Protein AF-A0A366WK35-F1 (afdb_monomer)

Radius of gyration: 33.97 Å; Cα contacts (8 Å, |Δi|>4): 845; chains: 1; bounding box: 91×53×114 Å

Mean predicted aligned error: 14.84 Å

Sequence (581 aa):
MASGKVFIHQSVVPRFLRLKEKLDGHIPIMNIWSNDKPSGIASLHKPSLYPELNVPADRSENGDWGSVARGIEHLLSSLNGVPEVRTSGHTEEDQGIAQDINSELQHISWAKAELKPKPRWTEEAASRLLAGILNPPDGSLSSLRTFRLIQLQRLALDEHPGAGAALAESMRVLPDETKVAKDIFDRVLNEELQTAAGKARAASMLIRALGFDRNYFYLRQSKHIKGIWDDRSLTYFSELEELRKKFESLRPLPGSWLKFQLPFALPVLEGIYQCEGSIALVTHERVINPRAGWEPSEGMRIETMMNPSGLYAQSSVELWLPGELQIKSEMPPSDTSYKNIYSYPEAIRKAALGLNRIILGLRLDTGRSDIPEVIPGDLNQVAFKQFNVSGKVTTSVPSANFEQVRVNTGSPRIENELSTTSNVLKPLSFPQELLESAKFHISAYNIRRAVLDFSGAFEAFISQNVTPQLLEIGENTRTQFLNRYGDKLSKAALEEISAIQMSDDDDPKRFPSIFKQLRKYEKSKLEPSIAKRYLRLIYPVMEYRNDAAHGRPIETNVLDDLVVATEALDCLMMEWRDHGA

Solvent-accessible surface area (backbone atoms only — not comparable to full-atom values): 32752 Å² total; per-residue (Å²): 132,84,79,70,80,74,82,68,60,77,76,41,40,70,60,52,49,53,50,24,62,77,41,80,67,59,72,64,67,74,47,66,56,50,100,62,80,75,93,63,88,82,78,70,95,60,90,69,77,56,89,60,43,63,42,61,46,52,85,57,93,83,34,57,55,12,51,36,42,51,52,52,50,52,49,51,30,40,76,67,43,30,50,40,56,38,50,75,53,89,47,73,66,46,46,46,52,26,49,51,53,42,53,47,54,50,51,46,43,42,36,76,64,63,56,58,50,66,52,81,76,63,83,54,54,36,58,53,51,42,48,47,55,78,59,55,62,91,90,62,58,71,38,57,41,42,50,51,44,32,52,42,53,45,34,37,69,56,65,41,71,61,14,59,60,38,47,55,51,42,42,72,77,40,45,68,63,41,49,53,23,46,56,51,44,55,56,43,66,72,39,51,55,75,36,42,32,26,35,30,53,35,50,53,51,50,40,52,74,45,70,47,72,62,85,45,39,31,28,38,24,57,50,100,46,78,71,27,45,38,80,41,57,51,57,48,47,48,53,50,51,53,50,48,53,53,56,61,72,66,58,53,69,32,10,26,40,38,32,28,38,41,56,32,35,70,85,64,59,26,28,40,41,34,36,89,74,26,41,33,41,39,38,72,49,58,36,35,40,68,78,52,56,85,72,88,65,92,85,75,90,83,84,84,79,73,70,94,66,34,61,43,38,26,23,38,37,39,35,38,34,69,35,82,63,54,78,62,91,73,76,54,59,86,92,40,64,90,80,42,68,82,64,44,39,56,42,50,36,52,47,27,54,40,48,36,51,43,49,52,27,47,25,66,77,69,72,43,48,76,76,79,82,59,53,63,40,41,48,26,58,30,23,38,39,30,24,39,77,85,68,47,78,78,46,76,43,88,64,45,78,55,76,60,91,64,78,58,71,61,59,80,91,65,99,56,71,64,43,91,61,73,44,75,42,66,79,69,55,71,30,51,52,26,39,56,49,13,49,24,24,51,73,67,71,36,55,54,57,16,40,46,26,39,41,48,12,52,53,42,43,39,58,72,68,50,51,74,76,49,89,80,60,61,42,26,61,68,57,52,47,44,75,73,41,41,94,76,46,54,72,69,59,44,52,55,60,70,66,61,84,69,53,66,86,80,41,50,62,34,81,59,60,65,70,58,51,51,53,48,45,65,73,66,69,52,82,84,71,82,60,66,72,38,55,68,42,38,50,68,53,52,67,48,34,62,38,36,73,73,69,48,91,75,71,76,74,54,53,63,51,44,52,53,17,51,54,33,51,52,52,50,55,50,56,52,51,75,73,71,115

Secondary structure (DSSP, 8-state):
---------TTTHHHHHHHHHHTTT---EEEEE-SS--SS-----S--SSPPEEEES--STTS-HHHHHHHHHHHHHHHTT--EEEES--SHHHHHHHHHHHHHHHHHHHHHTT-SSPP---TTHHHHHHHHHHSPPTT--HHHHHHHHHHHHHHHHTT-TTHHHHHHHHHHHSHHHHHHHHHHHHHHHHS-TTSHHHHHHHHHHHHHHTT--GGGEEEEEEPSSTT-EEEEETTHHHHHHHHHHHHHHT--SSEEEEEEE-SS--SS-EEEEEETTEEEEEEEEEEE-GGGS----TT----S---TT-EEEEEEEEEEEES------PPPPTTTTTT-GGGS-HHHHHHHHHHHHHHHHHHHHHT-S-SPPPPGGG-EEEEEEEE-TTS-EEEEEEEE----------PPPPS-SEEEEEEEPPPPPHHHHHHHHHHHHHHTT-HHHHHHHHHHHHHHHHHHHTGGG-S---B-HHHHHHHHHGGGS-HHHHHHHHH----TTTS--BPPPHHHHHHHHHHHT-SSPPPHHHHHHHHHHHHTHHHHHHT----TTHHHHHHHHHHHHHHHHHHHHHT--

Nearest PDB structures (foldseek):
  4z9c-assembly1_A  TM=3.245E-01  e=6.998E+00  Escherichia coli
  7ee6-assembly1_G  TM=2.181E-01  e=6.043E+00  Salmonella enterica subsp. enterica serovar Typhi str. CT18

Foldseek 3Di:
DPPPVDQQPPLQVVLVVVLCVLVVNDAAAPDAADPDDPPDPPDPPDPALFDHQYWHVPNDPPTFNQVNSLRSLVRVLLSLQAWFKAFLDPDPVRRVVSVLLRVLLSLLLCLLVLRPPHGDDDLCPLVVLLCCLLPPDPPDAPLVNLSSLLVLVSCVSSVPHCSVVSLVVCCVVPVVSNVLSVVLNVVLSPFPSSDNQSVLVNSVSSCVSSVHDQVRMWIWRRDSDHPWIDIGRSCVVVLVVVQVVVLVVPAAAQKKKKKFKFLAADQDAQHWEDEVQKIKGKAKRKTQDPVLPDDDDPDDDPDDADDSGNIGMIIIMMMMGHDFFDADLDAQPPVCQPPDLVSHGRVLSVVLVRVLQSSLLVCVVVVNLARDRDGSQRGAFMWMWGAHNVRDTPDTDGTHGRDDRDHDDDHDDDPDRHDSDRHYRYGDDQLSSLLSVLSNCLVVLVLLSNLQSNLVSVVSCCVPQQVVVQPDQFDWPLRVCCVVCVVVDDPVVNVVSVPDDDDCVRTPGDHDDSVVSLVVSVVVPDPPRQDVVLVVLQVVSNVCNVCSVVVHDDDSVCSVSSVSNSVSVVVRVVVSVVRVD

Structure (mmCIF, N/CA/C/O backbone):
data_AF-A0A366WK35-F1
#
_entry.id   AF-A0A366WK35-F1
#
loop_
_atom_site.group_PDB
_atom_site.id
_atom_site.type_symbol
_atom_site.label_atom_id
_atom_site.label_alt_id
_atom_site.label_comp_id
_atom_site.label_asym_id
_atom_site.label_entity_id
_atom_site.label_seq_id
_atom_site.pdbx_PDB_ins_code
_atom_site.Cartn_x
_atom_site.Cartn_y
_atom_site.Cartn_z
_atom_site.occupancy
_atom_site.B_iso_or_equiv
_atom_site.auth_seq_id
_atom_site.auth_comp_id
_atom_site.auth_asym_id
_atom_site.auth_atom_id
_atom_site.pdbx_PDB_model_num
ATOM 1 N N . MET A 1 1 ? 43.092 1.271 4.497 1.00 31.94 1 MET A N 1
ATOM 2 C CA . MET A 1 1 ? 42.163 1.684 3.423 1.00 31.94 1 MET A CA 1
ATOM 3 C C . MET A 1 1 ? 42.967 2.354 2.323 1.00 31.94 1 MET A C 1
ATOM 5 O O . MET A 1 1 ? 43.336 3.509 2.478 1.00 31.94 1 MET A O 1
ATOM 9 N N . ALA A 1 2 ? 43.300 1.639 1.250 1.00 24.98 2 ALA A N 1
ATOM 10 C CA . ALA A 1 2 ? 43.813 2.286 0.050 1.00 24.98 2 ALA A CA 1
ATOM 11 C C . ALA A 1 2 ? 42.598 2.764 -0.751 1.00 24.98 2 ALA A C 1
ATOM 13 O O . ALA A 1 2 ? 42.006 1.996 -1.504 1.00 24.98 2 ALA A O 1
ATOM 14 N N . SER A 1 3 ? 42.187 4.018 -0.553 1.00 32.91 3 SER A N 1
ATOM 15 C CA . SER A 1 3 ? 41.362 4.733 -1.526 1.00 32.91 3 SER A CA 1
ATOM 16 C C . SER A 1 3 ? 42.216 4.952 -2.776 1.00 32.91 3 SER A C 1
ATOM 18 O O . SER A 1 3 ? 42.735 6.037 -3.031 1.00 32.91 3 SER A O 1
ATOM 20 N N . GLY A 1 4 ? 42.430 3.882 -3.545 1.00 38.69 4 GLY A N 1
ATOM 21 C CA . GLY A 1 4 ? 42.936 4.009 -4.899 1.00 38.69 4 GLY A CA 1
ATOM 22 C C . GLY A 1 4 ? 42.000 4.973 -5.611 1.00 38.69 4 GLY A C 1
ATOM 23 O O . GLY A 1 4 ? 40.813 4.688 -5.744 1.00 38.69 4 GLY A O 1
ATOM 24 N N . LYS A 1 5 ? 42.507 6.156 -5.967 1.00 51.47 5 LYS A N 1
ATOM 25 C CA . LYS A 1 5 ? 41.787 7.154 -6.756 1.00 51.47 5 LYS A CA 1
ATOM 26 C C . LYS A 1 5 ? 41.436 6.493 -8.090 1.00 51.47 5 LYS A C 1
ATOM 28 O O . LYS A 1 5 ? 42.257 6.499 -9.006 1.00 51.47 5 LYS A O 1
ATOM 33 N N . VAL A 1 6 ? 40.269 5.853 -8.171 1.00 57.56 6 VAL A N 1
ATOM 34 C CA . VAL A 1 6 ? 39.728 5.366 -9.438 1.00 57.56 6 VAL A CA 1
ATOM 35 C C . VAL A 1 6 ? 39.532 6.610 -10.288 1.00 57.56 6 VAL A C 1
ATOM 37 O O . VAL A 1 6 ? 38.838 7.543 -9.884 1.00 57.56 6 VAL A O 1
ATOM 40 N N . PHE A 1 7 ? 40.243 6.670 -11.410 1.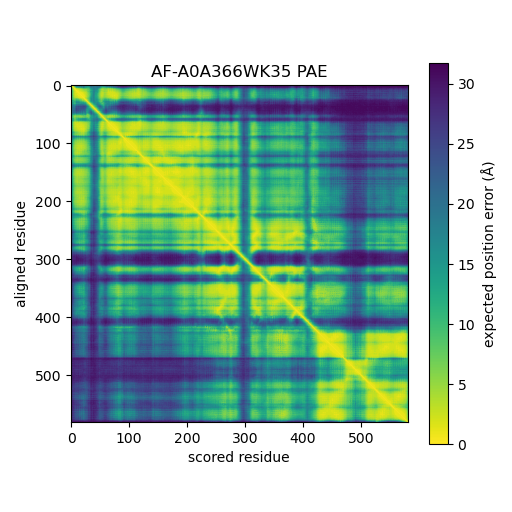00 64.69 7 PHE A N 1
ATOM 41 C CA . PHE A 1 7 ? 40.054 7.738 -12.374 1.00 64.69 7 PHE A CA 1
ATOM 42 C C . PHE A 1 7 ? 38.623 7.631 -12.900 1.00 64.69 7 PHE A C 1
ATOM 44 O O . PHE A 1 7 ? 38.204 6.553 -13.305 1.00 64.69 7 PHE A O 1
ATOM 51 N N . ILE A 1 8 ? 37.876 8.730 -12.855 1.00 70.56 8 ILE A N 1
ATOM 52 C CA . ILE A 1 8 ? 36.549 8.840 -13.455 1.00 70.56 8 ILE A CA 1
ATOM 53 C C . ILE A 1 8 ? 36.653 9.942 -14.496 1.00 70.56 8 ILE A C 1
ATOM 55 O O . ILE A 1 8 ? 37.030 11.069 -14.170 1.00 70.56 8 ILE A O 1
ATOM 59 N N . HIS A 1 9 ? 36.338 9.612 -15.745 1.00 72.69 9 HIS A N 1
ATOM 60 C CA . HIS A 1 9 ? 36.369 10.579 -16.832 1.00 72.69 9 HIS A CA 1
ATOM 61 C C . HIS A 1 9 ? 35.427 11.760 -16.549 1.00 72.69 9 HIS A C 1
ATOM 63 O O . HIS A 1 9 ? 34.309 11.561 -16.068 1.00 72.69 9 HIS A O 1
ATOM 69 N N . GLN A 1 10 ? 35.855 12.986 -16.872 1.00 77.00 10 GLN A N 1
ATOM 70 C CA . GLN A 1 10 ? 35.152 14.232 -16.516 1.00 77.00 10 GLN A CA 1
ATOM 71 C C . GLN A 1 10 ? 33.675 14.241 -16.942 1.00 77.00 10 GLN A C 1
ATOM 73 O O . GLN A 1 10 ? 32.810 14.673 -16.185 1.00 77.00 10 GLN A O 1
ATOM 78 N N . SER A 1 11 ? 33.360 13.687 -18.116 1.00 79.25 11 SER A N 1
ATOM 79 C CA . SER A 1 11 ? 31.979 13.590 -18.621 1.00 79.25 11 SER A CA 1
ATOM 80 C C . SER A 1 11 ? 31.061 12.663 -17.805 1.00 79.25 11 SER A C 1
ATOM 82 O O . SER A 1 11 ? 29.838 12.774 -17.894 1.00 79.25 11 SER A O 1
ATOM 84 N N . VAL A 1 12 ? 31.626 11.765 -16.994 1.00 80.00 12 VAL A N 1
ATOM 85 C CA . VAL A 1 12 ? 30.896 10.794 -16.163 1.00 80.00 12 VAL A CA 1
ATOM 86 C C . VAL A 1 12 ? 30.809 11.252 -14.701 1.00 80.00 12 VAL A C 1
ATOM 88 O O . VAL A 1 12 ? 29.898 10.835 -13.980 1.00 80.00 12 VAL A O 1
ATOM 91 N N . VAL A 1 13 ? 31.691 12.164 -14.269 1.00 81.44 13 VAL A N 1
ATOM 92 C CA . VAL A 1 13 ? 31.776 12.669 -12.885 1.00 81.44 13 VAL A CA 1
ATOM 93 C C . VAL A 1 13 ? 30.420 13.106 -12.310 1.00 81.44 13 VAL A C 1
ATOM 95 O O . VAL A 1 13 ? 30.104 12.650 -11.211 1.00 81.44 13 VAL A O 1
ATOM 98 N N . PRO A 1 14 ? 29.566 13.895 -12.997 1.00 84.88 14 PRO A N 1
ATOM 99 C CA . PRO A 1 14 ? 28.287 14.320 -12.419 1.00 84.88 14 PRO A CA 1
ATOM 100 C C . PRO A 1 14 ? 27.372 13.149 -12.035 1.00 84.88 14 PRO A C 1
ATOM 102 O O . PRO A 1 14 ? 26.756 13.154 -10.971 1.00 84.88 14 PRO A O 1
ATOM 105 N N . ARG A 1 15 ? 27.316 12.105 -12.869 1.00 83.94 15 ARG A N 1
ATOM 106 C CA . ARG A 1 15 ? 26.501 10.904 -12.616 1.00 83.94 15 ARG A CA 1
ATOM 107 C C . ARG A 1 15 ? 27.096 10.053 -11.509 1.00 83.94 15 ARG A C 1
ATOM 109 O O . ARG A 1 15 ? 26.376 9.574 -10.639 1.00 83.94 15 ARG A O 1
ATOM 116 N N . PHE A 1 16 ? 28.417 9.913 -11.521 1.00 79.62 16 PHE A N 1
ATOM 117 C CA . PHE A 1 16 ? 29.144 9.212 -10.475 1.00 79.62 16 PHE A CA 1
ATOM 118 C C . PHE A 1 16 ? 28.928 9.864 -9.103 1.00 79.62 16 PHE A C 1
ATOM 120 O O . PHE A 1 16 ? 28.709 9.160 -8.124 1.00 79.62 16 PHE A O 1
ATOM 127 N N . LEU A 1 17 ? 28.918 11.199 -9.026 1.00 79.25 17 LEU A N 1
ATOM 128 C CA . LEU A 1 17 ? 28.625 11.926 -7.789 1.00 79.25 17 LEU A CA 1
ATOM 129 C C . LEU A 1 17 ? 27.183 11.714 -7.316 1.00 79.25 17 LEU A C 1
ATOM 131 O O . LEU A 1 17 ? 26.990 11.462 -6.131 1.00 79.25 17 LEU A O 1
ATOM 135 N N . ARG A 1 18 ? 26.194 11.720 -8.220 1.00 82.38 18 ARG A N 1
ATOM 136 C CA . ARG A 1 18 ? 24.797 11.383 -7.877 1.00 82.38 18 ARG A CA 1
ATOM 137 C C . ARG A 1 18 ? 24.667 9.963 -7.326 1.00 82.38 18 ARG A C 1
ATOM 139 O O . ARG A 1 18 ? 23.968 9.742 -6.345 1.00 82.38 18 ARG A O 1
ATOM 146 N N . LEU A 1 19 ? 25.351 8.996 -7.941 1.00 75.69 19 LEU A N 1
ATOM 147 C CA . LEU A 1 19 ? 25.381 7.619 -7.445 1.00 75.69 19 LEU A CA 1
ATOM 148 C C . LEU A 1 19 ? 26.065 7.538 -6.079 1.00 75.69 19 LEU A C 1
ATOM 150 O O . LEU A 1 19 ? 25.571 6.857 -5.189 1.00 75.69 19 LEU A O 1
ATOM 154 N N . LYS A 1 20 ? 27.171 8.265 -5.899 1.00 72.44 20 LYS A N 1
ATOM 155 C CA . LYS A 1 20 ? 27.896 8.338 -4.630 1.00 72.44 20 LYS A CA 1
ATOM 156 C C . LYS A 1 20 ? 27.008 8.878 -3.516 1.00 72.44 20 LYS A C 1
ATOM 158 O O . LYS A 1 20 ? 26.987 8.295 -2.443 1.00 72.44 20 LYS A O 1
ATOM 163 N N . GLU A 1 21 ? 26.305 9.975 -3.773 1.00 71.75 21 GLU A N 1
ATOM 164 C CA . GLU A 1 21 ? 25.361 10.588 -2.836 1.00 71.75 21 GLU A CA 1
ATOM 165 C C . GLU A 1 21 ? 24.258 9.604 -2.450 1.00 71.75 21 GLU A C 1
ATOM 167 O O . GLU A 1 21 ? 23.993 9.402 -1.272 1.00 71.75 21 GLU A O 1
ATOM 172 N N . LYS A 1 22 ? 23.685 8.911 -3.437 1.00 69.12 22 LYS A N 1
ATOM 173 C CA . LYS A 1 22 ? 22.599 7.953 -3.217 1.00 69.12 22 LYS A CA 1
ATOM 174 C C . LYS A 1 22 ? 23.011 6.684 -2.464 1.00 69.12 22 LYS A C 1
ATOM 176 O O . LYS A 1 22 ? 22.156 5.961 -1.966 1.00 69.12 22 LYS A O 1
ATOM 181 N N . LEU A 1 23 ? 24.307 6.399 -2.425 1.00 64.25 23 LEU A N 1
ATOM 182 C CA . LEU A 1 23 ? 24.892 5.254 -1.736 1.00 64.25 23 LEU A CA 1
ATOM 183 C C . LEU A 1 23 ? 25.670 5.664 -0.475 1.00 64.25 23 LEU A C 1
ATOM 185 O O . LEU A 1 23 ? 26.575 4.940 -0.055 1.00 64.25 23 LEU A O 1
ATOM 189 N N . ASP A 1 24 ? 25.386 6.843 0.087 1.00 59.69 24 ASP A N 1
ATOM 190 C CA . ASP A 1 24 ? 26.033 7.373 1.296 1.00 59.69 24 ASP A CA 1
ATOM 191 C C . ASP A 1 24 ? 27.573 7.359 1.224 1.00 59.69 24 ASP A C 1
ATOM 193 O O . ASP A 1 24 ? 28.287 7.115 2.195 1.00 59.69 24 ASP A O 1
ATOM 197 N N . GLY A 1 25 ? 28.120 7.606 0.032 1.00 57.97 25 GLY A N 1
ATOM 198 C CA . GLY A 1 25 ? 29.558 7.644 -0.215 1.00 57.97 25 GLY A CA 1
ATOM 199 C C . GLY A 1 25 ? 30.183 6.337 -0.712 1.00 57.97 25 GLY A C 1
ATOM 200 O O . GLY A 1 25 ? 31.336 6.379 -1.157 1.00 57.97 25 GLY A O 1
ATOM 201 N N . HIS A 1 26 ? 29.462 5.211 -0.692 1.00 58.62 26 HIS A N 1
ATOM 202 C CA . HIS A 1 26 ? 29.990 3.880 -1.012 1.00 58.62 26 HIS A CA 1
ATOM 203 C C . HIS A 1 26 ? 29.575 3.385 -2.406 1.00 58.62 26 HIS A C 1
ATOM 205 O O . HIS A 1 26 ? 28.459 2.925 -2.597 1.00 58.62 26 HIS A O 1
ATOM 211 N N . ILE A 1 27 ? 30.490 3.383 -3.381 1.00 58.16 27 ILE A N 1
ATOM 212 C CA . ILE A 1 27 ? 30.222 2.830 -4.723 1.00 58.16 27 ILE A CA 1
ATOM 213 C C . ILE A 1 27 ? 30.940 1.480 -4.884 1.00 58.16 27 ILE A C 1
ATOM 215 O O . ILE A 1 27 ? 32.167 1.448 -4.753 1.00 58.16 27 ILE A O 1
ATOM 219 N N . PRO A 1 28 ? 30.234 0.375 -5.194 1.00 55.09 28 PRO A N 1
ATOM 220 C CA . PRO A 1 28 ? 30.874 -0.900 -5.499 1.00 55.09 28 PRO A CA 1
ATOM 221 C C . PRO A 1 28 ? 31.453 -0.873 -6.919 1.00 55.09 28 PRO A C 1
ATOM 223 O O . PRO A 1 28 ? 30.732 -0.968 -7.912 1.00 55.09 28 PRO A O 1
ATOM 226 N N . ILE A 1 29 ? 32.772 -0.713 -7.015 1.00 55.50 29 ILE A N 1
ATOM 227 C CA . ILE A 1 29 ? 33.535 -0.808 -8.266 1.00 55.50 29 ILE A CA 1
ATOM 228 C C . ILE A 1 29 ? 34.214 -2.182 -8.263 1.00 55.50 29 ILE A C 1
ATOM 230 O O . ILE A 1 29 ? 35.048 -2.427 -7.392 1.00 55.50 29 ILE A O 1
ATOM 234 N N . MET A 1 30 ? 33.849 -3.079 -9.188 1.00 48.56 30 MET A N 1
ATOM 235 C CA . MET A 1 30 ? 34.364 -4.462 -9.184 1.00 48.56 30 MET A CA 1
ATOM 236 C C . MET A 1 30 ? 35.747 -4.563 -9.822 1.00 48.56 30 MET A C 1
ATOM 238 O O . MET A 1 30 ? 36.661 -5.129 -9.234 1.00 48.56 30 MET A O 1
ATOM 242 N N . ASN A 1 31 ? 35.910 -4.032 -11.036 1.00 50.03 31 ASN A N 1
ATOM 243 C CA . ASN A 1 31 ? 37.068 -4.346 -11.865 1.00 50.03 31 ASN A CA 1
ATOM 244 C C . ASN A 1 31 ? 37.586 -3.118 -12.612 1.00 50.03 31 ASN A C 1
ATOM 246 O O . ASN A 1 31 ? 36.821 -2.376 -13.226 1.00 50.03 31 ASN A O 1
ATOM 250 N N . ILE A 1 32 ? 38.910 -2.965 -12.572 1.00 51.28 32 ILE A N 1
ATOM 251 C CA . ILE A 1 32 ? 39.713 -2.037 -13.369 1.00 51.28 32 ILE A CA 1
ATOM 252 C C . ILE A 1 32 ? 40.300 -2.884 -14.513 1.00 51.28 32 ILE A C 1
ATOM 254 O O . ILE A 1 32 ? 41.219 -3.670 -14.291 1.00 51.28 32 ILE A O 1
ATOM 258 N N . TRP A 1 33 ? 39.713 -2.814 -15.712 1.00 42.59 33 TRP A N 1
ATOM 259 C CA . TRP A 1 33 ? 40.034 -3.716 -16.839 1.00 42.59 33 TRP A CA 1
ATOM 260 C C . TRP A 1 33 ? 41.349 -3.354 -17.551 1.00 42.59 33 TRP A C 1
ATOM 262 O O . TRP A 1 33 ? 41.378 -2.391 -18.315 1.00 42.59 33 TRP A O 1
ATOM 272 N N . SER A 1 34 ? 42.424 -4.105 -17.287 1.00 41.81 34 SER A N 1
ATOM 273 C CA . SER A 1 34 ? 43.774 -3.945 -17.855 1.00 41.81 34 SER A CA 1
ATOM 274 C C . SER A 1 34 ? 44.184 -5.223 -18.600 1.00 41.81 34 SER A C 1
ATOM 276 O O . SER A 1 34 ? 43.897 -6.316 -18.113 1.00 41.81 34 SER A O 1
ATOM 278 N N . ASN A 1 35 ? 44.878 -5.104 -19.741 1.00 40.00 35 ASN A N 1
ATOM 279 C CA . ASN A 1 35 ? 45.474 -6.258 -20.441 1.00 40.00 35 ASN A CA 1
ATOM 280 C C . ASN A 1 35 ? 46.544 -6.971 -19.589 1.00 40.00 35 ASN A C 1
ATOM 282 O O . ASN A 1 35 ? 46.785 -8.159 -19.784 1.00 40.00 35 ASN A O 1
ATOM 286 N N . ASP A 1 36 ? 47.114 -6.279 -18.600 1.00 38.03 36 ASP A N 1
ATOM 287 C CA . ASP A 1 36 ? 47.986 -6.857 -17.583 1.00 38.03 36 ASP A CA 1
ATOM 288 C C . ASP A 1 36 ? 47.230 -6.979 -16.257 1.00 38.03 36 ASP A C 1
ATOM 290 O O . ASP A 1 36 ? 46.747 -5.987 -15.701 1.00 38.03 36 ASP A O 1
ATOM 294 N N . LYS A 1 37 ? 47.113 -8.206 -15.733 1.00 33.28 37 LYS A N 1
ATOM 295 C CA . LYS A 1 37 ? 46.514 -8.468 -14.415 1.00 33.28 37 LYS A CA 1
ATOM 296 C C . LYS A 1 37 ? 47.158 -7.551 -13.363 1.00 33.28 37 LYS A C 1
ATOM 298 O O . LYS A 1 37 ? 48.376 -7.622 -13.192 1.00 33.28 37 LYS A O 1
ATOM 303 N N . PRO A 1 38 ? 46.389 -6.773 -12.581 1.00 36.22 38 PRO A N 1
ATOM 304 C CA . PRO A 1 38 ? 46.939 -6.168 -11.382 1.00 36.22 38 PRO A CA 1
ATOM 305 C C . PRO A 1 38 ? 47.339 -7.301 -10.430 1.00 36.22 38 PRO A C 1
ATOM 307 O O . PRO A 1 38 ? 46.504 -8.090 -9.985 1.00 36.22 38 PRO A O 1
ATOM 310 N N . SER A 1 39 ? 48.633 -7.407 -10.137 1.00 29.03 39 SER A N 1
ATOM 311 C CA . SER A 1 39 ? 49.173 -8.288 -9.106 1.00 29.03 39 SER A CA 1
ATOM 312 C C . SER A 1 39 ? 48.751 -7.762 -7.734 1.00 29.03 39 SER A C 1
ATOM 314 O O . SER A 1 39 ? 49.463 -6.992 -7.092 1.00 29.03 39 SER A O 1
ATOM 316 N N . GLY A 1 40 ? 47.549 -8.132 -7.311 1.00 27.44 40 GLY A N 1
ATOM 317 C CA . GLY A 1 40 ? 47.022 -7.799 -5.999 1.00 27.44 40 GLY A CA 1
ATOM 318 C C . GLY A 1 40 ? 45.538 -8.108 -5.925 1.00 27.44 40 GLY A C 1
ATOM 319 O O . GLY A 1 40 ? 44.725 -7.422 -6.537 1.00 27.44 40 GLY A O 1
ATOM 320 N N . ILE A 1 41 ? 45.185 -9.136 -5.157 1.00 25.72 41 ILE A N 1
ATOM 321 C CA . ILE A 1 41 ? 43.800 -9.408 -4.780 1.00 25.72 41 ILE A CA 1
ATOM 322 C C . ILE A 1 41 ? 43.356 -8.241 -3.891 1.00 25.72 41 ILE A C 1
ATOM 324 O O . ILE A 1 41 ? 43.703 -8.182 -2.713 1.00 25.72 41 ILE A O 1
ATOM 328 N N . ALA A 1 42 ? 42.603 -7.293 -4.449 1.00 26.38 42 ALA A N 1
ATOM 329 C CA . ALA A 1 42 ? 41.821 -6.360 -3.652 1.00 26.38 42 ALA A CA 1
ATOM 330 C C . ALA A 1 42 ? 40.632 -7.139 -3.080 1.00 26.38 42 ALA A C 1
ATOM 332 O O . ALA A 1 42 ? 39.537 -7.166 -3.634 1.00 26.38 42 ALA A O 1
ATOM 333 N N . SER A 1 43 ? 40.878 -7.845 -1.980 1.00 23.38 43 SER A N 1
ATOM 334 C CA . SER A 1 43 ? 39.842 -8.528 -1.225 1.00 23.38 43 SER A CA 1
ATOM 335 C C . SER A 1 43 ? 38.913 -7.494 -0.586 1.00 23.38 43 SER A C 1
ATOM 337 O O . SER A 1 43 ? 39.244 -6.893 0.437 1.00 23.38 43 SER A O 1
ATOM 339 N N . LEU A 1 44 ? 37.716 -7.344 -1.138 1.00 24.83 44 LEU A N 1
ATOM 340 C CA . LEU A 1 44 ? 36.524 -7.115 -0.331 1.00 24.83 44 LEU A CA 1
ATOM 341 C C . LEU A 1 44 ? 35.627 -8.338 -0.505 1.00 24.83 44 LEU A C 1
ATOM 343 O O . LEU A 1 44 ? 34.719 -8.372 -1.325 1.00 24.83 44 LEU A O 1
ATOM 347 N N . HIS A 1 45 ? 35.899 -9.361 0.307 1.00 23.06 45 HIS A N 1
ATOM 348 C CA . HIS A 1 45 ? 34.938 -10.413 0.621 1.00 23.06 45 HIS A CA 1
ATOM 349 C C . HIS A 1 45 ? 33.761 -9.803 1.399 1.00 23.06 45 HIS A C 1
ATOM 351 O O . HIS A 1 45 ? 33.659 -9.955 2.612 1.00 23.06 45 HIS A O 1
ATOM 357 N N . LYS A 1 46 ? 32.871 -9.092 0.706 1.00 25.23 46 LYS A N 1
ATOM 358 C CA . LYS A 1 46 ? 31.464 -8.935 1.081 1.00 25.23 46 LYS A CA 1
ATOM 359 C C . LYS A 1 46 ? 30.666 -8.831 -0.218 1.00 25.23 46 LYS A C 1
ATOM 361 O O . LYS A 1 46 ? 31.023 -8.008 -1.052 1.00 25.23 46 LYS A O 1
ATOM 366 N N . PRO A 1 47 ? 29.603 -9.627 -0.411 1.00 28.30 47 PRO A N 1
ATOM 367 C CA . PRO A 1 47 ? 28.746 -9.462 -1.575 1.00 28.30 47 PRO A CA 1
ATOM 368 C C . PRO A 1 47 ? 28.137 -8.058 -1.543 1.00 28.30 47 PRO A C 1
ATOM 370 O O . PRO A 1 47 ? 27.384 -7.746 -0.617 1.00 28.30 47 PRO A O 1
ATOM 373 N N . SER A 1 48 ? 28.492 -7.210 -2.506 1.00 32.75 48 SER A N 1
ATOM 374 C CA . SER A 1 48 ? 27.944 -5.862 -2.582 1.00 32.75 48 SER A CA 1
ATOM 375 C C . SER A 1 48 ? 26.464 -5.913 -3.003 1.00 32.75 48 SER A C 1
ATOM 377 O O . SER A 1 48 ? 26.014 -6.843 -3.671 1.00 32.75 48 SER A O 1
ATOM 379 N N . LEU A 1 49 ? 25.674 -4.966 -2.490 1.00 35.53 49 LEU A N 1
ATOM 380 C CA . LEU A 1 49 ? 24.206 -4.887 -2.587 1.00 35.53 49 LEU A CA 1
ATOM 381 C C . LEU A 1 49 ? 23.692 -4.477 -3.979 1.00 35.53 49 LEU A C 1
ATOM 383 O O . LEU A 1 49 ? 22.485 -4.363 -4.171 1.00 35.53 49 LEU A O 1
ATOM 387 N N . TYR A 1 50 ? 24.592 -4.222 -4.927 1.00 43.19 50 TYR A N 1
ATOM 388 C CA . TYR A 1 50 ? 24.293 -3.512 -6.165 1.00 43.19 50 TYR A CA 1
ATOM 389 C C . TYR A 1 50 ? 24.958 -4.205 -7.356 1.00 43.19 50 TYR A C 1
ATOM 391 O O . TYR A 1 50 ? 26.006 -4.825 -7.174 1.00 43.19 50 TYR A O 1
ATOM 399 N N . PRO A 1 51 ? 24.398 -4.084 -8.575 1.00 47.22 51 PRO A N 1
ATOM 400 C CA . PRO A 1 51 ? 25.149 -4.382 -9.785 1.00 47.22 51 PRO A CA 1
ATOM 401 C C . PRO A 1 51 ? 26.480 -3.624 -9.741 1.00 47.22 51 PRO A C 1
ATOM 403 O O . PRO A 1 51 ? 26.549 -2.440 -9.412 1.00 47.22 51 PRO A O 1
ATOM 406 N N . GLU A 1 52 ? 27.570 -4.329 -9.971 1.00 58.94 52 GLU A N 1
ATOM 407 C CA . GLU A 1 52 ? 28.884 -3.767 -9.697 1.00 58.94 52 GLU A CA 1
ATOM 408 C C . GLU A 1 52 ? 29.343 -2.943 -10.912 1.00 58.94 52 GLU A C 1
ATOM 410 O O . GLU A 1 52 ? 29.150 -3.349 -12.062 1.00 58.94 52 GLU A O 1
ATOM 415 N N . LEU A 1 53 ? 29.914 -1.755 -10.685 1.00 60.50 53 LEU A N 1
ATOM 416 C CA . LEU A 1 53 ? 30.327 -0.880 -11.783 1.00 60.50 53 LEU A CA 1
ATOM 417 C C . LEU A 1 53 ? 31.668 -1.362 -12.355 1.00 60.50 53 LEU A C 1
ATOM 419 O O . LEU A 1 53 ? 32.680 -1.380 -11.650 1.00 60.50 53 LEU A O 1
ATOM 423 N N . ASN A 1 54 ? 31.688 -1.713 -13.641 1.00 64.69 54 ASN A N 1
ATOM 424 C CA . ASN A 1 54 ? 32.922 -1.990 -14.373 1.00 64.69 54 ASN A CA 1
ATOM 425 C C . ASN A 1 54 ? 33.492 -0.680 -14.922 1.00 64.69 54 ASN A C 1
ATOM 427 O O . ASN A 1 54 ? 32.787 0.055 -15.611 1.00 64.69 54 ASN A O 1
ATOM 431 N N . VAL A 1 55 ? 34.760 -0.390 -14.622 1.00 66.19 55 VAL A N 1
ATOM 432 C CA . VAL A 1 55 ? 35.453 0.822 -15.080 1.00 66.19 55 VAL A CA 1
ATOM 433 C C . VAL A 1 55 ? 36.683 0.393 -15.893 1.00 66.19 55 VAL A C 1
ATOM 435 O O . VAL A 1 55 ? 37.414 -0.504 -15.464 1.00 66.19 55 VAL A O 1
ATOM 438 N N . PRO A 1 56 ? 36.940 0.977 -17.076 1.00 64.38 56 PRO A N 1
ATOM 439 C CA . PRO A 1 56 ? 38.142 0.651 -17.844 1.00 64.38 56 PRO A CA 1
ATOM 440 C C . PRO A 1 56 ? 39.416 0.970 -17.036 1.00 64.38 56 PRO A C 1
ATOM 442 O O . PRO A 1 56 ? 39.449 1.962 -16.307 1.00 64.38 56 PRO A O 1
ATOM 445 N N . ALA A 1 57 ? 40.474 0.146 -17.139 1.00 56.31 57 ALA A N 1
ATOM 446 C CA . ALA A 1 57 ? 41.764 0.480 -16.507 1.00 56.31 57 ALA A CA 1
ATOM 447 C C . ALA A 1 57 ? 42.521 1.572 -17.234 1.00 56.31 57 ALA A C 1
ATOM 449 O O . ALA A 1 57 ? 43.338 2.266 -16.623 1.00 56.31 57 ALA A O 1
ATOM 450 N N . ASP A 1 58 ? 42.266 1.697 -18.532 1.00 59.84 58 ASP A N 1
ATOM 451 C CA . ASP A 1 58 ? 42.843 2.749 -19.334 1.00 59.84 58 ASP A CA 1
ATOM 452 C C . ASP A 1 58 ? 42.312 4.107 -18.849 1.00 59.84 58 ASP A C 1
ATOM 454 O O . ASP A 1 58 ? 41.115 4.396 -18.904 1.00 59.84 58 ASP A O 1
ATOM 458 N N . ARG A 1 59 ? 43.229 4.925 -18.321 1.00 58.16 59 ARG A N 1
ATOM 459 C CA . ARG A 1 59 ? 42.959 6.288 -17.837 1.00 58.16 59 ARG A CA 1
ATOM 460 C C . ARG A 1 59 ? 42.883 7.306 -18.981 1.00 58.16 59 ARG A C 1
ATOM 462 O O . ARG A 1 59 ? 42.711 8.492 -18.708 1.00 58.16 59 ARG A O 1
ATOM 469 N N . SER A 1 60 ? 43.059 6.873 -20.230 1.00 57.34 60 SER A N 1
ATOM 470 C CA . SER A 1 60 ? 42.930 7.714 -21.419 1.00 57.34 60 SER A CA 1
ATOM 471 C C . SER A 1 60 ? 41.472 7.846 -21.893 1.00 57.34 60 SER A C 1
ATOM 473 O O . SER A 1 60 ? 40.565 7.155 -21.417 1.00 57.34 60 SER A O 1
ATOM 475 N N . GLU A 1 61 ? 41.243 8.741 -22.858 1.00 56.44 61 GLU A N 1
ATOM 476 C CA . GLU A 1 61 ? 39.951 8.931 -23.543 1.00 56.44 61 GLU A CA 1
ATOM 477 C C . GLU A 1 61 ? 39.471 7.675 -24.306 1.00 56.44 61 GLU A C 1
ATOM 479 O O . GLU A 1 61 ? 38.325 7.630 -24.743 1.00 56.44 61 GLU A O 1
ATOM 484 N N . ASN A 1 62 ? 40.308 6.635 -24.433 1.00 60.28 62 ASN A N 1
ATOM 485 C CA . ASN A 1 62 ? 40.021 5.432 -25.223 1.00 60.28 62 ASN A CA 1
ATOM 486 C C . ASN A 1 62 ? 39.208 4.351 -24.485 1.00 60.28 62 ASN A C 1
ATOM 488 O O . ASN A 1 62 ? 38.754 3.390 -25.112 1.00 60.28 62 ASN A O 1
ATOM 492 N N . GLY A 1 63 ? 39.030 4.469 -23.165 1.00 67.69 63 GLY A N 1
ATOM 493 C CA . GLY A 1 63 ? 38.147 3.582 -22.404 1.00 67.69 63 GLY A CA 1
ATOM 494 C C . GLY A 1 63 ? 36.677 3.781 -22.794 1.00 67.69 63 GLY A C 1
ATOM 495 O O . GLY A 1 63 ? 36.261 4.899 -23.087 1.00 67.69 63 GLY A O 1
ATOM 496 N N . ASP A 1 64 ? 35.861 2.719 -22.772 1.00 75.94 64 ASP A N 1
ATOM 497 C CA . ASP A 1 64 ? 34.422 2.824 -23.068 1.00 75.94 64 ASP A CA 1
ATOM 498 C C . ASP A 1 64 ? 33.640 3.456 -21.898 1.00 75.94 64 ASP A C 1
ATOM 500 O O . ASP A 1 64 ? 32.858 2.821 -21.186 1.00 75.94 64 ASP A O 1
ATOM 504 N N . TRP A 1 65 ? 33.870 4.751 -21.692 1.00 78.19 65 TRP A N 1
ATOM 505 C CA . TRP A 1 65 ? 33.209 5.565 -20.677 1.00 78.19 65 TRP A CA 1
ATOM 506 C C . TRP A 1 65 ? 31.703 5.708 -20.917 1.00 78.19 65 TRP A C 1
ATOM 508 O O . TRP A 1 65 ? 30.973 6.066 -19.990 1.00 78.19 65 TRP A O 1
ATOM 518 N N . GLY A 1 66 ? 31.219 5.413 -22.129 1.00 80.31 66 GLY A N 1
ATOM 519 C CA . GLY A 1 66 ? 29.793 5.434 -22.438 1.00 80.31 66 GLY A CA 1
ATOM 520 C C . GLY A 1 66 ? 29.064 4.241 -21.833 1.00 80.31 66 GLY A C 1
ATOM 521 O O . GLY A 1 66 ? 27.996 4.409 -21.240 1.00 80.31 66 GLY A O 1
ATOM 522 N N . SER A 1 67 ? 29.682 3.059 -21.866 1.00 79.94 67 SER A N 1
ATOM 523 C CA . SER A 1 67 ? 29.193 1.885 -21.132 1.00 79.94 67 SER A CA 1
ATOM 524 C C . SER A 1 67 ? 29.199 2.107 -19.614 1.00 79.94 67 SER A C 1
ATOM 526 O O . SER A 1 67 ? 28.237 1.742 -18.936 1.00 79.94 67 SER A O 1
ATOM 528 N N . VAL A 1 68 ? 30.212 2.798 -19.075 1.00 79.06 68 VAL A N 1
ATOM 529 C CA . VAL A 1 68 ? 30.243 3.188 -17.650 1.00 79.06 68 VAL A CA 1
ATOM 530 C C . VAL A 1 68 ? 29.079 4.123 -17.307 1.00 79.06 68 VAL A C 1
ATOM 532 O O . VAL A 1 68 ? 28.379 3.901 -16.319 1.00 79.06 68 VAL A O 1
ATOM 535 N N . ALA A 1 69 ? 28.833 5.153 -18.125 1.00 80.38 69 ALA A N 1
ATOM 536 C CA . ALA A 1 69 ? 27.734 6.095 -17.912 1.00 80.38 69 ALA A CA 1
ATOM 537 C C . ALA A 1 69 ? 26.363 5.395 -17.911 1.00 80.38 69 ALA A C 1
ATOM 539 O O . ALA A 1 69 ? 25.535 5.667 -17.042 1.00 80.38 69 ALA A O 1
ATOM 540 N N . ARG A 1 70 ? 26.148 4.454 -18.837 1.00 83.81 70 ARG A N 1
ATOM 541 C CA . ARG A 1 70 ? 24.939 3.616 -18.904 1.00 83.81 70 ARG A CA 1
ATOM 542 C C . ARG A 1 70 ? 24.774 2.727 -17.673 1.00 83.81 70 ARG A C 1
ATOM 544 O O . ARG A 1 70 ? 23.678 2.663 -17.117 1.00 83.81 70 ARG A O 1
ATOM 551 N N . GLY A 1 71 ? 25.862 2.107 -17.209 1.00 79.06 71 GLY A N 1
ATOM 552 C CA . GLY A 1 71 ? 25.880 1.308 -15.982 1.00 79.06 71 GLY A CA 1
ATOM 553 C C . GLY A 1 71 ? 25.497 2.118 -14.739 1.00 79.06 71 GLY A C 1
ATOM 554 O O . GLY A 1 71 ? 24.662 1.676 -13.954 1.00 79.06 71 GLY A O 1
ATOM 555 N N . ILE A 1 72 ? 26.030 3.338 -14.593 1.00 80.12 72 ILE A N 1
ATOM 556 C CA . ILE A 1 72 ? 25.665 4.245 -13.490 1.00 80.12 72 ILE A CA 1
ATOM 557 C C . ILE A 1 72 ? 24.178 4.613 -13.542 1.00 80.12 72 ILE A C 1
ATOM 559 O O . ILE A 1 72 ? 23.510 4.587 -12.512 1.00 80.12 72 ILE A O 1
ATOM 563 N N . GLU A 1 73 ? 23.643 4.943 -14.718 1.00 83.00 73 GLU A N 1
ATOM 564 C CA . GLU A 1 73 ? 22.223 5.292 -14.842 1.00 83.00 73 GLU A CA 1
ATOM 565 C C . GLU A 1 73 ? 21.314 4.102 -14.527 1.00 83.00 73 GLU A C 1
ATOM 567 O O . GLU A 1 73 ? 20.352 4.260 -13.784 1.00 83.00 73 GLU A O 1
ATOM 572 N N . HIS A 1 74 ? 21.645 2.894 -14.990 1.00 80.31 74 HIS A N 1
ATOM 573 C CA . HIS A 1 74 ? 20.892 1.691 -14.624 1.00 80.31 74 HIS A CA 1
ATOM 574 C C . HIS A 1 74 ? 20.899 1.427 -13.112 1.00 80.31 74 HIS A C 1
ATOM 576 O O . HIS A 1 74 ? 19.868 1.065 -12.536 1.00 80.31 74 HIS A O 1
ATOM 582 N N . LEU A 1 75 ? 22.030 1.675 -12.444 1.00 76.38 75 LEU A N 1
ATOM 583 C CA . LEU A 1 75 ? 22.115 1.611 -10.987 1.00 76.38 75 LEU A CA 1
ATOM 584 C C . LEU A 1 75 ? 21.229 2.649 -10.311 1.00 76.38 75 LEU A C 1
ATOM 586 O O . LEU A 1 75 ? 20.494 2.316 -9.384 1.00 76.38 75 LEU A O 1
ATOM 590 N N . LEU A 1 76 ? 21.254 3.893 -10.785 1.00 79.19 76 LEU A N 1
ATOM 591 C CA . LEU A 1 76 ? 20.401 4.956 -10.263 1.00 79.19 76 LEU A CA 1
ATOM 592 C C . LEU A 1 76 ? 18.910 4.629 -10.430 1.00 79.19 76 LEU A C 1
ATOM 594 O O . LEU A 1 76 ? 18.157 4.838 -9.473 1.00 79.19 76 LEU A O 1
ATOM 598 N N . SER A 1 77 ? 18.498 4.080 -11.582 1.00 78.81 77 SER A N 1
ATOM 599 C CA . SER A 1 77 ? 17.133 3.593 -11.838 1.00 78.81 77 SER A CA 1
ATOM 600 C C . SER A 1 77 ? 16.754 2.464 -10.879 1.00 78.81 77 SER A C 1
ATOM 602 O O . SER A 1 77 ? 15.706 2.518 -10.239 1.00 78.81 77 SER A O 1
ATOM 604 N N . SER A 1 78 ? 17.629 1.473 -10.708 1.00 74.75 78 SER A N 1
ATOM 605 C CA . SER A 1 78 ? 17.398 0.346 -9.793 1.00 74.75 78 SER A CA 1
ATOM 606 C C . SER A 1 78 ? 17.255 0.828 -8.346 1.00 74.75 78 SER A C 1
ATOM 608 O O . SER A 1 78 ? 16.312 0.465 -7.651 1.00 74.75 78 SER A O 1
ATOM 610 N N . LEU A 1 79 ? 18.118 1.757 -7.921 1.00 73.12 79 LEU A N 1
ATOM 611 C CA . LEU A 1 79 ? 18.033 2.441 -6.628 1.00 73.12 79 LEU A CA 1
ATOM 612 C C . LEU A 1 79 ? 16.796 3.343 -6.496 1.00 73.12 79 LEU A C 1
ATOM 614 O O . LEU A 1 79 ? 16.480 3.784 -5.399 1.00 73.12 79 LEU A O 1
ATOM 618 N N . ASN A 1 80 ? 16.157 3.749 -7.596 1.00 76.56 80 ASN A N 1
ATOM 619 C CA . ASN A 1 80 ? 14.869 4.459 -7.583 1.00 76.56 80 ASN A CA 1
ATOM 620 C C . ASN A 1 80 ? 13.689 3.475 -7.490 1.00 76.56 80 ASN A C 1
ATOM 622 O O . ASN A 1 80 ? 12.538 3.899 -7.547 1.00 76.56 80 ASN A O 1
ATOM 626 N N . GLY A 1 81 ? 13.956 2.170 -7.367 1.00 74.38 81 GLY A N 1
ATOM 627 C CA . GLY A 1 81 ? 12.927 1.142 -7.323 1.00 74.38 81 GLY A CA 1
ATOM 628 C C . GLY A 1 81 ? 12.295 0.862 -8.687 1.00 74.38 81 GLY A C 1
ATOM 629 O O . GLY A 1 81 ? 11.165 0.382 -8.738 1.00 74.38 81 GLY A O 1
ATOM 630 N N . VAL A 1 82 ? 12.977 1.165 -9.795 1.00 84.56 82 VAL A N 1
ATOM 631 C CA . VAL A 1 82 ? 12.505 0.776 -11.130 1.00 84.56 82 VAL A CA 1
ATOM 632 C C . VAL A 1 82 ? 12.584 -0.753 -11.250 1.00 84.56 82 VAL A C 1
ATOM 634 O O . VAL A 1 82 ? 13.671 -1.307 -11.087 1.00 84.56 82 VAL A O 1
ATOM 637 N N . PRO A 1 83 ? 11.468 -1.454 -11.516 1.00 81.94 83 PRO A N 1
ATOM 638 C CA . PRO A 1 83 ? 11.429 -2.906 -11.474 1.00 81.94 83 PRO A CA 1
ATOM 639 C C . PRO A 1 83 ? 12.027 -3.535 -12.736 1.00 81.94 83 PRO A C 1
ATOM 641 O O . PRO A 1 83 ? 12.218 -2.887 -13.768 1.00 81.94 83 PRO A O 1
ATOM 644 N N . GLU A 1 84 ? 12.283 -4.831 -12.673 1.00 84.44 84 GLU A N 1
ATOM 645 C CA . GLU A 1 84 ? 12.684 -5.666 -13.798 1.00 84.44 84 GLU A CA 1
ATOM 646 C C . GLU A 1 84 ? 11.537 -6.575 -14.222 1.00 84.44 84 GLU A C 1
ATOM 648 O O . GLU A 1 84 ? 10.856 -7.158 -13.386 1.00 84.44 84 GLU A O 1
ATOM 653 N N . VAL A 1 85 ? 11.356 -6.750 -15.525 1.00 81.38 85 VAL A N 1
ATOM 654 C CA . VAL A 1 85 ? 10.450 -7.754 -16.076 1.00 81.38 85 VAL A CA 1
ATOM 655 C C . VAL A 1 85 ? 11.012 -9.145 -15.794 1.00 81.38 85 VAL A C 1
ATOM 657 O O . VAL A 1 85 ? 12.183 -9.428 -16.041 1.00 81.38 85 VAL A O 1
ATOM 660 N N . ARG A 1 86 ? 10.185 -10.033 -15.273 1.00 80.38 86 ARG A N 1
ATOM 661 C CA . ARG A 1 86 ? 10.493 -11.439 -15.034 1.00 80.38 86 ARG A CA 1
ATOM 662 C C . ARG A 1 86 ? 9.363 -12.286 -15.599 1.00 80.38 86 ARG A C 1
ATOM 664 O O . ARG A 1 86 ? 8.318 -11.762 -15.975 1.00 80.38 86 ARG A O 1
ATOM 671 N N . THR A 1 87 ? 9.597 -13.585 -15.686 1.00 72.56 87 THR A N 1
ATOM 672 C CA . THR A 1 87 ? 8.633 -14.553 -16.203 1.00 72.56 87 THR A CA 1
ATOM 673 C C . THR A 1 87 ? 8.486 -15.713 -15.230 1.00 72.56 87 THR A C 1
ATOM 675 O O . THR A 1 87 ? 9.437 -16.075 -14.536 1.00 72.56 87 THR A O 1
ATOM 678 N N . SER A 1 88 ? 7.281 -16.264 -15.164 1.00 69.75 88 SER A N 1
ATOM 679 C CA . SER A 1 88 ? 6.953 -17.505 -14.461 1.00 69.75 88 SER A CA 1
ATOM 680 C C . SER A 1 88 ? 7.328 -18.750 -15.271 1.00 69.75 88 SER A C 1
ATOM 682 O O . SER A 1 88 ? 7.325 -19.849 -14.720 1.00 69.75 88 SER A O 1
ATOM 684 N N . GLY A 1 89 ? 7.689 -18.582 -16.550 1.00 61.00 89 GLY A N 1
ATOM 685 C CA . GLY A 1 89 ? 8.225 -19.646 -17.393 1.00 61.00 89 GLY A CA 1
ATOM 686 C C . GLY A 1 89 ? 9.506 -20.246 -16.809 1.00 61.00 89 GLY A C 1
ATOM 687 O O . GLY A 1 89 ? 10.388 -19.535 -16.319 1.00 61.00 89 GLY A O 1
ATOM 688 N N . HIS A 1 90 ? 9.594 -21.575 -16.827 1.00 61.31 90 HIS A N 1
ATOM 689 C CA . HIS A 1 90 ? 10.707 -22.326 -16.237 1.00 61.31 90 HIS A CA 1
ATOM 690 C C . HIS A 1 90 ? 11.816 -22.664 -17.241 1.00 61.31 90 HIS A C 1
ATOM 692 O O . HIS A 1 90 ? 12.789 -23.316 -16.863 1.00 61.31 90 HIS A O 1
ATOM 698 N N . THR A 1 91 ? 11.686 -22.245 -18.503 1.00 69.56 91 THR A N 1
ATOM 699 C CA . THR A 1 91 ? 12.702 -22.500 -19.530 1.00 69.56 91 THR A CA 1
ATOM 700 C C . THR A 1 91 ? 13.750 -21.385 -19.567 1.00 69.56 91 THR A C 1
ATOM 702 O O . THR A 1 91 ? 13.473 -20.233 -19.223 1.00 69.56 91 THR A O 1
ATOM 705 N N . GLU A 1 92 ? 14.970 -21.715 -19.997 1.00 71.94 92 GLU A N 1
ATOM 706 C CA . GLU A 1 92 ? 16.015 -20.711 -20.248 1.00 71.94 92 GLU A CA 1
ATOM 707 C C . GLU A 1 92 ? 15.580 -19.705 -21.327 1.00 71.94 92 GLU A C 1
ATOM 709 O O . GLU A 1 92 ? 15.911 -18.523 -21.241 1.00 71.94 92 GLU A O 1
ATOM 714 N N . GLU A 1 93 ? 14.779 -20.153 -22.297 1.00 76.62 93 GLU A N 1
ATOM 715 C CA . GLU A 1 93 ? 14.233 -19.319 -23.370 1.00 76.62 93 GLU A CA 1
ATOM 716 C C . GLU A 1 93 ? 13.279 -18.245 -22.831 1.00 76.62 93 GLU A C 1
ATOM 718 O O . GLU A 1 93 ? 13.442 -17.065 -23.148 1.00 76.62 93 GLU A O 1
ATOM 723 N N . ASP A 1 94 ? 12.342 -18.611 -21.949 1.00 69.12 94 ASP A N 1
ATOM 724 C CA . ASP A 1 94 ? 11.414 -17.656 -21.329 1.00 69.12 94 ASP A CA 1
ATOM 725 C C . ASP A 1 94 ? 12.176 -16.588 -20.530 1.00 69.12 94 ASP A C 1
ATOM 727 O O . ASP A 1 94 ? 11.873 -15.388 -20.588 1.00 69.12 94 ASP A O 1
ATOM 731 N N . GLN A 1 95 ? 13.192 -17.018 -19.776 1.00 72.44 95 GLN A N 1
ATOM 732 C CA . GLN A 1 95 ? 14.038 -16.113 -19.002 1.00 72.44 95 GLN A CA 1
ATOM 733 C C . GLN A 1 95 ? 14.841 -15.181 -19.913 1.00 72.44 95 GLN A C 1
ATOM 735 O O . GLN A 1 95 ? 14.958 -13.992 -19.598 1.00 72.44 95 GLN A O 1
ATOM 740 N N . GLY A 1 96 ? 15.339 -15.692 -21.041 1.00 79.31 96 GLY A N 1
ATOM 741 C CA . GLY A 1 96 ? 16.003 -14.912 -22.083 1.00 79.31 96 GLY A CA 1
ATOM 742 C C . GLY A 1 96 ? 15.099 -13.818 -22.651 1.00 79.31 96 GLY A C 1
ATOM 743 O O . GLY A 1 96 ? 15.504 -12.660 -22.702 1.00 79.31 96 GLY A O 1
ATOM 744 N N . ILE A 1 97 ? 13.833 -14.130 -22.950 1.00 79.38 97 ILE A N 1
ATOM 745 C CA . ILE A 1 97 ? 12.859 -13.145 -23.454 1.00 79.38 97 ILE A CA 1
ATOM 746 C C . ILE A 1 97 ? 12.658 -11.998 -22.453 1.00 79.38 97 ILE A C 1
ATOM 748 O O . ILE A 1 97 ? 12.696 -10.822 -22.823 1.00 79.38 97 ILE A O 1
ATOM 752 N N . ALA A 1 98 ? 12.466 -12.309 -21.167 1.00 78.19 98 ALA A N 1
ATOM 753 C CA . ALA A 1 98 ? 12.309 -11.278 -20.140 1.00 78.19 98 ALA A CA 1
ATOM 754 C C . ALA A 1 98 ? 13.580 -10.413 -19.982 1.00 78.19 98 ALA A C 1
ATOM 756 O O . ALA A 1 98 ? 13.490 -9.200 -19.765 1.00 78.19 98 ALA A O 1
ATOM 757 N N . GLN A 1 99 ? 14.769 -11.013 -20.107 1.00 83.56 99 GLN A N 1
ATOM 758 C CA . GLN A 1 99 ? 16.049 -10.295 -20.083 1.00 83.56 99 GLN A CA 1
ATOM 759 C C . GLN A 1 99 ? 16.225 -9.380 -21.300 1.00 83.56 99 GLN A C 1
ATOM 761 O O . GLN A 1 99 ? 16.641 -8.230 -21.133 1.00 83.56 99 GLN A O 1
ATOM 766 N N . ASP A 1 100 ? 15.856 -9.842 -22.491 1.00 86.19 100 ASP A N 1
ATOM 767 C CA . ASP A 1 100 ? 15.922 -9.060 -23.725 1.00 86.19 100 ASP A CA 1
ATOM 768 C C . ASP A 1 100 ? 14.986 -7.849 -23.666 1.00 86.19 100 ASP A C 1
ATOM 770 O O . ASP A 1 100 ? 15.400 -6.728 -23.969 1.00 86.19 100 ASP A O 1
ATOM 774 N N . ILE A 1 101 ? 13.750 -8.032 -23.187 1.00 86.88 101 ILE A N 1
ATOM 775 C CA . ILE A 1 101 ? 12.790 -6.933 -23.000 1.00 86.88 101 ILE A CA 1
ATOM 776 C C . ILE A 1 101 ? 13.328 -5.904 -21.996 1.00 86.88 101 ILE A C 1
ATOM 778 O O . ILE A 1 101 ? 13.263 -4.700 -22.254 1.00 86.88 101 ILE A O 1
ATOM 782 N N . ASN A 1 102 ? 13.886 -6.347 -20.864 1.00 87.56 102 ASN A N 1
ATOM 783 C CA . ASN A 1 102 ? 14.495 -5.435 -19.889 1.00 87.56 102 ASN A CA 1
ATOM 784 C C . ASN A 1 102 ? 15.655 -4.643 -20.479 1.00 87.56 102 ASN A C 1
ATOM 786 O O . ASN A 1 102 ? 15.719 -3.425 -20.302 1.00 87.56 102 ASN A O 1
ATOM 790 N N . SER A 1 103 ? 16.564 -5.347 -21.154 1.00 87.69 103 SER A N 1
ATOM 791 C CA . SER A 1 103 ? 17.738 -4.759 -21.792 1.00 87.69 103 SER A CA 1
ATOM 792 C C . SER A 1 103 ? 17.317 -3.710 -22.810 1.00 87.69 103 SER A C 1
ATOM 794 O O . SER A 1 103 ? 17.843 -2.599 -22.810 1.00 87.69 103 SER A O 1
ATOM 796 N N . GLU A 1 104 ? 16.313 -4.015 -23.631 1.00 92.31 104 GLU A N 1
ATOM 797 C CA . GLU A 1 104 ? 15.840 -3.087 -24.647 1.00 92.31 104 GLU A CA 1
ATOM 798 C C . GLU A 1 104 ? 15.165 -1.856 -24.043 1.00 92.31 104 GLU A C 1
ATOM 800 O O . GLU A 1 104 ? 15.523 -0.739 -24.403 1.00 92.31 104 GLU A O 1
ATOM 805 N N . LEU A 1 105 ? 14.271 -2.011 -23.061 1.00 91.50 105 LEU A N 1
ATOM 806 C CA . LEU A 1 105 ? 13.671 -0.861 -22.369 1.00 91.50 105 LEU A CA 1
ATOM 807 C C . LEU A 1 105 ? 14.732 0.039 -21.721 1.00 91.50 105 LEU A C 1
ATOM 809 O O . LEU A 1 105 ? 14.616 1.266 -21.741 1.00 91.50 105 LEU A O 1
ATOM 813 N N . GLN A 1 106 ? 15.792 -0.558 -21.178 1.00 88.69 106 GLN A N 1
ATOM 814 C CA . GLN A 1 106 ? 16.911 0.186 -20.620 1.00 88.69 106 GLN A CA 1
ATOM 815 C C . GLN A 1 106 ? 17.692 0.941 -21.711 1.00 88.69 106 GLN A C 1
ATOM 817 O O . GLN A 1 106 ? 17.991 2.124 -21.530 1.00 88.69 106 GLN A O 1
ATOM 822 N N . HIS A 1 107 ? 17.963 0.305 -22.855 1.00 89.38 107 HIS A N 1
ATOM 823 C CA . HIS A 1 107 ? 18.594 0.945 -24.012 1.00 89.38 107 HIS A CA 1
ATOM 824 C C . HIS A 1 107 ? 17.770 2.116 -24.556 1.00 89.38 107 HIS A C 1
ATOM 826 O O . HIS A 1 107 ? 18.326 3.186 -24.806 1.00 89.38 107 HIS A O 1
ATOM 832 N N . ILE A 1 108 ? 16.452 1.950 -24.691 1.00 92.69 108 ILE A N 1
ATOM 833 C CA . ILE A 1 108 ? 15.541 3.019 -25.124 1.00 92.69 108 ILE A CA 1
ATOM 834 C C . ILE A 1 108 ? 15.597 4.186 -24.139 1.00 92.69 108 ILE A C 1
ATOM 836 O O . ILE A 1 108 ? 15.686 5.343 -24.549 1.00 92.69 108 ILE A O 1
ATOM 840 N N . SER A 1 109 ? 15.605 3.898 -22.836 1.00 90.06 109 SER A N 1
ATOM 841 C CA . SER A 1 109 ? 15.708 4.936 -21.812 1.00 90.06 109 SER A CA 1
ATOM 842 C C . SER A 1 109 ? 17.014 5.730 -21.909 1.00 90.06 109 SER A C 1
ATOM 844 O O . SER A 1 109 ? 16.997 6.955 -21.800 1.00 90.06 109 SER A O 1
ATOM 846 N N . TRP A 1 110 ? 18.138 5.057 -22.161 1.00 88.44 110 TRP A N 1
ATOM 847 C CA . TRP A 1 110 ? 19.435 5.708 -22.352 1.00 88.44 110 TRP A CA 1
ATOM 848 C C . TRP A 1 110 ? 19.501 6.556 -23.623 1.00 88.44 110 TRP A C 1
ATOM 850 O O . TRP A 1 110 ? 20.064 7.651 -23.586 1.00 88.44 110 TRP A O 1
ATOM 860 N N . ALA A 1 111 ? 18.926 6.066 -24.724 1.00 89.50 111 ALA A N 1
ATOM 861 C CA . ALA A 1 111 ? 18.839 6.811 -25.975 1.00 89.50 111 ALA A CA 1
ATOM 862 C C . ALA A 1 111 ? 17.984 8.077 -25.793 1.00 89.50 111 ALA A C 1
ATOM 864 O O . ALA A 1 111 ? 18.440 9.168 -26.123 1.00 89.50 111 ALA A O 1
ATOM 865 N N . LYS A 1 112 ? 16.808 7.953 -25.155 1.00 90.81 112 LYS A N 1
ATOM 866 C CA . LYS A 1 112 ? 15.917 9.078 -24.810 1.00 90.81 112 LYS A CA 1
ATOM 867 C C . LYS A 1 112 ? 16.584 10.112 -23.898 1.00 90.81 112 LYS A C 1
ATOM 869 O O . LYS A 1 112 ? 16.327 11.300 -24.030 1.00 90.81 112 LYS A O 1
ATOM 874 N N . ALA A 1 113 ? 17.424 9.666 -22.964 1.00 86.69 113 ALA A N 1
ATOM 875 C CA . ALA A 1 113 ? 18.167 10.543 -22.059 1.00 86.69 113 ALA A CA 1
ATOM 876 C C . ALA A 1 113 ? 19.426 11.165 -22.697 1.00 86.69 113 ALA A C 1
ATOM 878 O O . ALA A 1 113 ? 20.172 11.854 -21.998 1.00 86.69 113 ALA A O 1
ATOM 879 N N . GLU A 1 114 ? 19.695 10.883 -23.979 1.00 88.44 114 GLU A N 1
ATOM 880 C CA . GLU A 1 114 ? 20.855 11.366 -24.735 1.00 88.44 114 GLU A CA 1
ATOM 881 C C . GLU A 1 114 ? 22.178 11.201 -23.969 1.00 88.44 114 GLU A C 1
ATOM 883 O O . GLU A 1 114 ? 23.013 12.108 -23.898 1.00 88.44 114 GLU A O 1
ATOM 888 N N . LEU A 1 115 ? 22.373 10.033 -23.343 1.00 84.06 115 LEU A N 1
ATOM 889 C CA . LEU A 1 115 ? 23.525 9.821 -22.468 1.00 84.06 115 LEU A CA 1
ATOM 890 C C . LEU A 1 115 ? 24.849 10.017 -23.216 1.00 84.06 115 LEU A C 1
ATOM 892 O O . LEU A 1 115 ? 25.096 9.410 -24.260 1.00 84.06 115 LEU A O 1
ATOM 896 N N . LYS A 1 116 ? 25.718 10.848 -22.629 1.00 83.69 116 LYS A N 1
ATOM 897 C CA . LYS A 1 116 ? 27.082 11.114 -23.097 1.00 83.69 116 LYS A CA 1
ATOM 898 C C . LYS A 1 116 ? 28.111 10.683 -22.039 1.00 83.69 116 LYS A C 1
ATOM 900 O O . LYS A 1 116 ? 27.871 10.932 -20.852 1.00 83.69 116 LYS A O 1
ATOM 905 N N . PRO A 1 117 ? 29.262 10.113 -22.447 1.00 82.56 117 PRO A N 1
ATOM 906 C CA . PRO A 1 117 ? 29.621 9.785 -23.832 1.00 82.56 117 PRO A CA 1
ATOM 907 C C . PRO A 1 117 ? 28.804 8.590 -24.363 1.00 82.56 117 PRO A C 1
ATOM 909 O O . PRO A 1 117 ? 28.237 7.828 -23.581 1.00 82.56 117 PRO A O 1
ATOM 912 N N . LYS A 1 118 ? 28.696 8.455 -25.690 1.00 83.94 118 LYS A N 1
ATOM 913 C CA . LYS A 1 118 ? 28.091 7.266 -26.315 1.00 83.94 118 LYS A CA 1
ATOM 914 C C . LYS A 1 118 ? 29.019 6.059 -26.100 1.00 83.94 118 LYS A C 1
ATOM 916 O O . LYS A 1 118 ? 30.230 6.264 -25.985 1.00 83.94 118 LYS A O 1
ATOM 921 N N . PRO A 1 119 ? 28.488 4.830 -25.986 1.00 80.69 119 PRO A N 1
ATOM 922 C CA . PRO A 1 119 ? 29.322 3.651 -25.816 1.00 80.69 119 PRO A CA 1
ATOM 923 C C . PRO A 1 119 ? 30.131 3.382 -27.081 1.00 80.69 119 PRO A C 1
ATOM 925 O O . PRO A 1 119 ? 29.811 3.878 -28.166 1.00 80.69 119 PRO A O 1
ATOM 928 N N . ARG A 1 120 ? 31.157 2.547 -26.960 1.00 80.75 120 ARG A N 1
ATOM 929 C CA . ARG A 1 120 ? 31.895 2.078 -28.128 1.00 80.75 120 ARG A CA 1
ATOM 930 C C . ARG A 1 120 ? 31.023 1.121 -28.942 1.00 80.75 120 ARG A C 1
ATOM 932 O O . ARG A 1 120 ? 30.690 0.023 -28.503 1.00 80.75 120 ARG A O 1
ATOM 939 N N . TRP A 1 121 ? 30.666 1.546 -30.147 1.00 79.50 121 TRP A N 1
ATOM 940 C CA . TRP A 1 121 ? 29.836 0.771 -31.062 1.00 79.50 121 TRP A CA 1
ATOM 941 C C . TRP A 1 121 ? 30.614 -0.349 -31.750 1.00 79.50 121 TRP A C 1
ATOM 943 O O . TRP A 1 121 ? 31.810 -0.223 -32.015 1.00 79.50 121 TRP A O 1
ATOM 953 N N . THR A 1 122 ? 29.916 -1.431 -32.094 1.00 76.81 122 THR A N 1
ATOM 954 C CA . THR A 1 122 ? 30.425 -2.410 -33.059 1.00 76.81 122 THR A CA 1
ATOM 955 C C . THR A 1 122 ? 29.918 -2.010 -34.441 1.00 76.81 122 THR A C 1
ATOM 957 O O . THR A 1 122 ? 28.711 -1.956 -34.661 1.00 76.81 122 THR A O 1
ATOM 960 N N . GLU A 1 123 ? 30.826 -1.707 -35.375 1.00 70.44 123 GLU A N 1
ATOM 961 C CA . GLU A 1 123 ? 30.479 -1.142 -36.696 1.00 70.44 123 GLU A CA 1
ATOM 962 C C . GLU A 1 123 ? 29.472 -2.000 -37.484 1.00 70.44 123 GLU A C 1
ATOM 964 O O . GLU A 1 123 ? 28.682 -1.483 -38.268 1.00 70.44 123 GLU A O 1
ATOM 969 N N . GLU A 1 124 ? 29.428 -3.306 -37.220 1.00 82.62 124 GLU A N 1
ATOM 970 C CA . GLU A 1 124 ? 28.548 -4.247 -37.911 1.00 82.62 124 GLU A CA 1
ATOM 971 C C . GLU A 1 124 ? 27.171 -4.451 -37.254 1.00 82.62 124 GLU A C 1
ATOM 973 O O . GLU A 1 124 ? 26.343 -5.164 -37.820 1.00 82.62 124 GLU A O 1
ATOM 978 N N . ALA A 1 125 ? 26.885 -3.875 -36.079 1.00 84.19 125 ALA A N 1
ATOM 979 C CA . ALA A 1 125 ? 25.668 -4.207 -35.325 1.00 84.19 125 ALA A CA 1
ATOM 980 C C . ALA A 1 125 ? 24.374 -3.941 -36.112 1.00 84.19 125 ALA A C 1
ATOM 982 O O . ALA A 1 125 ? 23.507 -4.813 -36.182 1.00 84.19 125 ALA A O 1
ATOM 983 N N . ALA A 1 126 ? 24.259 -2.768 -36.745 1.00 88.75 126 ALA A N 1
ATOM 984 C CA . ALA A 1 126 ? 23.092 -2.405 -37.550 1.00 88.75 126 ALA A CA 1
ATOM 985 C C . ALA A 1 126 ? 22.931 -3.317 -38.780 1.00 88.75 126 ALA A C 1
ATOM 987 O O . ALA A 1 126 ? 21.827 -3.776 -39.074 1.00 88.75 126 ALA A O 1
ATOM 988 N N . SER A 1 127 ? 24.036 -3.638 -39.458 1.00 88.62 127 SER A N 1
ATOM 989 C CA . SER A 1 127 ? 24.046 -4.507 -40.641 1.00 88.62 127 SER A CA 1
ATOM 990 C C . SER A 1 127 ? 23.696 -5.958 -40.300 1.00 88.62 127 SER A C 1
ATOM 992 O O . SER A 1 127 ? 22.913 -6.584 -41.013 1.00 88.62 127 SER A O 1
ATOM 994 N N . ARG A 1 128 ? 24.211 -6.493 -39.183 1.00 89.19 128 ARG A N 1
ATOM 995 C CA . ARG A 1 128 ? 23.861 -7.836 -38.688 1.00 89.19 128 ARG A CA 1
ATOM 996 C C . ARG A 1 128 ? 22.390 -7.919 -38.286 1.00 89.19 128 ARG A C 1
ATOM 998 O O . ARG A 1 128 ? 21.727 -8.909 -38.592 1.00 89.19 128 ARG A O 1
ATOM 1005 N N . LEU A 1 129 ? 21.874 -6.875 -37.635 1.00 90.75 129 LEU A N 1
ATOM 1006 C CA . LEU A 1 129 ? 20.470 -6.800 -37.243 1.00 90.75 129 LEU A CA 1
ATOM 1007 C C . LEU A 1 129 ? 19.553 -6.792 -38.471 1.00 90.75 129 LEU A C 1
ATOM 1009 O O . LEU A 1 129 ? 18.615 -7.583 -38.529 1.00 90.75 129 LEU A O 1
ATOM 1013 N N . LEU A 1 130 ? 19.872 -5.972 -39.479 1.00 93.62 130 LEU A N 1
ATOM 1014 C CA . LEU A 1 130 ? 19.150 -5.936 -40.751 1.00 93.62 130 LEU A CA 1
ATOM 1015 C C . LEU A 1 130 ? 19.182 -7.290 -41.467 1.00 93.62 130 LEU A C 1
ATOM 1017 O O . LEU A 1 130 ? 18.138 -7.773 -41.898 1.00 93.62 130 LEU A O 1
ATOM 1021 N N . ALA A 1 131 ? 20.350 -7.933 -41.556 1.00 92.19 131 ALA A N 1
ATOM 1022 C CA . ALA A 1 131 ? 20.472 -9.249 -42.178 1.00 92.19 131 ALA A CA 1
ATOM 1023 C C . ALA A 1 131 ? 19.552 -10.280 -41.505 1.00 92.19 131 ALA A C 1
ATOM 1025 O O . ALA A 1 131 ? 18.860 -11.022 -42.197 1.00 92.19 131 ALA A O 1
ATOM 1026 N N . GLY A 1 132 ? 19.478 -10.270 -40.169 1.00 89.44 132 GLY A N 1
ATOM 1027 C CA . GLY A 1 132 ? 18.580 -11.134 -39.403 1.00 89.44 132 GLY A CA 1
ATOM 1028 C C . GLY A 1 132 ? 17.098 -10.732 -39.439 1.00 89.44 132 GLY A C 1
ATOM 1029 O O . GLY A 1 132 ? 16.259 -11.537 -39.040 1.00 89.44 132 GLY A O 1
ATOM 1030 N N . ILE A 1 133 ? 16.761 -9.512 -39.866 1.00 92.88 133 ILE A N 1
ATOM 1031 C CA . ILE A 1 133 ? 15.377 -9.075 -40.117 1.00 92.88 133 ILE A CA 1
ATOM 1032 C C . ILE A 1 133 ? 14.915 -9.582 -41.486 1.00 92.88 133 ILE A C 1
ATOM 1034 O O . ILE A 1 133 ? 13.827 -10.147 -41.592 1.00 92.88 133 ILE A O 1
ATOM 1038 N N . LEU A 1 134 ? 15.751 -9.392 -42.513 1.00 92.06 134 LEU A N 1
ATOM 1039 C CA . LEU A 1 134 ? 15.432 -9.728 -43.902 1.00 92.06 134 LEU A CA 1
ATOM 1040 C C . LEU A 1 134 ? 15.531 -11.231 -44.183 1.00 92.06 134 LEU A C 1
ATOM 1042 O O . LEU A 1 134 ? 14.740 -11.758 -44.957 1.00 92.06 134 LEU A O 1
ATOM 1046 N N . ASN A 1 135 ? 16.473 -11.918 -43.532 1.00 89.81 135 ASN A N 1
ATOM 1047 C CA . ASN A 1 135 ? 16.710 -13.354 -43.680 1.00 89.81 135 ASN A CA 1
ATOM 1048 C C . ASN A 1 135 ? 16.673 -14.028 -42.300 1.00 89.81 135 ASN A C 1
ATOM 1050 O O . ASN A 1 135 ? 17.718 -14.399 -41.755 1.00 89.81 135 ASN A O 1
ATOM 1054 N N . PRO A 1 136 ? 15.495 -14.115 -41.664 1.00 84.81 136 PRO A N 1
ATOM 1055 C CA . PRO A 1 136 ? 15.404 -14.707 -40.345 1.00 84.81 136 PRO A CA 1
ATOM 1056 C C . PRO A 1 136 ? 15.574 -16.239 -40.436 1.00 84.81 136 PRO A C 1
ATOM 1058 O O . PRO A 1 136 ? 15.180 -16.829 -41.441 1.00 84.81 136 PRO A O 1
ATOM 1061 N N . PRO A 1 137 ? 16.157 -16.899 -39.417 1.00 81.50 137 PRO A N 1
ATOM 1062 C CA . PRO A 1 137 ? 16.337 -18.352 -39.415 1.00 81.50 137 PRO A CA 1
ATOM 1063 C C . PRO A 1 137 ? 15.013 -19.111 -39.567 1.00 81.50 137 PRO A C 1
ATOM 1065 O O . PRO A 1 137 ? 13.969 -18.636 -39.103 1.00 81.50 137 PRO A O 1
ATOM 1068 N N . ASP A 1 138 ? 15.062 -20.307 -40.153 1.00 74.94 138 ASP A N 1
ATOM 1069 C CA . ASP A 1 138 ? 13.892 -21.182 -40.274 1.00 74.94 138 ASP A CA 1
ATOM 1070 C C . ASP A 1 138 ? 13.275 -21.472 -38.896 1.00 74.94 138 ASP A C 1
ATOM 1072 O O . ASP A 1 138 ? 13.978 -21.761 -37.928 1.00 74.94 138 ASP A O 1
ATOM 1076 N N . GLY A 1 139 ? 11.946 -21.358 -38.795 1.00 67.94 139 GLY A N 1
ATOM 1077 C CA . GLY A 1 139 ? 11.207 -21.541 -37.538 1.00 67.94 139 GLY A CA 1
ATOM 1078 C C . GLY A 1 139 ? 11.230 -20.343 -36.580 1.00 67.94 139 GLY A C 1
ATOM 1079 O O . GLY A 1 139 ? 10.680 -20.431 -35.484 1.00 67.94 139 GLY A O 1
ATOM 1080 N N . SER A 1 140 ? 11.828 -19.212 -36.966 1.00 74.44 140 SER A N 1
ATOM 1081 C CA . SER A 1 140 ? 11.811 -17.995 -36.147 1.00 74.44 140 SER A CA 1
ATOM 1082 C C . SER A 1 140 ? 10.403 -17.408 -35.972 1.00 74.44 140 SER A C 1
ATOM 1084 O O . SER A 1 140 ? 9.610 -17.308 -36.909 1.00 74.44 140 SER A O 1
ATOM 1086 N N . LEU A 1 141 ? 10.104 -16.972 -34.746 1.00 74.88 141 LEU A N 1
ATOM 1087 C CA . LEU A 1 141 ? 8.842 -16.316 -34.410 1.00 74.88 141 LEU A CA 1
ATOM 1088 C C . LEU A 1 141 ? 8.760 -14.926 -35.061 1.00 74.88 141 LEU A C 1
ATOM 1090 O O . LEU A 1 141 ? 9.725 -14.157 -35.033 1.00 74.88 141 LEU A O 1
ATOM 1094 N N . SER A 1 142 ? 7.582 -14.549 -35.563 1.00 78.81 142 SER A N 1
ATOM 1095 C CA . SER A 1 142 ? 7.306 -13.194 -36.082 1.00 78.81 142 SER A CA 1
ATOM 1096 C C . SER A 1 142 ? 7.592 -12.094 -35.046 1.00 78.81 142 SER A C 1
ATOM 1098 O O . SER A 1 142 ? 8.045 -10.995 -35.384 1.00 78.81 142 SER A O 1
ATOM 1100 N N . SER A 1 143 ? 7.414 -12.419 -33.766 1.00 84.38 143 SER A N 1
ATOM 1101 C CA . SER A 1 143 ? 7.763 -11.588 -32.615 1.00 84.38 143 SER A CA 1
ATOM 1102 C C . SER A 1 143 ? 9.239 -11.188 -32.612 1.00 84.38 143 SER A C 1
ATOM 1104 O O . SER A 1 143 ? 9.558 -10.026 -32.374 1.00 84.38 143 SER A O 1
ATOM 1106 N N . LEU A 1 144 ? 10.152 -12.106 -32.954 1.00 86.62 144 LEU A N 1
ATOM 1107 C CA . LEU A 1 144 ? 11.590 -11.827 -32.984 1.00 86.62 144 LEU A CA 1
ATOM 1108 C C . LEU A 1 144 ? 11.937 -10.788 -34.056 1.00 86.62 144 LEU A C 1
ATOM 1110 O O . LEU A 1 144 ? 12.751 -9.898 -33.814 1.00 86.62 144 LEU A O 1
ATOM 1114 N N . ARG A 1 145 ? 11.301 -10.862 -35.230 1.00 88.88 145 ARG A N 1
ATOM 1115 C CA . ARG A 1 145 ? 11.502 -9.870 -36.294 1.00 88.88 145 ARG A CA 1
ATOM 1116 C C . ARG A 1 145 ? 10.998 -8.490 -35.868 1.00 88.88 145 ARG A C 1
ATOM 1118 O O . ARG A 1 145 ? 11.721 -7.509 -36.022 1.00 88.88 145 ARG A O 1
ATOM 1125 N N . THR A 1 146 ? 9.808 -8.427 -35.270 1.00 90.19 146 THR A N 1
ATOM 1126 C CA . THR A 1 146 ? 9.239 -7.180 -34.729 1.00 90.19 146 THR A CA 1
ATOM 1127 C C . THR A 1 146 ? 10.153 -6.576 -33.663 1.00 90.19 146 THR A C 1
ATOM 1129 O O . THR A 1 146 ? 10.462 -5.387 -33.708 1.00 90.19 146 THR A O 1
ATOM 1132 N N . PHE A 1 147 ? 10.658 -7.401 -32.742 1.00 93.00 147 PHE A N 1
ATOM 1133 C CA . PHE A 1 147 ? 11.602 -6.968 -31.717 1.00 93.00 147 PHE A CA 1
ATOM 1134 C C . PHE A 1 147 ? 12.899 -6.415 -32.325 1.00 93.00 147 PHE A C 1
ATOM 1136 O O . PHE A 1 147 ? 13.333 -5.328 -31.956 1.00 93.00 147 PHE A O 1
ATOM 1143 N N . ARG A 1 148 ? 13.480 -7.095 -33.322 1.00 94.12 148 ARG A N 1
ATOM 1144 C CA . ARG A 1 148 ? 14.679 -6.616 -34.034 1.00 94.12 148 ARG A CA 1
ATOM 1145 C C . ARG A 1 148 ? 14.441 -5.301 -34.781 1.00 94.12 148 ARG A C 1
ATOM 1147 O O . ARG A 1 148 ? 15.320 -4.444 -34.795 1.00 94.12 148 ARG A O 1
ATOM 1154 N N . LEU A 1 149 ? 13.262 -5.103 -35.367 1.00 95.25 149 LEU A N 1
ATOM 1155 C CA . LEU A 1 149 ? 12.893 -3.821 -35.975 1.00 95.25 149 LEU A CA 1
ATOM 1156 C C . LEU A 1 149 ? 12.826 -2.700 -34.925 1.00 95.25 149 LEU A C 1
ATOM 1158 O O . LEU A 1 149 ? 13.334 -1.610 -35.174 1.00 95.25 149 LEU A O 1
ATOM 1162 N N . ILE A 1 150 ? 12.288 -2.967 -33.730 1.00 96.00 150 ILE A N 1
ATOM 1163 C CA . ILE A 1 150 ? 12.302 -2.014 -32.602 1.00 96.00 150 ILE A CA 1
ATOM 1164 C C . ILE A 1 150 ? 13.745 -1.692 -32.180 1.00 96.00 150 ILE A C 1
ATOM 1166 O O . ILE A 1 150 ? 14.094 -0.523 -32.017 1.00 96.00 150 ILE A O 1
ATOM 1170 N N . GLN A 1 151 ? 14.612 -2.705 -32.078 1.00 95.19 151 GLN A N 1
ATOM 1171 C CA . GLN A 1 151 ? 16.039 -2.515 -31.792 1.00 95.19 151 GLN A CA 1
ATOM 1172 C C . GLN A 1 151 ? 16.719 -1.613 -32.832 1.00 95.19 151 GLN A C 1
ATOM 1174 O O . GLN A 1 151 ? 17.558 -0.783 -32.480 1.00 95.19 151 GLN A O 1
ATOM 1179 N N . LEU A 1 152 ? 16.344 -1.743 -34.108 1.00 96.00 152 LEU A N 1
ATOM 1180 C CA . LEU A 1 152 ? 16.874 -0.920 -35.193 1.00 96.00 152 LEU A CA 1
ATOM 1181 C C . LEU A 1 152 ? 16.407 0.542 -35.089 1.00 96.00 152 LEU A C 1
ATOM 1183 O O . LEU A 1 152 ? 17.225 1.445 -35.264 1.00 96.00 152 LEU A O 1
ATOM 1187 N N . GLN A 1 153 ? 15.138 0.781 -34.731 1.00 96.25 153 GLN A N 1
ATOM 1188 C CA . GLN A 1 153 ? 14.625 2.128 -34.425 1.00 96.25 153 GLN A CA 1
ATOM 1189 C C . GLN A 1 153 ? 15.407 2.768 -33.273 1.00 96.25 153 GLN A C 1
ATOM 1191 O O . GLN A 1 153 ? 15.872 3.903 -33.377 1.00 96.25 153 GLN A O 1
ATOM 1196 N N . ARG A 1 154 ? 15.627 2.012 -32.190 1.00 94.56 154 ARG A N 1
ATOM 1197 C CA . ARG A 1 154 ? 16.415 2.464 -31.041 1.00 94.56 154 ARG A CA 1
ATOM 1198 C C . ARG A 1 154 ? 17.861 2.776 -31.423 1.00 94.56 154 ARG A C 1
ATOM 1200 O O . ARG A 1 154 ? 18.387 3.782 -30.964 1.00 94.56 154 ARG A O 1
ATOM 1207 N N . LEU A 1 155 ? 18.512 1.956 -32.256 1.00 93.88 155 LEU A N 1
ATOM 1208 C CA . LEU A 1 155 ? 19.867 2.238 -32.754 1.00 93.88 155 LEU A CA 1
ATOM 1209 C C . LEU A 1 155 ? 19.926 3.531 -33.572 1.00 93.88 155 LEU A C 1
ATOM 1211 O O . LEU A 1 155 ? 20.894 4.278 -33.446 1.00 93.88 155 LEU A O 1
ATOM 1215 N N . ALA A 1 156 ? 18.906 3.799 -34.391 1.00 93.50 156 ALA A N 1
ATOM 1216 C CA . ALA A 1 156 ? 18.814 5.040 -35.150 1.00 93.50 156 ALA A CA 1
ATOM 1217 C C . ALA A 1 156 ? 18.634 6.257 -34.224 1.00 93.50 156 ALA A C 1
ATOM 1219 O O . ALA A 1 156 ? 19.326 7.254 -34.411 1.00 93.50 156 ALA A O 1
ATOM 1220 N N . LEU A 1 157 ? 17.781 6.153 -33.194 1.00 93.50 157 LEU A N 1
ATOM 1221 C CA . LEU A 1 157 ? 17.617 7.194 -32.167 1.00 93.50 157 LEU A CA 1
ATOM 1222 C C . LEU A 1 157 ? 18.919 7.456 -31.392 1.00 93.50 157 LEU A C 1
ATOM 1224 O O . LEU A 1 157 ? 19.224 8.588 -31.039 1.00 93.50 157 LEU A O 1
ATOM 1228 N N . ASP A 1 158 ? 19.692 6.407 -31.122 1.00 90.00 158 ASP A N 1
ATOM 1229 C CA . ASP A 1 158 ? 20.951 6.490 -30.378 1.00 90.00 158 ASP A CA 1
ATOM 1230 C C . ASP A 1 158 ? 22.151 6.926 -31.245 1.00 90.00 158 ASP A C 1
ATOM 1232 O O . ASP A 1 158 ? 23.279 6.965 -30.751 1.00 90.00 158 ASP A O 1
ATOM 1236 N N . GLU A 1 159 ? 21.897 7.266 -32.517 1.00 90.31 159 GLU A N 1
ATOM 1237 C CA . GLU A 1 159 ? 22.872 7.717 -33.521 1.00 90.31 159 GLU A CA 1
ATOM 1238 C C . GLU A 1 159 ? 23.953 6.672 -33.855 1.00 90.31 159 GLU A C 1
ATOM 1240 O O . GLU A 1 159 ? 25.099 7.006 -34.162 1.00 90.31 159 GLU A O 1
ATOM 1245 N N . HIS A 1 160 ? 23.610 5.380 -33.812 1.00 91.12 160 HIS A N 1
ATOM 1246 C CA . HIS A 1 160 ? 24.553 4.325 -34.177 1.00 91.12 160 HIS A CA 1
ATOM 1247 C C . HIS A 1 160 ? 24.956 4.432 -35.664 1.00 91.12 160 HIS A C 1
ATOM 1249 O O . HIS A 1 160 ? 24.078 4.522 -36.535 1.00 91.12 160 HIS A O 1
ATOM 1255 N N . PRO A 1 161 ? 26.258 4.329 -36.000 1.00 90.25 161 PRO A N 1
ATOM 1256 C CA . PRO A 1 161 ? 26.719 4.321 -37.387 1.00 90.25 161 PRO A CA 1
ATOM 1257 C C . PRO A 1 161 ? 25.987 3.275 -38.241 1.00 90.25 161 PRO A C 1
ATOM 1259 O O . PRO A 1 161 ? 25.834 2.124 -37.838 1.00 90.25 161 PRO A O 1
ATOM 1262 N N . GLY A 1 162 ? 25.490 3.672 -39.412 1.00 90.38 162 GLY A N 1
ATOM 1263 C CA . GLY A 1 162 ? 24.790 2.772 -40.338 1.00 90.38 162 GLY A CA 1
ATOM 1264 C C . GLY A 1 162 ? 23.345 2.406 -39.966 1.00 90.38 162 GLY A C 1
ATOM 1265 O O . GLY A 1 162 ? 22.640 1.855 -40.811 1.00 90.38 162 GLY A O 1
ATOM 1266 N N . ALA A 1 163 ? 22.845 2.755 -38.772 1.00 93.44 163 ALA A N 1
ATOM 1267 C CA . ALA A 1 163 ? 21.475 2.421 -38.366 1.00 93.44 163 ALA A CA 1
ATOM 1268 C C . ALA A 1 163 ? 20.408 3.120 -39.221 1.00 93.44 163 ALA A C 1
ATOM 1270 O O . ALA A 1 163 ? 19.423 2.492 -39.594 1.00 93.44 163 ALA A O 1
ATOM 1271 N N . GLY A 1 164 ? 20.627 4.384 -39.604 1.00 93.19 164 GLY A N 1
ATOM 1272 C CA . GLY A 1 164 ? 19.709 5.110 -40.491 1.00 93.19 164 GLY A CA 1
ATOM 1273 C C . GLY A 1 164 ? 19.585 4.475 -41.882 1.00 93.19 164 GLY A C 1
ATOM 1274 O O . GLY A 1 164 ? 18.479 4.338 -42.401 1.00 93.19 164 GLY A O 1
ATOM 1275 N N . ALA A 1 165 ? 20.704 4.020 -42.459 1.00 94.19 165 ALA A N 1
ATOM 1276 C CA . ALA A 1 165 ? 20.708 3.320 -43.745 1.00 94.19 165 ALA A CA 1
ATOM 1277 C C . ALA A 1 165 ? 20.013 1.954 -43.645 1.00 94.19 165 ALA A C 1
ATOM 1279 O O . ALA A 1 165 ? 19.183 1.618 -44.488 1.00 94.19 165 ALA A O 1
ATOM 1280 N N . ALA A 1 166 ? 20.295 1.196 -42.582 1.00 95.12 166 ALA A N 1
ATOM 1281 C CA . ALA A 1 166 ? 19.641 -0.082 -42.335 1.00 95.12 166 ALA A CA 1
ATOM 1282 C C . ALA A 1 166 ? 18.128 0.072 -42.111 1.00 95.12 166 ALA A C 1
ATOM 1284 O O . ALA A 1 166 ? 17.339 -0.722 -42.624 1.00 95.12 166 ALA A O 1
ATOM 1285 N N . LEU A 1 167 ? 17.705 1.122 -41.403 1.00 94.94 167 LEU A N 1
ATOM 1286 C CA . LEU A 1 167 ? 16.293 1.409 -41.189 1.00 94.94 167 LEU A CA 1
ATOM 1287 C C . LEU A 1 167 ? 15.580 1.771 -42.500 1.00 94.94 167 LEU A C 1
ATOM 1289 O O . LEU A 1 167 ? 14.496 1.251 -42.766 1.00 94.94 167 LEU A O 1
ATOM 1293 N N . ALA A 1 168 ? 16.196 2.604 -43.343 1.00 94.94 168 ALA A N 1
ATOM 1294 C CA . ALA A 1 168 ? 15.658 2.942 -44.660 1.00 94.94 168 ALA A CA 1
ATOM 1295 C C . ALA A 1 168 ? 15.488 1.697 -45.548 1.00 94.94 168 ALA A C 1
ATOM 1297 O O . ALA A 1 168 ? 14.457 1.542 -46.203 1.00 94.94 168 ALA A O 1
ATOM 1298 N N . GLU A 1 169 ? 16.456 0.780 -45.515 1.00 95.69 169 GLU A N 1
ATOM 1299 C CA . GLU A 1 169 ? 16.375 -0.480 -46.251 1.00 95.69 169 GLU A CA 1
ATOM 1300 C C . GLU A 1 169 ? 15.268 -1.396 -45.707 1.00 95.69 169 GLU A C 1
ATOM 1302 O O . GLU A 1 169 ? 14.480 -1.936 -46.483 1.00 95.69 169 GLU A O 1
ATOM 1307 N N . SER A 1 170 ? 15.124 -1.510 -44.381 1.00 94.88 170 SER A N 1
ATOM 1308 C CA . SER A 1 170 ? 14.016 -2.270 -43.781 1.00 94.88 170 SER A CA 1
ATOM 1309 C C . SER A 1 170 ? 12.643 -1.709 -44.170 1.00 94.88 170 SER A C 1
ATOM 1311 O O . SER A 1 170 ? 11.755 -2.476 -44.526 1.00 94.88 170 SER A O 1
ATOM 1313 N N . MET A 1 171 ? 12.490 -0.381 -44.224 1.00 95.31 171 MET A N 1
ATOM 1314 C CA . MET A 1 171 ? 11.254 0.275 -44.665 1.00 95.31 171 MET A CA 1
ATOM 1315 C C . MET A 1 171 ? 10.965 0.029 -46.152 1.00 95.31 171 MET A C 1
ATOM 1317 O O . MET A 1 171 ? 9.808 -0.039 -46.555 1.00 95.31 171 MET A O 1
ATOM 1321 N N . ARG A 1 172 ? 12.006 -0.117 -46.979 1.00 96.50 172 ARG A N 1
ATOM 1322 C CA . ARG A 1 172 ? 11.864 -0.419 -48.408 1.00 96.50 172 ARG A CA 1
ATOM 1323 C C . ARG A 1 172 ? 11.397 -1.856 -48.645 1.00 96.50 172 ARG A C 1
ATOM 1325 O O . ARG A 1 172 ? 10.586 -2.083 -49.537 1.00 96.50 172 ARG A O 1
ATOM 1332 N N . VAL A 1 173 ? 11.933 -2.815 -47.887 1.00 95.19 173 VAL A N 1
ATOM 1333 C CA . VAL A 1 173 ? 11.673 -4.253 -48.088 1.00 95.19 173 VAL A CA 1
ATOM 1334 C C . VAL A 1 173 ? 10.458 -4.743 -47.291 1.00 95.19 173 VAL A C 1
ATOM 1336 O O . VAL A 1 173 ? 9.700 -5.571 -47.786 1.00 95.19 173 VAL A O 1
ATOM 1339 N N . LEU A 1 174 ? 10.251 -4.220 -46.080 1.00 93.25 174 LEU A N 1
ATOM 1340 C CA . LEU A 1 174 ? 9.201 -4.610 -45.131 1.00 93.25 174 LEU A CA 1
ATOM 1341 C C . LEU A 1 174 ? 8.467 -3.365 -44.581 1.00 93.25 174 LEU A C 1
ATOM 1343 O O . LEU A 1 174 ? 8.543 -3.086 -43.378 1.00 93.25 174 LEU A O 1
ATOM 1347 N N . PRO A 1 175 ? 7.768 -2.582 -45.425 1.00 93.62 175 PRO A N 1
ATOM 1348 C CA . PRO A 1 175 ? 7.196 -1.291 -45.029 1.00 93.62 175 PRO A CA 1
ATOM 1349 C C . PRO A 1 175 ? 6.181 -1.395 -43.885 1.00 93.62 175 PRO A C 1
ATOM 1351 O O . PRO A 1 175 ? 6.252 -0.627 -42.924 1.00 93.62 175 PRO A O 1
ATOM 1354 N N . ASP A 1 176 ? 5.265 -2.364 -43.947 1.00 92.88 176 ASP A N 1
ATOM 1355 C CA . ASP A 1 176 ? 4.188 -2.493 -42.961 1.00 92.88 176 ASP A CA 1
ATOM 1356 C C . ASP A 1 176 ? 4.714 -2.934 -41.589 1.00 92.88 176 ASP A C 1
ATOM 1358 O O . ASP A 1 176 ? 4.401 -2.312 -40.575 1.00 92.88 176 ASP A O 1
ATOM 1362 N N . GLU A 1 177 ? 5.577 -3.954 -41.546 1.00 92.19 177 GLU A N 1
ATOM 1363 C CA . GLU A 1 177 ? 6.190 -4.435 -40.299 1.00 92.19 177 GLU A CA 1
ATOM 1364 C C . GLU A 1 177 ? 7.078 -3.357 -39.664 1.00 92.19 177 GLU A C 1
ATOM 1366 O O . GLU A 1 177 ? 7.026 -3.134 -38.453 1.00 92.19 177 GLU A O 1
ATOM 1371 N N . THR A 1 178 ? 7.850 -2.635 -40.484 1.00 94.12 178 THR A N 1
ATOM 1372 C CA . THR A 1 178 ? 8.706 -1.538 -40.012 1.00 94.12 178 THR A CA 1
ATOM 1373 C C . THR A 1 178 ? 7.870 -0.393 -39.446 1.00 94.12 178 THR A C 1
ATOM 1375 O O . THR A 1 178 ? 8.239 0.189 -38.424 1.00 94.12 178 THR A O 1
ATOM 1378 N N . LYS A 1 179 ? 6.724 -0.081 -40.065 1.00 94.81 1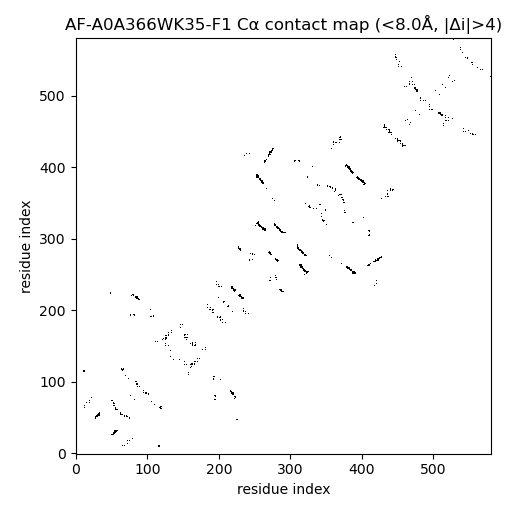79 LYS A N 1
ATOM 1379 C CA . LYS A 1 179 ? 5.785 0.926 -39.562 1.00 94.81 179 LYS A CA 1
ATOM 1380 C C . LYS A 1 179 ? 5.147 0.499 -38.241 1.00 94.81 179 LYS A C 1
ATOM 1382 O O . LYS A 1 179 ? 5.125 1.295 -37.310 1.00 94.81 179 LYS A O 1
ATOM 1387 N N . VAL A 1 180 ? 4.702 -0.752 -38.121 1.00 92.94 180 VAL A N 1
ATOM 1388 C CA . VAL A 1 180 ? 4.150 -1.284 -36.863 1.00 92.94 180 VAL A CA 1
ATOM 1389 C C . VAL A 1 180 ? 5.191 -1.224 -35.744 1.00 92.94 180 VAL A C 1
ATOM 1391 O O . VAL A 1 180 ? 4.899 -0.726 -34.657 1.00 92.94 180 VAL A O 1
ATOM 1394 N N . ALA A 1 181 ? 6.422 -1.671 -36.010 1.00 94.88 181 ALA A N 1
ATOM 1395 C CA . ALA A 1 181 ? 7.519 -1.599 -35.049 1.00 94.88 181 ALA A CA 1
ATOM 1396 C C . ALA A 1 181 ? 7.831 -0.152 -34.637 1.00 94.88 181 ALA A C 1
ATOM 1398 O O . ALA A 1 181 ? 8.062 0.110 -33.457 1.00 94.88 181 ALA A O 1
ATOM 1399 N N . LYS A 1 182 ? 7.783 0.792 -35.586 1.00 96.00 182 LYS A N 1
ATOM 1400 C CA . LYS A 1 182 ? 7.929 2.224 -35.309 1.00 96.00 182 LYS A CA 1
ATOM 1401 C C . LYS A 1 182 ? 6.817 2.744 -34.397 1.00 96.00 182 LYS A C 1
ATOM 1403 O O . LYS A 1 182 ? 7.118 3.364 -33.387 1.00 96.00 182 LYS A O 1
ATOM 1408 N N . ASP A 1 183 ? 5.557 2.443 -34.698 1.00 95.88 183 ASP A N 1
ATOM 1409 C CA . ASP A 1 183 ? 4.418 2.894 -33.892 1.00 95.88 183 ASP A CA 1
ATOM 1410 C C . ASP A 1 183 ? 4.497 2.361 -32.448 1.00 95.88 183 ASP A C 1
ATOM 1412 O O . ASP A 1 183 ? 4.144 3.061 -31.498 1.00 95.88 183 ASP A O 1
ATOM 1416 N N . ILE A 1 184 ? 4.967 1.121 -32.264 1.00 95.31 184 ILE A N 1
ATOM 1417 C CA . ILE A 1 184 ? 5.212 0.536 -30.936 1.00 95.31 184 ILE A CA 1
ATOM 1418 C C . ILE A 1 184 ? 6.367 1.258 -30.238 1.00 95.31 184 ILE A C 1
ATOM 1420 O O . ILE A 1 184 ? 6.235 1.632 -29.072 1.00 95.31 184 ILE A O 1
ATOM 1424 N N . PHE A 1 185 ? 7.482 1.461 -30.944 1.00 96.56 185 PHE A N 1
ATOM 1425 C CA . PHE A 1 185 ? 8.653 2.160 -30.425 1.00 96.56 185 PHE A CA 1
ATOM 1426 C C . PHE A 1 185 ? 8.309 3.584 -29.978 1.00 96.56 185 PHE A C 1
ATOM 1428 O O . PHE A 1 185 ? 8.638 3.951 -28.855 1.00 96.56 185 PHE A O 1
ATOM 1435 N N . ASP A 1 186 ? 7.569 4.344 -30.786 1.00 96.12 186 ASP A N 1
ATOM 1436 C CA . ASP A 1 186 ? 7.150 5.712 -30.472 1.00 96.12 186 ASP A CA 1
ATOM 1437 C C . ASP A 1 186 ? 6.247 5.752 -29.223 1.00 96.12 186 ASP A C 1
ATOM 1439 O O . ASP A 1 186 ? 6.389 6.630 -28.370 1.00 96.12 186 ASP A O 1
ATOM 1443 N N . ARG A 1 187 ? 5.356 4.763 -29.040 1.00 95.50 187 ARG A N 1
ATOM 1444 C CA . ARG A 1 187 ? 4.547 4.640 -27.809 1.00 95.50 187 ARG A CA 1
ATOM 1445 C C . ARG A 1 187 ? 5.402 4.340 -26.582 1.00 95.50 187 ARG A C 1
ATOM 1447 O O . ARG A 1 187 ? 5.214 4.982 -25.554 1.00 95.50 187 ARG A O 1
ATOM 1454 N N . VAL A 1 188 ? 6.344 3.403 -26.689 1.00 95.19 188 VAL A N 1
ATOM 1455 C CA . VAL A 1 188 ? 7.291 3.082 -25.608 1.00 95.19 188 VAL A CA 1
ATOM 1456 C C . VAL A 1 188 ? 8.166 4.292 -25.274 1.00 95.19 188 VAL A C 1
ATOM 1458 O O . VAL A 1 188 ? 8.412 4.573 -24.103 1.00 95.19 188 VAL A O 1
ATOM 1461 N N . LEU A 1 189 ? 8.601 5.041 -26.288 1.00 94.19 189 LEU A N 1
ATOM 1462 C CA . LEU A 1 189 ? 9.415 6.239 -26.131 1.00 94.19 189 LEU A CA 1
ATOM 1463 C C . LEU A 1 189 ? 8.657 7.363 -25.415 1.00 94.19 189 LEU A C 1
ATOM 1465 O O . LEU A 1 189 ? 9.276 8.137 -24.685 1.00 94.19 189 LEU A O 1
ATOM 1469 N N . ASN A 1 190 ? 7.333 7.443 -25.561 1.00 94.88 190 ASN A N 1
ATOM 1470 C CA . ASN A 1 190 ? 6.503 8.417 -24.846 1.00 94.88 190 ASN A CA 1
ATOM 1471 C C . ASN A 1 190 ? 6.382 8.126 -23.341 1.00 94.88 190 ASN A C 1
ATOM 1473 O O . ASN A 1 190 ? 6.084 9.039 -22.573 1.00 94.88 190 ASN A O 1
ATOM 1477 N N . GLU A 1 191 ? 6.681 6.906 -22.892 1.00 94.44 191 GLU A N 1
ATOM 1478 C CA . GLU A 1 191 ? 6.648 6.550 -21.473 1.00 94.44 191 GLU A CA 1
ATOM 1479 C C . GLU A 1 191 ? 7.875 7.058 -20.698 1.00 94.44 191 GLU A C 1
ATOM 1481 O O . GLU A 1 191 ? 8.973 7.288 -21.224 1.00 94.44 191 GLU A O 1
ATOM 1486 N N . GLU A 1 192 ? 7.701 7.226 -19.389 1.00 91.38 192 GLU A N 1
ATOM 1487 C CA . GLU A 1 192 ? 8.760 7.658 -18.480 1.00 91.38 192 GLU A CA 1
ATOM 1488 C C . GLU A 1 192 ? 9.500 6.442 -17.898 1.00 91.38 192 GLU A C 1
ATOM 1490 O O . GLU A 1 192 ? 9.297 6.044 -16.755 1.00 91.38 192 GLU A O 1
ATOM 1495 N N . LEU A 1 193 ? 10.367 5.820 -18.707 1.00 89.50 193 LEU A N 1
ATOM 1496 C CA . LEU A 1 193 ? 11.045 4.540 -18.406 1.00 89.50 193 LEU A CA 1
ATOM 1497 C C . LEU A 1 193 ? 11.933 4.540 -17.144 1.00 89.50 193 LEU A C 1
ATOM 1499 O O . LEU A 1 193 ? 12.377 3.486 -16.694 1.00 89.50 193 LEU A O 1
ATOM 1503 N N . GLN A 1 194 ? 12.198 5.719 -16.583 1.00 85.25 194 GLN A N 1
ATOM 1504 C CA . GLN A 1 194 ? 12.946 5.921 -15.341 1.00 85.25 194 GLN A CA 1
ATOM 1505 C C . GLN A 1 194 ? 12.070 5.818 -14.083 1.00 85.25 194 GLN A C 1
ATOM 1507 O O . GLN A 1 194 ? 12.590 5.876 -12.970 1.00 85.25 194 GLN A O 1
ATOM 1512 N N . THR A 1 195 ? 10.754 5.659 -14.242 1.00 87.94 195 THR A N 1
ATOM 1513 C CA . THR A 1 195 ? 9.810 5.410 -13.150 1.00 87.94 195 THR A CA 1
ATOM 1514 C C . THR A 1 195 ? 9.295 3.974 -13.206 1.00 87.94 195 THR A C 1
ATOM 1516 O O . THR A 1 195 ? 9.263 3.343 -14.267 1.00 87.94 195 THR A O 1
ATOM 1519 N N . ALA A 1 196 ? 8.867 3.441 -12.057 1.00 86.19 196 ALA A N 1
ATOM 1520 C CA . ALA A 1 196 ? 8.328 2.085 -11.991 1.00 86.19 196 ALA A CA 1
ATOM 1521 C C . ALA A 1 196 ? 7.079 1.911 -12.874 1.00 86.19 196 ALA A C 1
ATOM 1523 O O . ALA A 1 196 ? 6.984 0.940 -13.623 1.00 86.19 196 ALA A O 1
ATOM 1524 N N . ALA A 1 197 ? 6.167 2.887 -12.843 1.00 89.44 197 ALA A N 1
ATOM 1525 C CA . ALA A 1 197 ? 4.940 2.873 -13.633 1.00 89.44 197 ALA A CA 1
ATOM 1526 C C . ALA A 1 197 ? 5.206 3.022 -15.140 1.00 89.44 197 ALA A C 1
ATOM 1528 O O . ALA A 1 197 ? 4.643 2.270 -15.936 1.00 89.44 197 ALA A O 1
ATOM 1529 N N . GLY A 1 198 ? 6.106 3.927 -15.544 1.00 91.25 198 GLY A N 1
ATOM 1530 C CA . GLY A 1 198 ? 6.461 4.099 -16.954 1.00 91.25 198 GLY A CA 1
ATOM 1531 C C . GLY A 1 198 ? 7.119 2.853 -17.548 1.00 91.25 198 GLY A C 1
ATOM 1532 O O . GLY A 1 198 ? 6.732 2.407 -18.630 1.00 91.25 198 GLY A O 1
ATOM 1533 N N . LYS A 1 199 ? 8.047 2.217 -16.817 1.00 90.00 199 LYS A N 1
ATOM 1534 C CA . LYS A 1 199 ? 8.655 0.953 -17.264 1.00 90.00 199 LYS A CA 1
ATOM 1535 C C . LYS A 1 199 ? 7.642 -0.196 -17.314 1.00 90.00 199 LYS A C 1
ATOM 1537 O O . LYS A 1 199 ? 7.671 -0.972 -18.266 1.00 90.00 199 LYS A O 1
ATOM 1542 N N . ALA A 1 200 ? 6.728 -0.283 -16.346 1.00 89.38 200 ALA A N 1
ATOM 1543 C CA . ALA A 1 200 ? 5.654 -1.278 -16.332 1.00 89.38 200 ALA A CA 1
ATOM 1544 C C . ALA A 1 200 ? 4.735 -1.162 -17.563 1.00 89.38 200 ALA A C 1
ATOM 1546 O O . ALA A 1 200 ? 4.497 -2.153 -18.261 1.00 89.38 200 ALA A O 1
ATOM 1547 N N . ARG A 1 201 ? 4.279 0.059 -17.886 1.00 93.25 201 ARG A N 1
ATOM 1548 C CA . ARG A 1 201 ? 3.453 0.327 -19.075 1.00 93.25 201 ARG A CA 1
ATOM 1549 C C . ARG A 1 201 ? 4.188 -0.033 -20.361 1.00 93.25 201 ARG A C 1
ATOM 1551 O O . ARG A 1 201 ? 3.641 -0.766 -21.183 1.00 93.25 201 ARG A O 1
ATOM 1558 N N . ALA A 1 202 ? 5.439 0.399 -20.501 1.00 93.62 202 ALA A N 1
ATOM 1559 C CA . ALA A 1 202 ? 6.257 0.094 -21.669 1.00 93.62 202 ALA A CA 1
ATOM 1560 C C . ALA A 1 202 ? 6.514 -1.413 -21.848 1.00 93.62 202 ALA A C 1
ATOM 1562 O O . ALA A 1 202 ? 6.370 -1.935 -22.955 1.00 93.62 202 ALA A O 1
ATOM 1563 N N . ALA A 1 203 ? 6.818 -2.136 -20.766 1.00 91.44 203 ALA A N 1
ATOM 1564 C CA . ALA A 1 203 ? 6.955 -3.592 -20.788 1.00 91.44 203 ALA A CA 1
ATOM 1565 C C . ALA A 1 203 ? 5.657 -4.273 -21.231 1.00 91.44 203 ALA A C 1
ATOM 1567 O O . ALA A 1 203 ? 5.667 -5.100 -22.138 1.00 91.44 203 ALA A O 1
ATOM 1568 N N . SER A 1 204 ? 4.521 -3.876 -20.654 1.00 91.00 204 SER A N 1
ATOM 1569 C CA . SER A 1 204 ? 3.204 -4.398 -21.027 1.00 91.00 204 SER A CA 1
ATOM 1570 C C . SER A 1 204 ? 2.869 -4.133 -22.504 1.00 91.00 204 SER A C 1
ATOM 1572 O O . SER A 1 204 ? 2.305 -5.002 -23.183 1.00 91.00 204 SER A O 1
ATOM 1574 N N . MET A 1 205 ? 3.230 -2.956 -23.034 1.00 92.31 205 MET A N 1
ATOM 1575 C CA . MET A 1 205 ? 3.092 -2.625 -24.458 1.00 92.31 205 MET A CA 1
ATOM 1576 C C . MET A 1 205 ? 3.938 -3.551 -25.335 1.00 92.31 205 MET A C 1
ATOM 1578 O O . MET A 1 205 ? 3.381 -4.150 -26.255 1.00 92.31 205 MET A O 1
ATOM 1582 N N . LEU A 1 206 ? 5.230 -3.718 -25.025 1.00 91.88 206 LEU A N 1
ATOM 1583 C CA . LEU A 1 206 ? 6.134 -4.598 -25.774 1.00 91.88 206 LEU A CA 1
ATOM 1584 C C . LEU A 1 206 ? 5.669 -6.055 -25.744 1.00 91.88 206 LEU A C 1
ATOM 1586 O O . LEU A 1 206 ? 5.503 -6.650 -26.800 1.00 91.88 206 LEU A O 1
ATOM 1590 N N . ILE A 1 207 ? 5.378 -6.611 -24.565 1.00 88.94 207 ILE A N 1
ATOM 1591 C CA . ILE A 1 207 ? 4.937 -8.008 -24.406 1.00 88.94 207 ILE A CA 1
ATOM 1592 C C . ILE A 1 207 ? 3.703 -8.295 -25.276 1.00 88.94 207 ILE A C 1
ATOM 1594 O O . ILE A 1 207 ? 3.666 -9.294 -25.991 1.00 88.94 207 ILE A O 1
ATOM 1598 N N . ARG A 1 208 ? 2.724 -7.376 -25.297 1.00 87.94 208 ARG A N 1
ATOM 1599 C CA . ARG A 1 208 ? 1.531 -7.507 -26.155 1.00 87.94 208 ARG A CA 1
ATOM 1600 C C . ARG A 1 208 ? 1.843 -7.384 -27.634 1.00 87.94 208 ARG A C 1
ATOM 1602 O O . ARG A 1 208 ? 1.276 -8.129 -28.423 1.00 87.94 208 ARG A O 1
ATOM 1609 N N . ALA A 1 209 ? 2.689 -6.431 -28.011 1.00 87.56 209 ALA A N 1
ATOM 1610 C CA . ALA A 1 209 ? 3.101 -6.252 -29.399 1.00 87.56 209 ALA A CA 1
ATOM 1611 C C . ALA A 1 209 ? 3.830 -7.488 -29.945 1.00 87.56 209 ALA A C 1
ATOM 1613 O O . ALA A 1 209 ? 3.674 -7.828 -31.112 1.00 87.56 209 ALA A O 1
ATOM 1614 N N . LEU A 1 210 ? 4.580 -8.177 -29.087 1.00 86.81 210 LEU A N 1
ATOM 1615 C CA . LEU A 1 210 ? 5.278 -9.417 -29.406 1.00 86.81 210 LEU A CA 1
ATOM 1616 C C . LEU A 1 210 ? 4.367 -10.655 -29.342 1.00 86.81 210 LEU A C 1
ATOM 1618 O O . LEU A 1 210 ? 4.834 -11.759 -29.599 1.00 86.81 210 LEU A O 1
ATOM 1622 N N . GLY A 1 211 ? 3.077 -10.501 -29.029 1.00 82.06 211 GLY A N 1
ATOM 1623 C CA . GLY A 1 211 ? 2.110 -11.601 -29.015 1.00 82.06 211 GLY A CA 1
ATOM 1624 C C . GLY A 1 211 ? 2.271 -12.582 -27.852 1.00 82.06 211 GLY A C 1
ATOM 1625 O O . GLY A 1 211 ? 1.688 -13.661 -27.893 1.00 82.06 211 GLY A O 1
ATOM 1626 N N . PHE A 1 212 ? 3.039 -12.227 -26.820 1.00 82.81 212 PHE A N 1
ATOM 1627 C CA . PHE A 1 212 ? 3.175 -13.053 -25.626 1.00 82.81 212 PHE A CA 1
ATOM 1628 C C . PHE A 1 212 ? 1.986 -12.858 -24.680 1.00 82.81 212 PHE A C 1
ATOM 1630 O O . PHE A 1 212 ? 1.454 -11.749 -24.544 1.00 82.81 212 PHE A O 1
ATOM 1637 N N . ASP A 1 213 ? 1.597 -13.924 -23.979 1.00 75.75 213 ASP A N 1
ATOM 1638 C CA . ASP A 1 213 ? 0.621 -13.813 -22.899 1.00 75.75 213 ASP A CA 1
ATOM 1639 C C . ASP A 1 213 ? 1.259 -13.100 -21.697 1.00 75.75 213 ASP A C 1
ATOM 1641 O O . ASP A 1 213 ? 2.230 -13.555 -21.090 1.00 75.75 213 ASP A O 1
ATOM 1645 N N . ARG A 1 214 ? 0.688 -11.941 -21.366 1.00 71.19 214 ARG A N 1
ATOM 1646 C CA . ARG A 1 214 ? 1.134 -11.055 -20.290 1.00 71.19 214 ARG A CA 1
ATOM 1647 C C . ARG A 1 214 ? 1.072 -11.705 -18.914 1.00 71.19 214 ARG A C 1
ATOM 1649 O O . ARG A 1 214 ? 1.841 -11.297 -18.053 1.00 71.19 214 ARG A O 1
ATOM 1656 N N . ASN A 1 215 ? 0.198 -12.688 -18.709 1.00 71.00 215 ASN A N 1
ATOM 1657 C CA . ASN A 1 215 ? 0.017 -13.331 -17.408 1.00 71.00 215 ASN A CA 1
ATOM 1658 C C . ASN A 1 215 ? 1.238 -14.152 -16.979 1.00 71.00 215 ASN A C 1
ATOM 1660 O O . ASN A 1 215 ? 1.433 -14.387 -15.790 1.00 71.00 215 ASN A O 1
ATOM 1664 N N . TYR A 1 216 ? 2.094 -14.545 -17.928 1.00 75.38 216 TYR A N 1
ATOM 1665 C CA . TYR A 1 216 ? 3.348 -15.218 -17.606 1.00 75.38 216 TYR A CA 1
ATOM 1666 C C . TYR A 1 216 ? 4.423 -14.263 -17.100 1.00 75.38 216 TYR A C 1
ATOM 1668 O O . TYR A 1 216 ? 5.401 -14.726 -16.519 1.00 75.38 216 TYR A O 1
ATOM 1676 N N . PHE A 1 217 ? 4.249 -12.953 -17.275 1.00 74.44 217 PHE A N 1
ATOM 1677 C CA . PHE A 1 217 ? 5.233 -11.947 -16.910 1.00 74.44 217 PHE A CA 1
ATOM 1678 C C . PHE A 1 217 ? 4.828 -11.194 -15.646 1.00 74.44 217 PHE A C 1
ATOM 1680 O O . PHE A 1 217 ? 3.658 -10.916 -15.391 1.00 74.44 217 PHE A O 1
ATOM 1687 N N . TYR A 1 218 ? 5.830 -10.809 -14.868 1.00 79.56 218 TYR A N 1
ATOM 1688 C CA . TYR A 1 218 ? 5.669 -10.027 -13.650 1.00 79.56 218 TYR A CA 1
ATOM 1689 C C . TYR A 1 218 ? 6.829 -9.040 -13.499 1.00 79.56 218 TYR A C 1
ATOM 1691 O O . TYR A 1 218 ? 7.793 -9.058 -14.264 1.00 79.56 218 TYR A O 1
ATOM 1699 N N . LEU A 1 219 ? 6.722 -8.137 -12.535 1.00 79.50 219 LEU A N 1
ATOM 1700 C CA . LEU A 1 219 ? 7.708 -7.113 -12.229 1.00 79.50 219 LEU A CA 1
ATOM 1701 C C . LEU A 1 219 ? 8.377 -7.433 -10.902 1.00 79.50 219 LEU A C 1
ATOM 1703 O O . LEU A 1 219 ? 7.705 -7.682 -9.912 1.00 79.50 219 LEU A O 1
ATOM 1707 N N . ARG A 1 220 ? 9.704 -7.389 -10.875 1.00 76.19 220 ARG A N 1
ATOM 1708 C CA . ARG A 1 220 ? 10.516 -7.581 -9.678 1.00 76.19 220 ARG A CA 1
ATOM 1709 C C . ARG A 1 220 ? 11.203 -6.280 -9.310 1.00 76.19 220 ARG A C 1
ATOM 1711 O O . ARG A 1 220 ? 12.068 -5.808 -10.045 1.00 76.19 220 ARG A O 1
ATOM 1718 N N . GLN A 1 221 ? 10.855 -5.712 -8.166 1.00 75.62 221 GLN A N 1
ATOM 1719 C CA . GLN A 1 221 ? 11.553 -4.565 -7.598 1.00 75.62 221 GLN A CA 1
ATOM 1720 C C . GLN A 1 221 ? 12.609 -5.054 -6.600 1.00 75.62 221 GLN A C 1
ATOM 1722 O O . GLN A 1 221 ? 12.280 -5.720 -5.621 1.00 75.62 221 GLN A O 1
ATOM 1727 N N . SER A 1 222 ? 13.882 -4.714 -6.818 1.00 67.69 222 SER A N 1
ATOM 1728 C CA . SER A 1 222 ? 14.918 -4.938 -5.802 1.00 67.69 222 SER A CA 1
ATOM 1729 C C . SER A 1 222 ? 14.790 -3.889 -4.702 1.00 67.69 222 SER A C 1
ATOM 1731 O O . SER A 1 222 ? 14.708 -2.694 -4.991 1.00 67.69 222 SER A O 1
ATOM 1733 N N . LYS A 1 223 ? 14.820 -4.314 -3.438 1.00 62.91 223 LYS A N 1
ATOM 1734 C CA . LYS A 1 223 ? 14.981 -3.395 -2.302 1.00 62.91 223 LYS A CA 1
ATOM 1735 C C . LYS A 1 223 ? 16.473 -3.205 -2.006 1.00 62.91 223 LYS A C 1
ATOM 1737 O O . LYS A 1 223 ? 17.310 -3.976 -2.475 1.00 62.91 223 LYS A O 1
ATOM 1742 N N . HIS A 1 224 ? 16.822 -2.195 -1.206 1.00 56.72 224 HIS A N 1
ATOM 1743 C CA . HIS A 1 224 ? 18.209 -1.872 -0.814 1.00 56.72 224 HIS A CA 1
ATOM 1744 C C . HIS A 1 224 ? 18.884 -2.941 0.082 1.00 56.72 224 HIS A C 1
ATOM 1746 O O . HIS A 1 224 ? 19.918 -2.679 0.692 1.00 56.72 224 HIS A O 1
ATOM 1752 N N . ILE A 1 225 ? 18.312 -4.148 0.178 1.00 50.41 225 ILE A N 1
ATOM 1753 C CA . ILE A 1 225 ? 18.794 -5.268 0.987 1.00 50.41 225 ILE A CA 1
ATOM 1754 C C . ILE A 1 225 ? 18.930 -6.503 0.084 1.00 50.41 225 ILE A C 1
ATOM 1756 O O . ILE A 1 225 ? 17.995 -6.882 -0.620 1.00 50.41 225 ILE A O 1
ATOM 1760 N N . LYS A 1 226 ? 20.105 -7.148 0.103 1.00 46.19 226 LYS A N 1
ATOM 1761 C CA . LYS A 1 226 ? 20.443 -8.263 -0.795 1.00 46.19 226 LYS A CA 1
ATOM 1762 C C . LYS A 1 226 ? 19.465 -9.418 -0.613 1.00 46.19 226 LYS A C 1
ATOM 1764 O O . LYS A 1 226 ? 19.293 -9.916 0.497 1.00 46.19 226 LYS A O 1
ATOM 1769 N N . GLY A 1 227 ? 18.931 -9.904 -1.731 1.00 48.75 227 GLY A N 1
ATOM 1770 C CA . GLY A 1 227 ? 18.021 -11.042 -1.734 1.00 48.75 227 GLY A CA 1
ATOM 1771 C C . GLY A 1 227 ? 16.571 -10.667 -1.443 1.00 48.75 227 GLY A C 1
ATOM 1772 O O . GLY A 1 227 ? 15.720 -11.543 -1.508 1.00 48.75 227 GLY A O 1
ATOM 1773 N N . ILE A 1 228 ? 16.295 -9.393 -1.153 1.00 53.91 228 ILE A N 1
ATOM 1774 C CA . ILE A 1 228 ? 14.949 -8.910 -0.882 1.00 53.91 228 ILE A CA 1
ATOM 1775 C C . ILE A 1 228 ? 14.389 -8.299 -2.155 1.00 53.91 228 ILE A C 1
ATOM 1777 O O . ILE A 1 228 ? 14.840 -7.252 -2.630 1.00 53.91 228 ILE A O 1
ATOM 1781 N N . TRP A 1 229 ? 13.386 -8.979 -2.686 1.00 62.06 229 TRP A N 1
ATOM 1782 C CA . TRP A 1 229 ? 12.665 -8.571 -3.877 1.00 62.06 229 TRP A CA 1
ATOM 1783 C C . TRP A 1 229 ? 11.185 -8.482 -3.560 1.00 62.06 229 TRP A C 1
ATOM 1785 O O . TRP A 1 229 ? 10.669 -9.246 -2.740 1.00 62.06 229 TRP A O 1
ATOM 1795 N N . ASP A 1 230 ? 10.529 -7.563 -4.248 1.00 69.00 230 ASP A N 1
ATOM 1796 C CA . ASP A 1 230 ? 9.087 -7.435 -4.251 1.00 69.00 230 ASP A CA 1
ATOM 1797 C C . ASP A 1 230 ? 8.571 -7.750 -5.658 1.00 69.00 230 ASP A C 1
ATOM 1799 O O . ASP A 1 230 ? 8.857 -7.023 -6.615 1.00 69.00 230 ASP A O 1
ATOM 1803 N N . ASP A 1 231 ? 7.880 -8.882 -5.777 1.00 73.31 231 ASP A N 1
ATOM 1804 C CA . ASP A 1 231 ? 7.324 -9.379 -7.032 1.00 73.31 231 ASP A CA 1
ATOM 1805 C C . ASP A 1 231 ? 5.863 -8.900 -7.149 1.00 73.31 231 ASP A C 1
ATOM 1807 O O . ASP A 1 231 ? 5.058 -9.097 -6.234 1.00 73.31 231 ASP A O 1
ATOM 1811 N N . ARG A 1 232 ? 5.535 -8.250 -8.272 1.00 79.62 232 ARG A N 1
ATOM 1812 C CA . ARG A 1 232 ? 4.259 -7.572 -8.551 1.00 79.62 232 ARG A CA 1
ATOM 1813 C C . ARG A 1 232 ? 3.748 -7.883 -9.946 1.00 79.62 232 ARG A C 1
ATOM 1815 O O . ARG A 1 232 ? 4.530 -8.133 -10.862 1.00 79.62 232 ARG A O 1
ATOM 1822 N N . SER A 1 233 ? 2.440 -7.804 -10.140 1.00 81.44 233 SER A N 1
ATOM 1823 C CA . SER A 1 233 ? 1.835 -7.902 -11.472 1.00 81.44 233 SER A CA 1
ATOM 1824 C C . SER A 1 233 ? 2.298 -6.775 -12.417 1.00 81.44 233 SER A C 1
ATOM 1826 O O . SER A 1 233 ? 2.748 -5.710 -11.985 1.00 81.44 233 SER A O 1
ATOM 1828 N N . LEU A 1 234 ? 2.182 -6.983 -13.737 1.00 78.62 234 LEU A N 1
ATOM 1829 C CA . LEU A 1 234 ? 2.560 -5.973 -14.741 1.00 78.62 234 LEU A CA 1
ATOM 1830 C C . LEU A 1 234 ? 1.761 -4.662 -14.627 1.00 78.62 234 LEU A C 1
ATOM 1832 O O . LEU A 1 234 ? 2.258 -3.620 -15.050 1.00 78.62 234 LEU A O 1
ATOM 1836 N N . THR A 1 235 ? 0.531 -4.702 -14.108 1.00 83.12 235 THR A N 1
ATOM 1837 C CA . THR A 1 235 ? -0.345 -3.523 -13.998 1.00 83.12 235 THR A CA 1
ATOM 1838 C C . THR A 1 235 ? -0.226 -2.806 -12.655 1.00 83.12 235 THR A C 1
ATOM 1840 O O . THR A 1 235 ? -0.609 -1.638 -12.563 1.00 83.12 235 THR A O 1
ATOM 1843 N N . TYR A 1 236 ? 0.383 -3.445 -11.650 1.00 84.88 236 TYR A N 1
ATOM 1844 C CA . TYR A 1 236 ? 0.477 -2.943 -10.279 1.00 84.88 236 TYR A CA 1
ATOM 1845 C C . TYR A 1 236 ? 0.956 -1.489 -10.189 1.00 84.88 236 TYR A C 1
ATOM 1847 O O . TYR A 1 236 ? 0.282 -0.648 -9.606 1.00 84.88 236 TYR A O 1
ATOM 1855 N N . PHE A 1 237 ? 2.104 -1.149 -10.788 1.00 86.38 237 PHE A N 1
ATOM 1856 C CA . PHE A 1 237 ? 2.669 0.197 -10.627 1.00 86.38 237 PHE A CA 1
ATOM 1857 C C . PHE A 1 237 ? 1.857 1.280 -11.343 1.00 86.38 237 PHE A C 1
ATOM 1859 O O . PHE A 1 237 ? 1.816 2.412 -10.864 1.00 86.38 237 PHE A O 1
ATOM 1866 N N . SER A 1 238 ? 1.210 0.954 -12.466 1.00 82.94 238 SER A N 1
ATOM 1867 C CA . SER A 1 238 ? 0.291 1.885 -13.130 1.00 82.94 238 SER A CA 1
ATOM 1868 C C . SER A 1 238 ? -0.974 2.109 -12.306 1.00 82.94 238 SER A C 1
ATOM 1870 O O . SER A 1 238 ? -1.368 3.254 -12.104 1.00 82.94 238 SER A O 1
ATOM 1872 N N . GLU A 1 239 ? -1.567 1.040 -11.774 1.00 86.94 239 GLU A N 1
ATOM 1873 C CA . GLU A 1 239 ? -2.764 1.124 -10.932 1.00 86.94 239 GLU A CA 1
ATOM 1874 C C . GLU A 1 239 ? -2.466 1.845 -9.611 1.00 86.94 239 GLU A C 1
ATOM 1876 O O . GLU A 1 239 ? -3.258 2.670 -9.162 1.00 86.94 239 GLU A O 1
ATOM 1881 N N . LEU A 1 240 ? -1.291 1.612 -9.019 1.00 88.94 240 LEU A N 1
ATOM 1882 C CA . LEU A 1 240 ? -0.836 2.317 -7.823 1.00 88.94 240 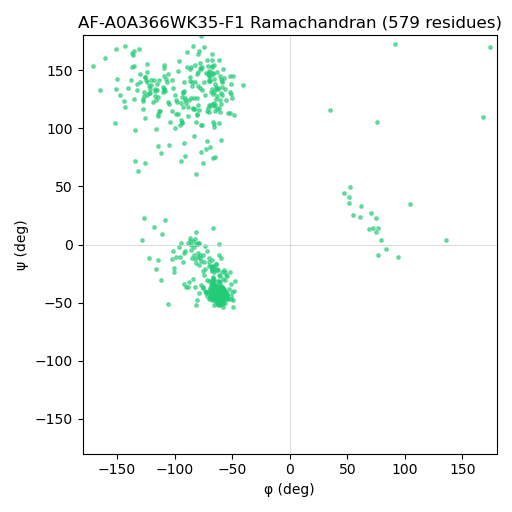LEU A CA 1
ATOM 1883 C C . LEU A 1 240 ? -0.643 3.820 -8.081 1.00 88.94 240 LEU A C 1
ATOM 1885 O O . LEU A 1 240 ? -0.955 4.632 -7.212 1.00 88.94 240 LEU A O 1
ATOM 1889 N N . GLU A 1 241 ? -0.155 4.215 -9.262 1.00 88.19 241 GLU A N 1
ATOM 1890 C CA . GLU A 1 241 ? -0.034 5.628 -9.647 1.00 88.19 241 GLU A CA 1
ATOM 1891 C C . GLU A 1 241 ? -1.415 6.301 -9.749 1.00 88.19 241 GLU A C 1
ATOM 1893 O O . GLU A 1 241 ? -1.612 7.409 -9.242 1.00 88.19 241 GLU A O 1
ATOM 1898 N N . GLU A 1 242 ? -2.392 5.626 -10.359 1.00 88.69 242 GLU A N 1
ATOM 1899 C CA . GLU A 1 242 ? -3.780 6.097 -10.434 1.00 88.69 242 GLU A CA 1
ATOM 1900 C C . GLU A 1 242 ? -4.432 6.178 -9.050 1.00 88.69 242 GLU A C 1
ATOM 1902 O O . GLU A 1 242 ? -5.065 7.183 -8.710 1.00 88.69 242 GLU A O 1
ATOM 1907 N N . LEU A 1 243 ? -4.218 5.160 -8.216 1.00 90.38 243 LEU A N 1
ATOM 1908 C CA . LEU A 1 243 ? -4.688 5.126 -6.837 1.00 90.38 243 LEU A CA 1
ATOM 1909 C C . LEU A 1 243 ? -4.074 6.267 -6.019 1.00 90.38 243 LEU A C 1
ATOM 1911 O O . LEU A 1 243 ? -4.781 6.930 -5.263 1.00 90.38 243 LEU A O 1
ATOM 1915 N N . ARG A 1 244 ? -2.786 6.565 -6.211 1.00 91.50 244 ARG A N 1
ATOM 1916 C CA . ARG A 1 244 ? -2.109 7.694 -5.561 1.00 91.50 244 ARG A CA 1
ATOM 1917 C C . ARG A 1 244 ? -2.704 9.035 -5.992 1.00 91.50 244 ARG A C 1
ATOM 1919 O O . ARG A 1 244 ? -3.002 9.858 -5.132 1.00 91.50 244 ARG A O 1
ATOM 1926 N N . LYS A 1 245 ? -2.959 9.242 -7.290 1.00 91.50 245 LYS A N 1
ATOM 1927 C CA . LYS A 1 245 ? -3.640 10.452 -7.798 1.00 91.50 245 LYS A CA 1
ATOM 1928 C C . LYS A 1 245 ? -5.035 10.605 -7.190 1.00 91.50 245 LYS A C 1
ATOM 1930 O O . LYS A 1 245 ? -5.414 11.695 -6.763 1.00 91.50 245 LYS A O 1
ATOM 1935 N N . LYS A 1 246 ? -5.785 9.505 -7.091 1.00 93.12 246 LYS A N 1
ATOM 1936 C CA . LYS A 1 246 ? -7.093 9.477 -6.429 1.00 93.12 246 LYS A CA 1
ATOM 1937 C C . LYS A 1 246 ? -6.973 9.832 -4.946 1.00 93.12 246 LYS A C 1
ATOM 1939 O O . LYS A 1 246 ? -7.721 10.679 -4.471 1.00 93.12 246 LYS A O 1
ATOM 1944 N N . PHE A 1 247 ? -6.010 9.260 -4.231 1.00 93.75 247 PHE A N 1
ATOM 1945 C CA . PHE A 1 247 ? -5.744 9.580 -2.828 1.00 93.75 247 PHE A CA 1
ATOM 1946 C C . PHE A 1 247 ? -5.395 11.061 -2.620 1.00 93.75 247 PHE A C 1
ATOM 1948 O O . PHE A 1 247 ? -5.922 11.699 -1.713 1.00 93.75 247 PHE A O 1
ATOM 1955 N N . GLU A 1 248 ? -4.557 11.635 -3.483 1.00 92.00 248 GLU A N 1
ATOM 1956 C CA . GLU A 1 248 ? -4.207 13.059 -3.449 1.00 92.00 248 GLU A CA 1
ATOM 1957 C C . GLU A 1 248 ? -5.418 13.961 -3.739 1.00 92.00 248 GLU A C 1
ATOM 1959 O O . GLU A 1 248 ? -5.555 15.019 -3.122 1.00 92.00 248 GLU A O 1
ATOM 1964 N N . SER A 1 249 ? -6.335 13.531 -4.614 1.00 91.75 249 SER A N 1
ATOM 1965 C CA . SER A 1 249 ? -7.572 14.270 -4.913 1.00 91.75 249 SER A CA 1
ATOM 1966 C C . SER A 1 249 ? -8.558 14.327 -3.739 1.00 91.75 249 SER A C 1
ATOM 1968 O O . SER A 1 249 ? -9.367 15.247 -3.663 1.00 91.75 249 SER A O 1
ATOM 1970 N N . LEU A 1 250 ? -8.463 13.379 -2.801 1.00 91.56 250 LEU A N 1
ATOM 1971 C CA . LEU A 1 250 ? -9.310 13.296 -1.606 1.00 91.56 250 LEU A CA 1
ATOM 1972 C C . LEU A 1 250 ? -8.778 14.128 -0.429 1.00 91.56 250 LEU A C 1
ATOM 1974 O O . LEU A 1 250 ? -9.345 14.096 0.663 1.00 91.56 250 LEU A O 1
ATOM 1978 N N . ARG A 1 251 ? -7.675 14.857 -0.625 1.00 89.56 251 ARG A N 1
ATOM 1979 C CA . ARG A 1 251 ? -7.019 15.649 0.417 1.00 89.56 251 ARG A CA 1
ATOM 1980 C C . ARG A 1 251 ? -7.992 16.654 1.063 1.00 89.56 251 ARG A C 1
ATOM 1982 O O . ARG A 1 251 ? -8.498 17.532 0.360 1.00 89.56 251 ARG A O 1
ATOM 1989 N N . PRO A 1 252 ? -8.172 16.625 2.397 1.00 87.06 252 PRO A N 1
ATOM 1990 C CA . PRO A 1 252 ? -8.920 17.656 3.103 1.00 87.06 252 PRO A CA 1
ATOM 1991 C C . PRO A 1 252 ? -8.142 18.979 3.109 1.00 87.06 252 PRO A C 1
ATOM 1993 O O . PRO A 1 252 ? -6.918 18.983 3.255 1.00 87.06 252 PRO A O 1
ATOM 1996 N N . LEU A 1 253 ? -8.847 20.107 2.967 1.00 84.88 253 LEU A N 1
ATOM 1997 C CA . LEU A 1 253 ? -8.277 21.455 3.065 1.00 84.88 253 LEU A CA 1
ATOM 1998 C C . LEU A 1 253 ? -9.075 22.295 4.084 1.00 84.88 253 LEU A C 1
ATOM 2000 O O . LEU A 1 253 ? -10.283 22.448 3.908 1.00 84.88 253 LEU A O 1
ATOM 2004 N N . PRO A 1 254 ? -8.433 22.858 5.126 1.00 85.94 254 PRO A N 1
ATOM 2005 C CA . PRO A 1 254 ? -7.039 22.630 5.507 1.00 85.94 254 PRO A CA 1
ATOM 2006 C C . PRO A 1 254 ? -6.824 21.182 5.975 1.00 85.94 254 PRO A C 1
ATOM 2008 O O . PRO A 1 254 ? -7.755 20.526 6.451 1.00 85.94 254 PRO A O 1
ATOM 2011 N N . GLY A 1 255 ? -5.599 20.678 5.852 1.00 87.62 255 GLY A N 1
ATOM 2012 C CA . GLY A 1 255 ? -5.316 19.277 6.145 1.00 87.62 255 GLY A CA 1
ATOM 2013 C C . GLY A 1 255 ? -3.853 18.986 6.408 1.00 87.62 255 GLY A C 1
ATOM 2014 O O . GLY A 1 255 ? -2.956 19.741 6.034 1.00 87.62 255 GLY A O 1
ATOM 2015 N N . SER A 1 256 ? -3.621 17.852 7.049 1.00 84.50 256 SER A N 1
ATOM 2016 C CA . SER A 1 256 ? -2.305 17.342 7.396 1.00 84.50 256 SER A CA 1
ATOM 2017 C C . SER A 1 256 ? -2.116 15.957 6.778 1.00 84.50 256 SER A C 1
ATOM 2019 O O . SER A 1 256 ? -3.023 15.128 6.796 1.00 84.50 256 SER A O 1
ATOM 2021 N N . TRP A 1 257 ? -0.938 15.722 6.213 1.00 90.12 257 TRP A N 1
ATOM 2022 C CA . TRP A 1 257 ? -0.496 14.458 5.638 1.00 90.12 257 TRP A CA 1
ATOM 2023 C C . TRP A 1 257 ? 0.562 13.850 6.536 1.00 90.12 257 TRP A C 1
ATOM 2025 O O . TRP A 1 257 ? 1.512 14.539 6.918 1.00 90.12 257 TRP A O 1
ATOM 2035 N N . LEU A 1 258 ? 0.429 12.562 6.813 1.00 88.69 258 LEU A N 1
ATOM 2036 C CA . LEU A 1 258 ? 1.454 11.770 7.467 1.00 88.69 258 LEU A CA 1
ATOM 2037 C C . LEU A 1 258 ? 1.780 10.564 6.598 1.00 88.69 258 LEU A C 1
ATOM 2039 O O . LEU A 1 258 ? 0.881 9.962 6.027 1.00 88.69 258 LEU A O 1
ATOM 2043 N N . LYS A 1 259 ? 3.048 10.182 6.528 1.00 88.62 259 LYS A N 1
ATOM 2044 C CA . LYS A 1 259 ? 3.469 8.892 5.985 1.00 88.62 259 LYS A CA 1
ATOM 2045 C C . LYS A 1 259 ? 4.342 8.192 7.005 1.00 88.62 259 LYS A C 1
ATOM 2047 O O . LYS A 1 259 ? 5.262 8.814 7.519 1.00 88.62 259 LYS A O 1
ATOM 2052 N N . PHE A 1 260 ? 4.058 6.929 7.281 1.00 80.81 260 PHE A N 1
ATOM 2053 C CA . PHE A 1 260 ? 4.796 6.124 8.252 1.00 80.81 260 PHE A CA 1
ATOM 2054 C C . PHE A 1 260 ? 4.753 4.641 7.875 1.00 80.81 260 PHE A C 1
ATOM 2056 O O . PHE A 1 260 ? 4.001 4.223 6.988 1.00 80.81 260 PHE A O 1
ATOM 2063 N N . GLN A 1 261 ? 5.583 3.849 8.544 1.00 77.62 261 GLN A N 1
ATOM 2064 C CA . GLN A 1 261 ? 5.625 2.398 8.395 1.00 77.62 261 GLN A CA 1
ATOM 2065 C C . GLN A 1 261 ? 5.187 1.734 9.696 1.00 77.62 261 GLN A C 1
ATOM 2067 O O . GLN A 1 261 ? 5.721 2.038 10.763 1.00 77.62 261 GLN A O 1
ATOM 2072 N N . LEU A 1 262 ? 4.213 0.830 9.598 1.00 72.50 262 LEU A N 1
ATOM 2073 C CA . LEU A 1 262 ? 3.765 0.027 10.727 1.00 72.50 262 LEU A CA 1
ATOM 2074 C C . LEU A 1 262 ? 4.723 -1.149 10.962 1.00 72.50 262 LEU A C 1
ATOM 2076 O O . LEU A 1 262 ? 5.273 -1.704 10.005 1.00 72.50 262 LEU A O 1
ATOM 2080 N N . PRO A 1 263 ? 4.890 -1.590 12.221 1.00 66.25 263 PRO A N 1
ATOM 2081 C CA . PRO A 1 263 ? 5.736 -2.735 12.541 1.00 66.25 263 PRO A CA 1
ATOM 2082 C C . PRO A 1 263 ? 5.131 -4.087 12.112 1.00 66.25 263 PRO A C 1
ATOM 2084 O O . PRO A 1 263 ? 5.804 -5.116 12.207 1.00 66.25 263 PRO A O 1
ATOM 2087 N N . PHE A 1 264 ? 3.892 -4.081 11.616 1.00 69.56 264 PHE A N 1
ATOM 2088 C CA . PHE A 1 264 ? 3.138 -5.225 11.105 1.00 69.56 264 PHE A CA 1
ATOM 2089 C C . PHE A 1 264 ? 2.433 -4.867 9.784 1.00 69.56 264 PHE A C 1
ATOM 2091 O O . PHE A 1 264 ? 2.334 -3.696 9.405 1.00 69.56 264 PHE A O 1
ATOM 2098 N N . ALA A 1 265 ? 1.937 -5.878 9.069 1.00 72.19 265 ALA A N 1
ATOM 2099 C CA . ALA A 1 265 ? 1.083 -5.684 7.901 1.00 72.19 265 ALA A CA 1
ATOM 2100 C C . ALA A 1 265 ? -0.394 -5.714 8.296 1.00 72.19 265 ALA A C 1
ATOM 2102 O O . ALA A 1 265 ? -0.851 -6.648 8.955 1.00 72.19 265 ALA A O 1
ATOM 2103 N N . LEU A 1 266 ? -1.148 -4.718 7.841 1.00 75.19 266 LEU A N 1
ATOM 2104 C CA . LEU A 1 266 ? -2.602 -4.751 7.859 1.00 75.19 266 LEU A CA 1
ATOM 2105 C C . LEU A 1 266 ? -3.080 -5.840 6.885 1.00 75.19 266 LEU A C 1
ATOM 2107 O O . LEU A 1 266 ? -2.652 -5.838 5.730 1.00 75.19 266 LEU A O 1
ATOM 2111 N N . PRO A 1 267 ? -3.970 -6.755 7.299 1.00 73.50 267 PRO A N 1
ATOM 2112 C CA . PRO A 1 267 ? -4.395 -7.873 6.463 1.00 73.50 267 PRO A CA 1
ATOM 2113 C C . PRO A 1 267 ? -5.479 -7.454 5.463 1.00 73.50 267 PRO A C 1
ATOM 2115 O O . PRO A 1 267 ? -6.607 -7.939 5.492 1.00 73.50 267 PRO A O 1
ATOM 2118 N N . VAL A 1 268 ? -5.137 -6.509 4.596 1.00 75.50 268 VAL A N 1
ATOM 2119 C CA . VAL A 1 268 ? -6.053 -5.857 3.659 1.00 75.50 268 VAL A CA 1
ATOM 2120 C C . VAL A 1 268 ? -5.415 -5.728 2.284 1.00 75.50 268 VAL A C 1
ATOM 2122 O O . VAL A 1 268 ? -4.196 -5.818 2.151 1.00 75.50 268 VAL A O 1
ATOM 2125 N N . LEU A 1 269 ? -6.225 -5.476 1.257 1.00 79.38 269 LEU A N 1
ATOM 2126 C CA . LEU A 1 269 ? -5.714 -5.086 -0.058 1.00 79.38 269 LEU A CA 1
ATOM 2127 C C . LEU A 1 269 ? -4.977 -3.748 0.023 1.00 79.38 269 LEU A C 1
ATOM 2129 O O . LEU A 1 269 ? -5.358 -2.874 0.805 1.00 79.38 269 LEU A O 1
ATOM 2133 N N . GLU A 1 270 ? -3.966 -3.547 -0.815 1.00 85.88 270 GLU A N 1
ATOM 2134 C CA . GLU A 1 270 ? -3.375 -2.217 -0.961 1.00 85.88 270 GLU A CA 1
ATOM 2135 C C . GLU A 1 270 ? -4.425 -1.285 -1.581 1.00 85.88 270 GLU A C 1
ATOM 2137 O O . GLU A 1 270 ? -5.128 -1.665 -2.515 1.00 85.88 270 GLU A O 1
ATOM 2142 N N . GLY A 1 271 ? -4.649 -0.100 -1.021 1.00 89.62 271 GLY A N 1
ATOM 2143 C CA . GLY A 1 271 ? -5.899 0.606 -1.298 1.00 89.62 271 GLY A CA 1
ATOM 2144 C C . GLY A 1 271 ? -6.115 1.873 -0.493 1.00 89.62 271 GLY A C 1
ATOM 2145 O O . GLY A 1 271 ? -5.406 2.147 0.476 1.00 89.62 271 GLY A O 1
ATOM 2146 N N . ILE A 1 272 ? -7.139 2.633 -0.887 1.00 93.69 272 ILE A N 1
ATOM 2147 C CA . ILE A 1 272 ? -7.630 3.776 -0.113 1.00 93.69 272 ILE A CA 1
ATOM 2148 C C . ILE A 1 272 ? -8.737 3.300 0.829 1.00 93.69 272 ILE A C 1
ATOM 2150 O O . ILE A 1 272 ? -9.750 2.766 0.374 1.00 93.69 272 ILE A O 1
ATOM 2154 N N . TYR A 1 273 ? -8.564 3.565 2.118 1.00 92.50 273 TYR A N 1
ATOM 2155 C CA . TYR A 1 273 ? -9.520 3.290 3.183 1.00 92.50 273 TYR A CA 1
ATOM 2156 C C . TYR A 1 273 ? -9.960 4.604 3.817 1.00 92.50 273 TYR A C 1
ATOM 2158 O O . TYR A 1 273 ? -9.133 5.427 4.210 1.00 92.50 273 TYR A O 1
ATOM 2166 N N . GLN A 1 274 ? -11.268 4.813 3.897 1.00 91.00 274 GLN A N 1
ATOM 2167 C CA . GLN A 1 274 ? -11.869 6.023 4.444 1.00 91.00 274 GLN A CA 1
ATOM 2168 C C . GLN A 1 27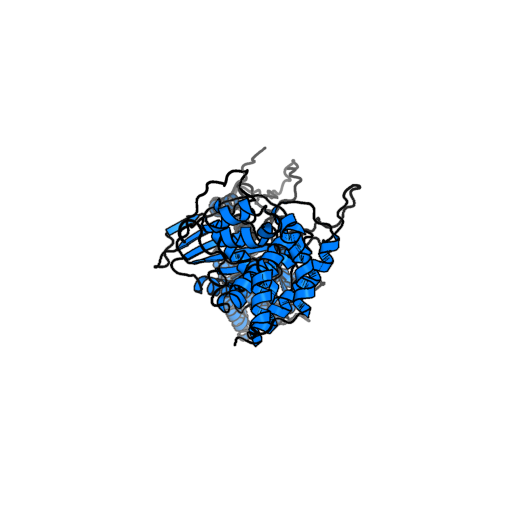4 ? -12.690 5.680 5.677 1.00 91.00 274 GLN A C 1
ATOM 2170 O O . GLN A 1 274 ? -13.493 4.752 5.653 1.00 91.00 274 GLN A O 1
ATOM 2175 N N . CYS A 1 275 ? -12.512 6.471 6.727 1.00 84.31 275 CYS A N 1
ATOM 2176 C CA . CYS A 1 275 ? -13.358 6.487 7.911 1.00 84.31 275 CYS A CA 1
ATOM 2177 C C . CYS A 1 275 ? -13.600 7.952 8.309 1.00 84.31 275 CYS A C 1
ATOM 2179 O O . CYS A 1 275 ? -12.907 8.856 7.836 1.00 84.31 275 CYS A O 1
ATOM 2181 N N . GLU A 1 276 ? -14.584 8.221 9.166 1.00 78.31 276 GLU A N 1
ATOM 2182 C CA . GLU A 1 276 ? -14.927 9.584 9.580 1.00 78.31 276 GLU A CA 1
ATOM 2183 C C . GLU A 1 276 ? -13.697 10.369 10.085 1.00 78.31 276 GLU A C 1
ATOM 2185 O O . GLU A 1 276 ? -13.096 10.055 11.120 1.00 78.31 276 GLU A O 1
ATOM 2190 N N . GLY A 1 277 ? -13.316 11.401 9.323 1.00 79.62 277 GLY A N 1
ATOM 2191 C CA . GLY A 1 277 ? -12.184 12.276 9.626 1.00 79.62 277 GLY A CA 1
ATOM 2192 C C . GLY A 1 277 ? -10.797 11.691 9.329 1.00 79.62 277 GLY A C 1
ATOM 2193 O O . GLY A 1 277 ? -9.811 12.235 9.824 1.00 79.62 277 GLY A O 1
ATOM 2194 N N . SER A 1 278 ? -10.674 10.597 8.570 1.00 88.88 278 SER A N 1
ATOM 2195 C CA . SER A 1 278 ? -9.377 9.998 8.211 1.00 88.88 278 SER A CA 1
ATOM 2196 C C . SER A 1 278 ? -9.424 9.269 6.868 1.00 88.88 278 SER A C 1
ATOM 2198 O O . SER A 1 278 ? -10.325 8.475 6.606 1.00 88.88 278 SER A O 1
ATOM 2200 N N . ILE A 1 279 ? -8.425 9.510 6.018 1.00 93.56 279 ILE A N 1
ATOM 2201 C CA . ILE A 1 279 ? -8.288 8.835 4.719 1.00 93.56 279 ILE A CA 1
ATOM 2202 C C . ILE A 1 279 ? -6.888 8.248 4.653 1.00 93.56 279 ILE A C 1
ATOM 2204 O O . ILE A 1 279 ? -5.915 8.996 4.688 1.00 93.56 279 ILE A O 1
ATOM 2208 N N . ALA A 1 280 ? -6.778 6.927 4.567 1.00 94.25 280 ALA A N 1
ATOM 2209 C CA . ALA A 1 280 ? -5.509 6.221 4.492 1.00 94.25 280 ALA A CA 1
ATOM 2210 C C . ALA A 1 280 ? -5.306 5.609 3.107 1.00 94.25 280 ALA A C 1
ATOM 2212 O O . ALA A 1 280 ? -6.208 4.973 2.574 1.00 94.25 280 ALA A O 1
ATOM 2213 N N . LEU A 1 281 ? -4.112 5.750 2.548 1.00 94.94 281 LEU A N 1
ATOM 2214 C CA . LEU A 1 281 ? -3.596 4.899 1.488 1.00 94.94 281 LEU A CA 1
ATOM 2215 C C . LEU A 1 281 ? -2.681 3.867 2.145 1.00 94.94 281 LEU A C 1
ATOM 2217 O O . LEU A 1 281 ? -1.630 4.217 2.683 1.00 94.94 281 LEU A O 1
ATOM 2221 N N . VAL A 1 282 ? -3.101 2.607 2.120 1.00 90.31 282 VAL A N 1
ATOM 2222 C CA . VAL A 1 282 ? -2.337 1.477 2.650 1.00 90.31 282 VAL A CA 1
ATOM 2223 C C . VAL A 1 282 ? -1.628 0.800 1.487 1.00 90.31 282 VAL A C 1
ATOM 2225 O O . VAL A 1 282 ? -2.269 0.392 0.523 1.00 90.31 282 VAL A O 1
ATOM 2228 N N . THR A 1 283 ? -0.311 0.676 1.591 1.00 86.69 283 THR A N 1
ATOM 2229 C CA . THR A 1 283 ? 0.531 -0.119 0.688 1.00 86.69 283 THR A CA 1
ATOM 2230 C C . THR A 1 283 ? 1.325 -1.117 1.510 1.00 86.69 283 THR A C 1
ATOM 2232 O O . THR A 1 283 ? 1.562 -0.884 2.699 1.00 86.69 283 THR A O 1
ATOM 2235 N N . HIS A 1 284 ? 1.749 -2.222 0.908 1.00 77.62 284 HIS A N 1
ATOM 2236 C CA . HIS A 1 284 ? 2.512 -3.244 1.616 1.00 77.62 284 HIS A CA 1
ATOM 2237 C C . HIS A 1 284 ? 3.907 -3.348 1.047 1.00 77.62 284 HIS A C 1
ATOM 2239 O O . HIS A 1 284 ? 4.104 -3.480 -0.157 1.00 77.62 284 HIS A O 1
ATOM 2245 N N . GLU A 1 285 ? 4.888 -3.368 1.933 1.00 68.88 285 GLU A N 1
ATOM 2246 C CA . GLU A 1 285 ? 6.239 -3.763 1.589 1.00 68.88 285 GLU A CA 1
ATOM 2247 C C . GLU A 1 285 ? 6.388 -5.246 1.892 1.00 68.88 285 GLU A C 1
ATOM 2249 O O . GLU A 1 285 ? 6.459 -5.651 3.054 1.00 68.88 285 GLU A O 1
ATOM 2254 N N . ARG A 1 286 ? 6.398 -6.064 0.837 1.00 64.50 286 ARG A N 1
ATOM 2255 C CA . ARG A 1 286 ? 6.684 -7.492 0.947 1.00 64.50 286 ARG A CA 1
ATOM 2256 C C . ARG A 1 286 ? 8.195 -7.678 0.963 1.00 64.50 286 ARG A C 1
ATOM 2258 O O . ARG A 1 286 ? 8.919 -7.212 0.088 1.00 64.50 286 ARG A O 1
ATOM 2265 N N . VAL A 1 287 ? 8.664 -8.370 1.983 1.00 52.00 287 VAL A N 1
ATOM 2266 C CA . VAL A 1 287 ? 10.065 -8.660 2.242 1.00 52.00 287 VAL A CA 1
ATOM 2267 C C . VAL A 1 287 ? 10.225 -10.171 2.159 1.00 52.00 287 VAL A C 1
ATOM 2269 O O . VAL A 1 287 ? 9.917 -10.901 3.099 1.00 52.00 287 VAL A O 1
ATOM 2272 N N . ILE A 1 288 ? 10.703 -10.656 1.016 1.00 50.00 288 ILE A N 1
ATOM 2273 C CA . ILE A 1 288 ? 11.169 -12.039 0.892 1.00 50.00 288 ILE A CA 1
ATOM 2274 C C . ILE A 1 288 ? 12.581 -12.080 1.475 1.00 50.00 288 ILE A C 1
ATOM 2276 O O . ILE A 1 288 ? 13.491 -11.491 0.897 1.00 50.00 288 ILE A O 1
ATOM 2280 N N . ASN A 1 289 ? 12.780 -12.741 2.618 1.00 43.00 289 ASN A N 1
ATOM 2281 C CA . ASN A 1 289 ? 14.120 -12.975 3.152 1.00 43.00 289 ASN A CA 1
ATOM 2282 C C . ASN A 1 289 ? 14.633 -14.362 2.714 1.00 43.00 289 ASN A C 1
ATOM 2284 O O . ASN A 1 289 ? 14.268 -15.364 3.327 1.00 43.00 289 ASN A O 1
ATOM 2288 N N . PRO A 1 290 ? 15.527 -14.466 1.714 1.00 39.19 290 PRO A N 1
ATOM 2289 C CA . PRO A 1 290 ? 16.055 -15.754 1.269 1.00 39.19 290 PRO A CA 1
ATOM 2290 C C . PRO A 1 290 ? 16.993 -16.413 2.292 1.00 39.19 290 PRO A C 1
ATOM 2292 O O . PRO A 1 290 ? 17.297 -17.592 2.149 1.00 39.19 290 PRO A O 1
ATOM 2295 N N . ARG A 1 291 ? 17.436 -15.699 3.342 1.00 37.56 291 ARG A N 1
ATOM 2296 C CA . ARG A 1 291 ? 18.182 -16.288 4.473 1.00 37.56 291 ARG A CA 1
ATOM 2297 C C . ARG A 1 291 ? 17.287 -16.928 5.534 1.00 37.56 291 ARG A C 1
ATOM 2299 O O . ARG A 1 291 ? 17.804 -17.488 6.487 1.00 37.56 291 ARG A O 1
ATOM 2306 N N . ALA A 1 292 ? 15.967 -16.860 5.378 1.00 38.66 292 ALA A N 1
ATOM 2307 C CA . ALA A 1 292 ? 15.038 -17.671 6.160 1.00 38.66 292 ALA A CA 1
ATOM 2308 C C . ALA A 1 292 ? 14.897 -19.103 5.596 1.00 38.66 292 ALA A C 1
ATOM 2310 O O . ALA A 1 292 ? 14.010 -19.848 6.008 1.00 38.66 292 ALA A O 1
ATOM 2311 N N . GLY A 1 293 ? 15.767 -19.500 4.655 1.00 34.84 293 GLY A N 1
ATOM 2312 C CA . GLY A 1 293 ? 16.112 -20.903 4.466 1.00 34.84 293 GLY A CA 1
ATOM 2313 C C . GLY A 1 293 ? 16.831 -21.393 5.720 1.00 34.84 293 GLY A C 1
ATOM 2314 O O . GLY A 1 293 ? 17.843 -20.827 6.121 1.00 34.84 293 GLY A O 1
ATOM 2315 N N . TRP A 1 294 ? 16.254 -22.395 6.368 1.00 32.25 294 TRP A N 1
ATOM 2316 C CA . TRP A 1 294 ? 16.719 -22.959 7.624 1.00 32.25 294 TRP A CA 1
ATOM 2317 C C . TRP A 1 294 ? 18.133 -23.534 7.443 1.00 32.25 294 TRP A C 1
ATOM 2319 O O . TRP A 1 294 ? 18.283 -24.614 6.879 1.00 32.25 294 TRP A O 1
ATOM 2329 N N . GLU A 1 295 ? 19.170 -22.852 7.930 1.00 30.34 295 GLU A N 1
ATOM 2330 C CA . GLU A 1 295 ? 20.394 -23.547 8.335 1.00 30.34 295 GLU A CA 1
ATOM 2331 C C . GLU A 1 295 ? 20.216 -23.940 9.807 1.00 30.34 295 GLU A C 1
ATOM 2333 O O . GLU A 1 295 ? 20.010 -23.064 10.652 1.00 30.34 295 GLU A O 1
ATOM 2338 N N . PRO A 1 296 ? 20.224 -25.242 10.142 1.00 31.02 296 PRO A N 1
ATOM 2339 C CA . PRO A 1 296 ? 20.071 -25.696 11.511 1.00 31.02 296 PRO A CA 1
ATOM 2340 C C . PRO A 1 296 ? 21.355 -25.371 12.277 1.00 31.02 296 PRO A C 1
ATOM 2342 O O . PRO A 1 296 ? 22.279 -26.175 12.337 1.00 31.02 296 PRO A O 1
ATOM 2345 N N . SER A 1 297 ? 21.434 -24.184 12.873 1.00 32.12 297 SER A N 1
ATOM 2346 C CA . SER A 1 297 ? 22.340 -23.964 13.994 1.00 32.12 297 SER A CA 1
ATOM 2347 C C . SER A 1 297 ? 21.638 -24.464 15.252 1.00 32.12 297 SER A C 1
ATOM 2349 O O . SER A 1 297 ? 20.581 -23.943 15.620 1.00 32.12 297 SER A O 1
ATOM 2351 N N . GLU A 1 298 ? 22.200 -25.491 15.885 1.00 31.50 298 GLU A N 1
ATOM 2352 C CA . GLU A 1 298 ? 21.751 -26.002 17.179 1.00 31.50 298 GLU A CA 1
ATOM 2353 C C . GLU A 1 298 ? 21.568 -24.834 18.165 1.00 31.50 298 GLU A C 1
ATOM 2355 O O . GLU A 1 298 ? 22.537 -24.185 18.551 1.00 31.50 298 GLU A O 1
ATOM 2360 N N . GLY A 1 299 ? 20.320 -24.538 18.554 1.00 36.62 299 GLY A N 1
ATOM 2361 C CA . GLY A 1 299 ? 20.058 -23.661 19.700 1.00 36.62 299 GLY A CA 1
ATOM 2362 C C . GLY A 1 299 ? 18.979 -22.580 19.594 1.00 36.62 299 GLY A C 1
ATOM 2363 O O . GLY A 1 299 ? 18.821 -21.853 20.570 1.00 36.62 299 GLY A O 1
ATOM 2364 N N . MET A 1 300 ? 18.197 -22.451 18.515 1.00 26.34 300 MET A N 1
ATOM 2365 C CA . MET A 1 300 ? 17.050 -21.518 18.507 1.00 26.34 300 MET A CA 1
ATOM 2366 C C . MET A 1 300 ? 15.706 -22.245 18.412 1.00 26.34 300 MET A C 1
ATOM 2368 O O . MET A 1 300 ? 15.380 -22.850 17.395 1.00 26.34 300 MET A O 1
ATOM 2372 N N . ARG A 1 301 ? 14.895 -22.140 19.475 1.00 29.02 301 ARG A N 1
ATOM 2373 C CA . ARG A 1 301 ? 13.458 -22.438 19.430 1.00 29.02 301 ARG A CA 1
ATOM 2374 C C . ARG A 1 301 ? 12.725 -21.226 18.858 1.00 29.02 301 ARG A C 1
ATOM 2376 O O . ARG A 1 301 ? 12.566 -20.222 19.547 1.00 29.02 301 ARG A O 1
ATOM 2383 N N . ILE A 1 302 ? 12.283 -21.340 17.610 1.00 30.52 302 ILE A N 1
ATOM 2384 C CA . ILE A 1 302 ? 11.248 -20.489 17.012 1.00 30.52 302 ILE A CA 1
ATOM 2385 C C . ILE A 1 302 ? 10.029 -21.392 16.791 1.00 30.52 302 ILE A C 1
ATOM 2387 O O . ILE A 1 302 ? 9.784 -21.904 15.705 1.00 30.52 302 ILE A O 1
ATOM 2391 N N . GLU A 1 303 ? 9.297 -21.642 17.868 1.00 27.64 303 GLU A N 1
ATOM 2392 C CA . GLU A 1 303 ? 7.898 -22.082 17.839 1.00 27.64 303 GLU A CA 1
ATOM 2393 C C . GLU A 1 303 ? 7.111 -20.778 18.059 1.00 27.64 303 GLU A C 1
ATOM 2395 O O . GLU A 1 303 ? 7.413 -20.055 19.001 1.00 27.64 303 GLU A O 1
ATOM 2400 N N . THR A 1 304 ? 6.187 -20.274 17.245 1.00 28.30 304 THR A N 1
ATOM 2401 C CA . THR A 1 304 ? 5.263 -20.793 16.228 1.00 28.30 304 THR A CA 1
ATOM 2402 C C . THR A 1 304 ? 4.662 -19.540 15.546 1.00 28.30 304 THR A C 1
ATOM 2404 O O . THR A 1 304 ? 4.569 -18.511 16.208 1.00 28.30 304 THR A O 1
ATOM 2407 N N . MET A 1 305 ? 4.217 -19.617 14.279 1.00 26.67 305 MET A N 1
ATOM 2408 C CA . MET A 1 305 ? 3.550 -18.556 13.465 1.00 26.67 305 MET A CA 1
ATOM 2409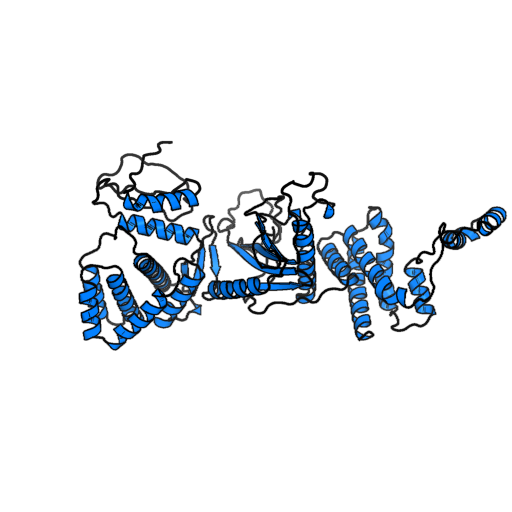 C C . MET A 1 305 ? 4.371 -17.845 12.364 1.00 26.67 305 MET A C 1
ATOM 2411 O O . MET A 1 305 ? 4.131 -16.679 12.057 1.00 26.67 305 MET A O 1
ATOM 2415 N N . MET A 1 306 ? 5.282 -18.544 11.680 1.00 30.00 306 MET A N 1
ATOM 2416 C CA . MET A 1 306 ? 5.804 -18.066 10.389 1.00 30.00 306 MET A CA 1
ATOM 2417 C C . MET A 1 306 ? 5.449 -19.035 9.262 1.00 30.00 306 MET A C 1
ATOM 2419 O O . MET A 1 306 ? 5.649 -20.241 9.385 1.00 30.00 306 MET A O 1
ATOM 2423 N N . ASN A 1 307 ? 4.931 -18.493 8.157 1.00 30.00 307 ASN A N 1
ATOM 2424 C CA . ASN A 1 307 ? 4.760 -19.226 6.903 1.00 30.00 307 ASN A CA 1
ATOM 2425 C C . ASN A 1 307 ? 6.143 -19.778 6.467 1.00 30.00 307 ASN A C 1
ATOM 2427 O O . ASN A 1 307 ? 7.133 -19.059 6.647 1.00 30.00 307 ASN A O 1
ATOM 2431 N N . PRO A 1 308 ? 6.258 -20.983 5.872 1.00 31.92 308 PRO A N 1
ATOM 2432 C CA . PRO A 1 308 ? 7.540 -21.655 5.592 1.00 31.92 308 PRO A CA 1
ATOM 2433 C C . PRO A 1 308 ? 8.504 -20.913 4.645 1.00 31.92 308 PRO A C 1
ATOM 2435 O O . PRO A 1 308 ? 9.575 -21.420 4.335 1.00 31.92 308 PRO A O 1
ATOM 2438 N N . SER A 1 309 ? 8.132 -19.731 4.154 1.00 36.97 309 SER A N 1
ATOM 2439 C CA . SER A 1 309 ? 8.810 -18.998 3.087 1.00 36.97 309 SER A CA 1
ATOM 2440 C C . SER A 1 309 ? 9.520 -17.709 3.524 1.00 36.97 309 SER A C 1
ATOM 2442 O O . SER A 1 309 ? 9.931 -16.945 2.656 1.00 36.97 309 SER A O 1
ATOM 2444 N N . GLY A 1 310 ? 9.647 -17.408 4.825 1.00 39.72 310 GLY A N 1
ATOM 2445 C CA . GLY A 1 310 ? 10.416 -16.231 5.278 1.00 39.72 310 GLY A CA 1
ATOM 2446 C C . GLY A 1 310 ? 9.898 -14.878 4.774 1.00 39.72 310 GLY A C 1
ATOM 2447 O O . GLY A 1 310 ? 10.668 -13.925 4.638 1.00 39.72 310 GLY A O 1
ATOM 2448 N N . LEU A 1 311 ? 8.609 -14.823 4.432 1.00 47.59 311 LEU A N 1
ATOM 2449 C CA . LEU A 1 311 ? 7.910 -13.632 3.963 1.00 47.59 311 LEU A CA 1
ATOM 2450 C C . LEU A 1 311 ? 7.537 -12.766 5.169 1.00 47.59 311 LEU A C 1
ATOM 2452 O O . LEU A 1 311 ? 6.671 -13.147 5.958 1.00 47.59 311 LEU A O 1
ATOM 2456 N N . TYR A 1 312 ? 8.153 -11.594 5.283 1.00 57.06 312 TYR A N 1
ATOM 2457 C CA . TYR A 1 312 ? 7.703 -10.533 6.182 1.00 57.06 312 TYR A CA 1
ATOM 2458 C C . TYR A 1 312 ? 6.973 -9.479 5.355 1.00 57.06 312 TYR A C 1
ATOM 2460 O O . TYR A 1 312 ? 7.369 -9.191 4.232 1.00 57.06 312 TYR A O 1
ATOM 2468 N N . ALA A 1 313 ? 5.893 -8.913 5.879 1.00 60.94 313 ALA A N 1
ATOM 2469 C CA . ALA A 1 313 ? 5.222 -7.787 5.247 1.00 60.94 313 ALA A CA 1
ATOM 2470 C C . ALA A 1 313 ? 5.011 -6.691 6.287 1.00 60.94 313 ALA A C 1
ATOM 2472 O O . ALA A 1 313 ? 4.674 -6.986 7.435 1.00 60.94 313 ALA A O 1
ATOM 2473 N N . GLN A 1 314 ? 5.208 -5.443 5.878 1.00 71.56 314 GLN A N 1
ATOM 2474 C CA . GLN A 1 314 ? 4.892 -4.257 6.670 1.00 71.56 314 GLN A CA 1
ATOM 2475 C C . GLN A 1 314 ? 3.987 -3.347 5.859 1.00 71.56 314 GLN A C 1
ATOM 2477 O O . GLN A 1 314 ? 4.157 -3.230 4.645 1.00 71.56 314 GLN A O 1
ATOM 2482 N N . SER A 1 315 ? 3.044 -2.680 6.517 1.00 78.88 315 SER A N 1
ATOM 2483 C CA . SER A 1 315 ? 2.228 -1.678 5.839 1.00 78.88 315 SER A CA 1
ATOM 2484 C C . SER A 1 315 ? 2.908 -0.315 5.883 1.00 78.88 315 SER A C 1
ATOM 2486 O O . SER A 1 315 ? 3.197 0.210 6.959 1.00 78.88 315 SER A O 1
ATOM 2488 N N . SER A 1 316 ? 3.125 0.281 4.712 1.00 85.56 316 SER A N 1
ATOM 2489 C CA . SER A 1 316 ? 3.384 1.713 4.592 1.00 85.56 316 SER A CA 1
ATOM 2490 C C . SER A 1 316 ? 2.051 2.426 4.411 1.00 85.56 316 SER A C 1
ATOM 2492 O O . SER A 1 316 ? 1.288 2.128 3.488 1.00 85.56 316 SER A O 1
ATOM 2494 N N . VAL A 1 317 ? 1.762 3.350 5.322 1.00 90.31 317 VAL A N 1
ATOM 2495 C CA . VAL A 1 317 ? 0.490 4.064 5.379 1.00 90.31 317 VAL A CA 1
ATOM 2496 C C . VAL A 1 317 ? 0.751 5.540 5.122 1.00 90.31 317 VAL A C 1
ATOM 2498 O O . VAL A 1 317 ? 1.546 6.169 5.821 1.00 90.31 317 VAL A O 1
ATOM 2501 N N . GLU A 1 318 ? 0.068 6.096 4.124 1.00 93.94 318 GLU A N 1
ATOM 2502 C CA . GLU A 1 318 ? -0.095 7.541 3.969 1.00 93.94 318 GLU A CA 1
ATOM 2503 C C . GLU A 1 318 ? -1.478 7.927 4.508 1.00 93.94 318 GLU A C 1
ATOM 2505 O O . GLU A 1 318 ? -2.474 7.318 4.135 1.00 93.94 318 GLU A O 1
ATOM 2510 N N . LEU A 1 319 ? -1.565 8.920 5.388 1.00 93.38 319 LEU A N 1
ATOM 2511 C CA . LEU A 1 319 ? -2.778 9.296 6.108 1.00 93.38 319 LEU A CA 1
ATOM 2512 C C . LEU A 1 319 ? -3.065 10.789 5.940 1.00 93.38 319 LEU A C 1
ATOM 2514 O O . LEU A 1 319 ? -2.238 11.633 6.286 1.00 93.38 319 LEU A O 1
ATOM 2518 N N . TRP A 1 320 ? -4.265 11.109 5.467 1.00 93.44 320 TRP A N 1
ATOM 2519 C CA . TRP A 1 320 ? -4.836 12.449 5.514 1.00 93.44 320 TRP A CA 1
ATOM 2520 C C . TRP A 1 320 ? -5.682 12.636 6.767 1.00 93.44 320 TRP A C 1
ATOM 2522 O O . TRP A 1 320 ? -6.583 11.843 7.051 1.00 93.44 320 TRP A O 1
ATOM 2532 N N . LEU A 1 321 ? -5.433 13.744 7.459 1.00 89.12 321 LEU A N 1
ATOM 2533 C CA . LEU A 1 321 ? -6.207 14.216 8.600 1.00 89.12 321 LEU A CA 1
ATOM 2534 C C . LEU A 1 321 ? -6.708 15.642 8.335 1.00 89.12 321 LEU A C 1
ATOM 2536 O O . LEU A 1 321 ? -5.957 16.459 7.795 1.00 89.12 321 LEU A O 1
ATOM 2540 N N . PRO A 1 322 ? -7.948 15.982 8.718 1.00 87.38 322 PRO A N 1
ATOM 2541 C CA . PRO A 1 322 ? -8.458 17.337 8.586 1.00 87.38 322 PRO A CA 1
ATOM 2542 C C . PRO A 1 322 ? -7.768 18.289 9.573 1.00 87.38 322 PRO A C 1
ATOM 2544 O O . PRO A 1 322 ? -7.483 17.937 10.722 1.00 87.38 322 PRO A O 1
ATOM 2547 N N . GLY A 1 323 ? -7.560 19.526 9.127 1.00 84.25 323 GLY A N 1
ATOM 2548 C CA . GLY A 1 323 ? -7.027 20.608 9.942 1.00 84.25 323 GLY A CA 1
ATOM 2549 C C . GLY A 1 323 ? -5.509 20.775 9.910 1.00 84.25 323 GLY A C 1
ATOM 2550 O O . GLY A 1 323 ? -4.743 19.980 9.361 1.00 84.25 323 GLY A O 1
ATOM 2551 N N . GLU A 1 324 ? -5.096 21.870 10.534 1.00 79.12 324 GLU A N 1
ATOM 2552 C CA . GLU A 1 324 ? -3.718 22.315 10.695 1.00 79.12 324 GLU A CA 1
ATOM 2553 C C . GLU A 1 324 ? -3.161 21.769 12.014 1.00 79.12 324 GLU A C 1
ATOM 2555 O O . GLU A 1 324 ? -3.300 22.395 13.063 1.00 79.12 324 GLU A O 1
ATOM 2560 N N . LEU A 1 325 ? -2.609 20.553 11.981 1.00 79.06 325 LEU A N 1
ATOM 2561 C CA . LEU A 1 325 ? -2.184 19.849 13.192 1.00 79.06 325 LEU A CA 1
ATOM 2562 C C . LEU A 1 325 ? -0.762 20.224 13.588 1.00 79.06 325 LEU A C 1
ATOM 2564 O O . LEU A 1 325 ? 0.127 20.311 12.743 1.00 79.06 325 LEU A O 1
ATOM 2568 N N . GLN A 1 326 ? -0.525 20.368 14.890 1.00 70.81 326 GLN A N 1
ATOM 2569 C CA . GLN A 1 326 ? 0.820 20.637 15.384 1.00 70.81 326 GLN A CA 1
ATOM 2570 C C . GLN A 1 326 ? 1.668 19.363 15.452 1.00 70.81 326 GLN A C 1
ATOM 2572 O O . GLN A 1 326 ? 1.240 18.322 15.966 1.00 70.81 326 GLN A O 1
ATOM 2577 N N . ILE A 1 327 ? 2.919 19.484 15.008 1.00 68.31 327 ILE A N 1
ATOM 2578 C CA . ILE A 1 327 ? 3.977 18.507 15.252 1.00 68.31 327 ILE A CA 1
ATOM 2579 C C . ILE A 1 327 ? 5.131 19.200 15.985 1.00 68.31 327 ILE A C 1
ATOM 2581 O O . ILE A 1 327 ? 5.580 20.274 15.591 1.00 68.31 327 ILE A O 1
ATOM 2585 N N . LYS A 1 328 ? 5.590 18.597 17.082 1.00 60.25 328 LYS A N 1
ATOM 2586 C CA . LYS A 1 328 ? 6.817 18.982 17.788 1.00 60.25 328 LYS A CA 1
ATOM 2587 C C . LYS A 1 328 ? 7.739 17.769 17.783 1.00 60.25 328 LYS A C 1
ATOM 2589 O O . LYS A 1 328 ? 7.270 16.655 17.990 1.00 60.25 328 LYS A O 1
ATOM 2594 N N . SER A 1 329 ? 9.025 17.978 17.520 1.00 50.62 329 SER A N 1
ATOM 2595 C CA . SER A 1 329 ? 10.040 16.915 17.454 1.00 50.62 329 SER A CA 1
ATOM 2596 C C . SER A 1 329 ? 10.526 16.442 18.829 1.00 50.62 329 SER A C 1
ATOM 2598 O O . SER A 1 329 ? 11.427 15.614 18.909 1.00 50.62 329 SER A O 1
ATOM 2600 N N . GLU A 1 330 ? 9.981 16.994 19.912 1.00 53.75 330 GLU A N 1
ATOM 2601 C CA . GLU A 1 330 ? 10.325 16.593 21.273 1.00 53.75 330 GLU A CA 1
ATOM 2602 C C . GLU A 1 330 ? 9.760 15.194 21.544 1.00 53.75 330 GLU A C 1
ATOM 2604 O O . GLU A 1 330 ? 8.550 14.971 21.442 1.00 53.75 330 GLU A O 1
ATOM 2609 N N . MET A 1 331 ? 10.640 14.238 21.860 1.00 50.84 331 MET A N 1
ATOM 2610 C CA . MET A 1 331 ? 10.204 12.910 22.286 1.00 50.84 331 MET A CA 1
ATOM 2611 C C . MET A 1 331 ? 9.444 13.025 23.614 1.00 50.84 331 MET A C 1
ATOM 2613 O O . MET A 1 331 ? 9.921 13.714 24.523 1.00 50.84 331 MET A O 1
ATOM 2617 N N . PRO A 1 332 ? 8.298 12.341 23.775 1.00 50.69 332 PRO A N 1
ATOM 2618 C CA . PRO A 1 332 ? 7.644 12.269 25.071 1.00 50.69 332 PRO A CA 1
ATOM 2619 C C . PRO A 1 332 ? 8.583 11.600 26.094 1.00 50.69 332 PRO A C 1
ATOM 2621 O O . PRO A 1 332 ? 9.334 10.690 25.729 1.00 50.69 332 PRO A O 1
ATOM 2624 N N . PRO A 1 333 ? 8.557 12.015 27.375 1.00 51.91 333 PRO A N 1
ATOM 2625 C CA . PRO A 1 333 ? 9.379 11.416 28.426 1.00 51.91 333 PRO A CA 1
ATOM 2626 C C . PRO A 1 333 ? 9.230 9.888 28.455 1.00 51.91 333 PRO A C 1
ATOM 2628 O O . PRO A 1 333 ? 8.104 9.385 28.358 1.00 51.91 333 PRO A O 1
ATOM 2631 N N . SER A 1 334 ? 10.342 9.161 28.631 1.00 52.16 334 SER A N 1
ATOM 2632 C CA . SER A 1 334 ? 10.427 7.686 28.599 1.00 52.16 334 SER A CA 1
ATOM 2633 C C . SER A 1 334 ? 9.361 6.976 29.435 1.00 52.16 334 SER A C 1
ATOM 2635 O O . SER A 1 334 ? 8.895 5.905 29.058 1.00 52.16 334 SER A O 1
ATOM 2637 N N . ASP A 1 335 ? 8.936 7.599 30.533 1.00 44.56 335 ASP A N 1
ATOM 2638 C CA . ASP A 1 335 ? 8.010 7.021 31.508 1.00 44.56 335 ASP A CA 1
ATOM 2639 C C . ASP A 1 335 ? 6.529 7.174 31.098 1.00 44.56 335 ASP A C 1
ATOM 2641 O O . ASP A 1 335 ? 5.638 6.582 31.711 1.00 44.56 335 ASP A O 1
ATOM 2645 N N . THR A 1 336 ? 6.247 7.949 30.041 1.00 48.09 336 THR A N 1
ATOM 2646 C CA . THR A 1 336 ? 4.886 8.280 29.565 1.00 48.09 336 THR A CA 1
ATOM 2647 C C . THR A 1 336 ? 4.536 7.717 28.187 1.00 48.09 336 THR A C 1
ATOM 2649 O O . THR A 1 336 ? 3.355 7.675 27.833 1.00 48.09 336 THR A O 1
ATOM 2652 N N . SER A 1 337 ? 5.533 7.240 27.440 1.00 45.53 337 SER A N 1
ATOM 2653 C CA . SER A 1 337 ? 5.441 6.823 26.032 1.00 45.53 337 SER A CA 1
ATOM 2654 C C . SER A 1 337 ? 4.416 5.707 25.761 1.00 45.53 337 SER A C 1
ATOM 2656 O O . SER A 1 337 ? 3.772 5.692 24.721 1.00 45.53 337 SER A O 1
ATOM 2658 N N . TYR A 1 338 ? 4.146 4.818 26.719 1.00 49.78 338 TYR A N 1
ATOM 2659 C CA . TYR A 1 338 ? 3.205 3.703 26.500 1.00 49.78 338 TYR A CA 1
ATOM 2660 C C . TYR A 1 338 ? 1.819 3.889 27.112 1.00 49.78 338 TYR A C 1
ATOM 2662 O O . TYR A 1 338 ? 0.921 3.097 26.840 1.00 49.78 338 TYR A O 1
ATOM 2670 N N . LYS A 1 339 ? 1.633 4.888 27.983 1.00 52.31 339 LYS A N 1
ATOM 2671 C CA . LYS A 1 339 ? 0.443 4.947 28.852 1.00 52.31 339 LYS A CA 1
ATOM 2672 C C . LYS A 1 339 ? -0.465 6.136 28.591 1.00 52.31 339 LYS A C 1
ATOM 2674 O O . LYS A 1 339 ? -1.632 6.077 28.967 1.00 52.31 339 LYS A O 1
ATOM 2679 N N . ASN A 1 340 ? 0.038 7.205 27.974 1.00 65.88 340 ASN A N 1
ATOM 2680 C CA . ASN A 1 340 ? -0.751 8.413 27.779 1.00 65.88 340 ASN A CA 1
ATOM 2681 C C . ASN A 1 340 ? -0.620 8.958 26.355 1.00 65.88 340 ASN A C 1
ATOM 2683 O O . ASN A 1 340 ? 0.300 9.703 26.044 1.00 65.88 340 ASN A O 1
ATOM 2687 N N . ILE A 1 341 ? -1.600 8.656 25.502 1.00 67.50 341 ILE A N 1
ATOM 2688 C CA . ILE A 1 341 ? -1.654 9.165 24.124 1.00 67.50 341 ILE A CA 1
ATOM 2689 C C . ILE A 1 341 ? -1.637 10.707 24.051 1.00 67.50 341 ILE A C 1
ATOM 2691 O O . ILE A 1 341 ? -1.269 11.280 23.028 1.00 67.50 341 ILE A O 1
ATOM 2695 N N . TYR A 1 342 ? -2.019 11.397 25.133 1.00 70.62 342 TYR A N 1
ATOM 2696 C CA . TYR A 1 342 ? -2.049 12.858 25.206 1.00 70.62 342 TYR A CA 1
ATOM 2697 C C . TYR A 1 342 ? -0.670 13.499 25.406 1.00 70.62 342 TYR A C 1
ATOM 2699 O O . TYR A 1 342 ? -0.570 14.712 25.240 1.00 70.62 342 TYR A O 1
ATOM 2707 N N . SER A 1 343 ? 0.379 12.732 25.734 1.00 68.19 343 SER A N 1
ATOM 2708 C CA . SER A 1 343 ? 1.753 13.256 25.802 1.00 68.19 343 SER A CA 1
ATOM 2709 C C . SER A 1 343 ? 2.441 13.331 24.435 1.00 68.19 343 SER A C 1
ATOM 2711 O O . SER A 1 343 ? 3.482 13.974 24.314 1.00 68.19 343 SER A O 1
ATOM 2713 N N . TYR A 1 344 ? 1.868 12.706 23.403 1.00 69.12 344 TYR A N 1
ATOM 2714 C CA . TYR A 1 344 ? 2.397 12.736 22.042 1.00 69.12 344 TYR A CA 1
ATOM 2715 C C . TYR A 1 344 ? 1.979 14.005 21.286 1.00 69.12 344 TYR A C 1
ATOM 2717 O O . TYR A 1 344 ? 0.917 14.572 21.575 1.00 69.12 344 TYR A O 1
ATOM 2725 N N . PRO A 1 345 ? 2.760 14.436 20.271 1.00 72.94 345 PRO A N 1
ATOM 2726 C CA . PRO A 1 345 ? 2.374 15.541 19.402 1.00 72.94 345 PRO A CA 1
ATOM 2727 C C . PRO A 1 345 ? 0.976 15.339 18.810 1.00 72.94 345 PRO A C 1
ATOM 2729 O O . PRO A 1 345 ? 0.580 14.217 18.487 1.00 72.94 345 PRO A O 1
ATOM 2732 N N . GLU A 1 346 ? 0.234 16.434 18.636 1.00 76.38 346 GLU A N 1
ATOM 2733 C CA . GLU A 1 346 ? -1.171 16.387 18.224 1.00 76.38 346 GLU A CA 1
ATOM 2734 C C . GLU A 1 346 ? -1.376 15.584 16.933 1.00 76.38 346 GLU A C 1
ATOM 2736 O O . GLU A 1 346 ? -2.290 14.757 16.872 1.00 76.38 346 GLU A O 1
ATOM 2741 N N . ALA A 1 347 ? -0.514 15.797 15.933 1.00 78.19 347 ALA A N 1
ATOM 2742 C CA . ALA A 1 347 ? -0.555 15.078 14.664 1.00 78.19 347 ALA A CA 1
ATOM 2743 C C . ALA A 1 347 ? -0.393 13.557 14.841 1.00 78.19 347 ALA A C 1
ATOM 2745 O O . ALA A 1 347 ? -1.146 12.792 14.245 1.00 78.19 347 ALA A O 1
ATOM 2746 N N . ILE A 1 348 ? 0.526 13.120 15.709 1.00 80.69 348 ILE A N 1
ATOM 2747 C CA . ILE A 1 348 ? 0.795 11.702 15.998 1.00 80.69 348 ILE A CA 1
ATOM 2748 C C . ILE A 1 348 ? -0.383 11.075 16.749 1.00 80.69 348 ILE A C 1
ATOM 2750 O O . ILE A 1 348 ? -0.873 10.014 16.367 1.00 80.69 348 ILE A O 1
ATOM 2754 N N . ARG A 1 349 ? -0.901 11.761 17.775 1.00 81.06 349 ARG A N 1
ATOM 2755 C CA . ARG A 1 349 ? -2.084 11.317 18.526 1.00 81.06 349 ARG A CA 1
ATOM 2756 C C . ARG A 1 349 ? -3.294 11.145 17.609 1.00 81.06 349 ARG A C 1
ATOM 2758 O O . ARG A 1 349 ? -3.953 10.110 17.651 1.00 81.06 349 ARG A O 1
ATOM 2765 N N . LYS A 1 350 ? -3.599 12.156 16.786 1.00 83.19 350 LYS A N 1
ATOM 2766 C CA . LYS A 1 350 ? -4.732 12.102 15.850 1.00 83.19 350 LYS A CA 1
ATOM 2767 C C . LYS A 1 350 ? -4.526 11.041 14.768 1.00 83.19 350 LYS A C 1
ATOM 2769 O O . LYS A 1 350 ? -5.501 10.397 14.400 1.00 83.19 350 LYS A O 1
ATOM 2774 N N . ALA A 1 351 ? -3.292 10.815 14.315 1.00 87.00 351 ALA A N 1
ATOM 2775 C CA . ALA A 1 351 ? -2.980 9.754 13.363 1.00 87.00 351 ALA A CA 1
ATOM 2776 C C . ALA A 1 351 ? -3.221 8.356 13.943 1.00 87.00 351 ALA A C 1
ATOM 2778 O O . ALA A 1 351 ? -3.917 7.565 13.314 1.00 87.00 351 ALA A O 1
ATOM 2779 N N . ALA A 1 352 ? -2.722 8.072 15.151 1.00 86.69 352 ALA A N 1
ATOM 2780 C CA . ALA A 1 352 ? -2.950 6.788 15.815 1.00 86.69 352 ALA A CA 1
ATOM 2781 C C . ALA A 1 352 ? -4.450 6.530 16.053 1.00 86.69 352 ALA A C 1
ATOM 2783 O O . ALA A 1 352 ? -4.956 5.462 15.720 1.00 86.69 352 ALA A O 1
ATOM 2784 N N . LEU A 1 353 ? -5.192 7.533 16.546 1.00 86.00 353 LEU A N 1
ATOM 2785 C CA . LEU A 1 353 ? -6.645 7.424 16.738 1.00 86.00 353 LEU A CA 1
ATOM 2786 C C . LEU A 1 353 ? -7.398 7.217 15.415 1.00 86.00 353 LEU A C 1
ATOM 2788 O O . LEU A 1 353 ? -8.271 6.357 15.336 1.00 86.00 353 LEU A O 1
ATOM 2792 N N . GLY A 1 354 ? -7.061 7.987 14.376 1.00 88.06 354 GLY A N 1
ATOM 2793 C CA . GLY A 1 354 ? -7.674 7.867 13.053 1.00 88.06 354 GLY A CA 1
ATOM 2794 C C . GLY A 1 354 ? -7.410 6.507 12.407 1.00 88.06 354 GLY A C 1
ATOM 2795 O O . GLY A 1 354 ? -8.321 5.891 11.858 1.00 88.06 354 GLY A O 1
ATOM 2796 N N . LEU A 1 355 ? -6.186 5.994 12.539 1.00 89.88 355 LEU A N 1
ATOM 2797 C CA . LEU A 1 355 ? -5.824 4.674 12.038 1.00 89.88 355 LEU A CA 1
ATOM 2798 C C . LEU A 1 355 ? -6.499 3.548 12.830 1.00 89.88 355 LEU A C 1
ATOM 2800 O O . LEU A 1 355 ? -6.962 2.592 12.219 1.00 89.88 355 LEU A O 1
ATOM 2804 N N . ASN A 1 356 ? -6.641 3.677 14.152 1.00 87.75 356 ASN A N 1
ATOM 2805 C CA . ASN A 1 356 ? -7.393 2.706 14.951 1.00 87.75 356 ASN A CA 1
ATOM 2806 C C . ASN A 1 356 ? -8.868 2.653 14.558 1.00 87.75 356 ASN A C 1
ATOM 2808 O O . ASN A 1 356 ? -9.429 1.566 14.507 1.00 87.75 356 ASN A O 1
ATOM 2812 N N . ARG A 1 357 ? -9.487 3.778 14.185 1.00 87.62 357 ARG A N 1
ATOM 2813 C CA . ARG A 1 357 ? -10.848 3.760 13.618 1.00 87.62 357 ARG A CA 1
ATOM 2814 C C . ARG A 1 357 ? -10.919 2.987 12.305 1.00 87.62 357 ARG A C 1
ATOM 2816 O O . ARG A 1 357 ? -11.838 2.198 12.115 1.00 87.62 357 ARG A O 1
ATOM 2823 N N . ILE A 1 358 ? -9.929 3.169 11.428 1.00 89.44 358 ILE A N 1
ATOM 2824 C CA . ILE A 1 358 ? -9.816 2.381 10.193 1.00 89.44 358 ILE A CA 1
ATOM 2825 C C . ILE A 1 358 ? -9.646 0.895 10.529 1.00 89.44 358 ILE A C 1
ATOM 2827 O O . ILE A 1 358 ? -10.354 0.070 9.970 1.00 89.44 358 ILE A O 1
ATOM 2831 N N . ILE A 1 359 ? -8.769 0.543 11.472 1.00 87.81 359 ILE A N 1
ATOM 2832 C CA . ILE A 1 359 ? -8.555 -0.844 11.908 1.00 87.81 359 ILE A CA 1
ATOM 2833 C C . ILE A 1 359 ? -9.836 -1.456 12.472 1.00 87.81 359 ILE A C 1
ATOM 2835 O O . ILE A 1 359 ? -10.179 -2.568 12.091 1.00 87.81 359 ILE A O 1
ATOM 2839 N N . LEU A 1 360 ? -10.569 -0.746 13.327 1.00 85.31 360 LEU A N 1
ATOM 2840 C CA . LEU A 1 360 ? -11.839 -1.230 13.869 1.00 85.31 360 LEU A CA 1
ATOM 2841 C C . LEU A 1 360 ? -12.877 -1.448 12.757 1.00 85.31 360 LEU A C 1
ATOM 2843 O O . LEU A 1 360 ? -13.538 -2.483 12.734 1.00 85.31 360 LEU A O 1
ATOM 2847 N N . GLY A 1 361 ? -12.974 -0.524 11.794 1.00 84.75 361 GLY A N 1
ATOM 2848 C CA . GLY A 1 361 ? -13.822 -0.706 10.613 1.00 84.75 361 GLY A CA 1
ATOM 2849 C C . GLY A 1 361 ? -13.411 -1.923 9.776 1.00 84.75 361 GLY A C 1
ATOM 2850 O O . GLY A 1 361 ? -14.263 -2.693 9.348 1.00 84.75 361 GLY A O 1
ATOM 2851 N N . LEU A 1 362 ? -12.105 -2.155 9.608 1.00 82.50 362 LEU A N 1
ATOM 2852 C CA . LEU A 1 362 ? -11.575 -3.338 8.926 1.00 82.50 362 LEU A CA 1
ATOM 2853 C C . LEU A 1 362 ? -11.887 -4.635 9.674 1.00 82.50 362 LEU A C 1
ATOM 2855 O O . LEU A 1 362 ? -12.215 -5.630 9.031 1.00 82.50 362 LEU A O 1
ATOM 2859 N N . ARG A 1 363 ? -11.791 -4.646 11.009 1.00 81.31 363 ARG A N 1
ATOM 2860 C CA . ARG A 1 363 ? -12.163 -5.805 11.834 1.00 81.31 363 ARG A CA 1
ATOM 2861 C C . ARG A 1 363 ? -13.619 -6.192 11.589 1.00 81.31 363 ARG A C 1
ATOM 2863 O O . ARG A 1 363 ? -13.891 -7.356 11.306 1.00 81.31 363 ARG A O 1
ATOM 2870 N N . LEU A 1 364 ? -14.519 -5.205 11.589 1.00 80.50 364 LEU A N 1
ATOM 2871 C CA . LEU A 1 364 ? -15.935 -5.423 11.299 1.00 80.50 364 LEU A CA 1
ATOM 2872 C C . LEU A 1 364 ? -16.157 -5.948 9.870 1.00 80.50 364 LEU A C 1
ATOM 2874 O O . LEU A 1 364 ? -16.812 -6.972 9.696 1.00 80.50 364 LEU A O 1
ATOM 2878 N N . ASP A 1 365 ? -15.599 -5.280 8.857 1.00 77.12 365 ASP A N 1
ATOM 2879 C CA . ASP A 1 365 ? -15.830 -5.625 7.445 1.00 77.12 365 ASP A CA 1
ATOM 2880 C C . ASP A 1 365 ? -15.229 -6.987 7.055 1.00 77.12 365 ASP A C 1
ATOM 2882 O O . ASP A 1 365 ? -15.771 -7.687 6.200 1.00 77.12 365 ASP A O 1
ATOM 2886 N N . THR A 1 366 ? -14.107 -7.375 7.670 1.00 73.50 366 THR A N 1
ATOM 2887 C CA . THR A 1 366 ? -13.419 -8.648 7.384 1.00 73.50 366 THR A CA 1
ATOM 2888 C C . THR A 1 366 ? -13.801 -9.784 8.333 1.00 73.50 366 THR A C 1
ATOM 2890 O O . THR A 1 366 ? -13.424 -10.929 8.085 1.00 73.50 366 THR A O 1
ATOM 2893 N N . GLY A 1 367 ? -14.508 -9.489 9.429 1.00 70.31 367 GLY A N 1
ATOM 2894 C CA . GLY A 1 367 ? -14.800 -10.440 10.505 1.00 70.31 367 GLY A CA 1
ATOM 2895 C C . GLY A 1 367 ? -13.575 -10.862 11.329 1.00 70.31 367 GLY A C 1
ATOM 2896 O O . GLY A 1 367 ? -13.640 -11.852 12.056 1.00 70.31 367 GLY A O 1
ATOM 2897 N N . ARG A 1 368 ? -12.441 -10.158 11.211 1.00 71.38 368 ARG A N 1
ATOM 2898 C CA . ARG A 1 368 ? -11.204 -10.467 11.946 1.00 71.38 368 ARG A CA 1
ATOM 2899 C C . ARG A 1 368 ? -11.129 -9.699 13.258 1.00 71.38 368 ARG A C 1
ATOM 2901 O O . ARG A 1 368 ? -11.240 -8.483 13.256 1.00 71.38 368 ARG A O 1
ATOM 2908 N N . SER A 1 369 ? -10.810 -10.375 14.358 1.00 69.19 369 SER A N 1
ATOM 2909 C CA . SER A 1 369 ? -10.583 -9.744 15.669 1.00 69.19 369 SER A CA 1
ATOM 2910 C C . SER A 1 369 ? -9.106 -9.520 16.006 1.00 69.19 369 SER A C 1
ATOM 2912 O O . SER A 1 369 ? -8.796 -8.837 16.976 1.00 69.19 369 SER A O 1
ATOM 2914 N N . ASP A 1 370 ? -8.181 -10.085 15.232 1.00 66.19 370 ASP A N 1
ATOM 2915 C CA . ASP A 1 370 ? -6.763 -10.212 15.586 1.00 66.19 370 ASP A CA 1
ATOM 2916 C C . ASP A 1 370 ? -5.860 -9.099 15.025 1.00 66.19 370 ASP A C 1
ATOM 2918 O O . ASP A 1 370 ? -4.664 -9.069 15.309 1.00 66.19 370 ASP A O 1
ATOM 2922 N N . ILE A 1 371 ? -6.414 -8.157 14.254 1.00 73.94 371 ILE A N 1
ATOM 2923 C CA . ILE A 1 371 ? -5.671 -6.993 13.743 1.00 73.94 371 ILE A CA 1
ATOM 2924 C C . ILE A 1 371 ? -5.274 -6.115 14.938 1.00 73.94 371 ILE A C 1
ATOM 2926 O O . ILE A 1 371 ? -6.187 -5.643 15.606 1.00 73.94 371 ILE A O 1
ATOM 2930 N N . PRO A 1 372 ? -3.990 -5.854 15.238 1.00 71.88 372 PRO A N 1
ATOM 2931 C CA . PRO A 1 372 ? -3.594 -5.114 16.439 1.00 71.88 372 PRO A CA 1
ATOM 2932 C C . PRO A 1 372 ? -3.961 -3.626 16.382 1.00 71.88 372 PRO A C 1
ATOM 2934 O O . PRO A 1 372 ? -3.993 -3.024 15.311 1.00 71.88 372 PRO A O 1
ATOM 2937 N N . GLU A 1 373 ? -4.235 -3.032 17.548 1.00 77.31 373 GLU A N 1
ATOM 2938 C CA . GLU A 1 373 ? -4.336 -1.573 17.678 1.00 77.31 373 GLU A CA 1
ATOM 2939 C C . GLU A 1 373 ? -2.954 -0.929 17.508 1.00 77.31 373 GLU A C 1
ATOM 2941 O O . GLU A 1 373 ? -1.940 -1.478 17.935 1.00 77.31 373 GLU A O 1
ATOM 2946 N N . VAL A 1 374 ? -2.932 0.254 16.903 1.00 78.81 374 VAL A N 1
ATOM 2947 C CA . VAL A 1 374 ? -1.743 1.082 16.711 1.00 78.81 374 VAL A CA 1
ATOM 2948 C C . VAL A 1 374 ? -1.604 2.033 17.888 1.00 78.81 374 VAL A C 1
ATOM 2950 O O . VAL A 1 374 ? -2.510 2.819 18.189 1.00 78.81 374 VAL A O 1
ATOM 2953 N N . ILE A 1 375 ? -0.440 2.014 18.528 1.00 75.62 375 ILE A N 1
ATOM 2954 C CA . ILE A 1 375 ? -0.054 3.035 19.502 1.00 75.62 375 ILE A CA 1
ATOM 2955 C C . ILE A 1 375 ? 0.819 4.105 18.833 1.00 75.62 375 ILE A C 1
ATOM 2957 O O . ILE A 1 375 ? 1.463 3.838 17.820 1.00 75.62 375 ILE A O 1
ATOM 2961 N N . PRO A 1 376 ? 0.905 5.330 19.386 1.00 72.88 376 PRO A N 1
ATOM 2962 C CA . PRO A 1 376 ? 1.769 6.376 18.835 1.00 72.88 376 PRO A CA 1
ATOM 2963 C C . PRO A 1 376 ? 3.222 5.951 18.577 1.00 72.88 376 PRO A C 1
ATOM 2965 O O . PRO A 1 376 ? 3.822 6.424 17.618 1.00 72.88 376 PRO A O 1
ATOM 2968 N N . GLY A 1 377 ? 3.775 5.058 19.410 1.00 66.69 377 GLY A N 1
ATOM 2969 C CA . GLY A 1 377 ? 5.134 4.523 19.254 1.00 66.69 377 GLY A CA 1
ATOM 2970 C C . GLY A 1 377 ? 5.329 3.581 18.059 1.00 66.69 377 GLY A C 1
ATOM 2971 O O . GLY A 1 377 ? 6.466 3.347 17.665 1.00 66.69 377 GLY A O 1
ATOM 2972 N N . ASP A 1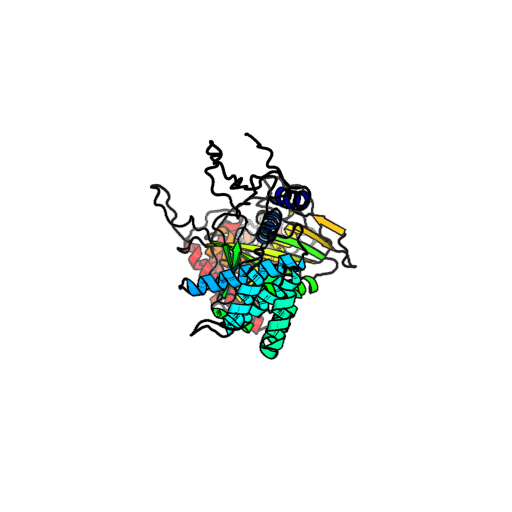 378 ? 4.249 3.081 17.453 1.00 71.44 378 ASP A N 1
ATOM 2973 C CA . ASP A 1 378 ? 4.316 2.238 16.253 1.00 71.44 378 ASP A CA 1
ATOM 2974 C C . ASP A 1 378 ? 4.474 3.064 14.967 1.00 71.44 378 ASP A C 1
ATOM 2976 O O . ASP A 1 378 ? 4.819 2.518 13.917 1.00 71.44 378 ASP A O 1
ATOM 2980 N N . LEU A 1 379 ? 4.214 4.378 15.023 1.00 72.12 379 LEU A N 1
ATOM 2981 C CA . LEU A 1 379 ? 4.336 5.290 13.886 1.00 72.12 379 LEU A CA 1
ATOM 2982 C C . LEU A 1 379 ? 5.819 5.607 13.639 1.00 72.12 379 LEU A C 1
ATOM 2984 O O . LEU A 1 379 ? 6.331 6.649 14.047 1.00 72.12 379 LEU A O 1
ATOM 2988 N N . ASN A 1 380 ? 6.521 4.684 12.980 1.00 63.59 380 ASN A N 1
ATOM 2989 C CA . ASN A 1 380 ? 7.943 4.812 12.668 1.00 63.59 380 ASN A CA 1
ATOM 2990 C C . ASN A 1 380 ? 8.175 5.574 11.355 1.00 63.59 380 ASN A C 1
ATOM 2992 O O . ASN A 1 380 ? 7.359 5.510 10.431 1.00 63.59 380 ASN A O 1
ATOM 2996 N N . GLN A 1 381 ? 9.325 6.255 11.260 1.00 66.00 381 GLN A N 1
ATOM 2997 C CA . GLN A 1 381 ? 9.762 6.994 10.062 1.00 66.00 381 GLN A CA 1
ATOM 2998 C C . GLN A 1 381 ? 8.705 7.985 9.541 1.00 66.00 381 GLN A C 1
ATOM 3000 O O . GLN A 1 381 ? 8.355 7.994 8.359 1.00 66.00 381 GLN A O 1
ATOM 3005 N N . VAL A 1 382 ? 8.170 8.818 10.436 1.00 68.12 382 VAL A N 1
ATOM 3006 C CA . VAL A 1 382 ? 7.068 9.727 10.118 1.00 68.12 382 VAL A CA 1
ATOM 3007 C C . VAL A 1 382 ? 7.556 10.865 9.229 1.00 68.12 382 VAL A C 1
ATOM 3009 O O . VAL A 1 382 ? 8.316 11.728 9.668 1.00 68.12 382 VAL A O 1
ATOM 3012 N N . ALA A 1 383 ? 7.060 10.929 8.000 1.00 76.75 383 ALA A N 1
ATOM 3013 C CA . ALA A 1 383 ? 7.074 12.144 7.198 1.00 76.75 383 ALA A CA 1
ATOM 3014 C C . ALA A 1 383 ? 5.763 12.911 7.417 1.00 76.75 383 ALA A C 1
ATOM 3016 O O . ALA A 1 383 ? 4.694 12.308 7.482 1.00 76.75 383 ALA A O 1
ATOM 3017 N N . PHE A 1 384 ? 5.831 14.238 7.516 1.00 79.50 384 PHE A N 1
ATOM 3018 C CA . PHE A 1 384 ? 4.675 15.096 7.787 1.00 79.50 384 PHE A CA 1
ATOM 3019 C C . PHE A 1 384 ? 4.637 16.289 6.835 1.00 79.50 384 PHE A C 1
ATOM 3021 O O . PHE A 1 384 ? 5.662 16.923 6.578 1.00 79.50 384 PHE A O 1
ATOM 3028 N N . LYS A 1 385 ? 3.447 16.634 6.338 1.00 82.38 385 LYS A N 1
ATOM 3029 C CA . LYS A 1 385 ? 3.198 17.875 5.591 1.00 82.38 385 LYS A CA 1
ATOM 3030 C C . LYS A 1 385 ? 1.886 18.499 6.036 1.00 82.38 385 LYS A C 1
ATOM 3032 O O . LYS A 1 385 ? 0.898 17.798 6.213 1.00 82.38 385 LYS A O 1
ATOM 3037 N N . GLN A 1 386 ? 1.858 19.818 6.129 1.00 81.75 386 GLN A N 1
ATOM 3038 C CA . GLN A 1 386 ? 0.662 20.583 6.463 1.00 81.75 386 GLN A CA 1
ATOM 3039 C C . GLN A 1 386 ? 0.252 21.466 5.292 1.00 81.75 386 GLN A C 1
ATOM 3041 O O . GLN A 1 386 ? 1.107 22.087 4.656 1.00 81.75 386 GLN A O 1
ATOM 3046 N N . PHE A 1 387 ? -1.049 21.527 5.023 1.00 83.56 387 PHE A N 1
ATOM 3047 C CA . PHE A 1 387 ? -1.645 22.270 3.924 1.00 83.56 387 PHE A CA 1
ATOM 3048 C C . PHE A 1 387 ? -2.689 23.245 4.458 1.00 83.56 387 PHE A C 1
ATOM 3050 O O . PHE A 1 387 ? -3.609 22.856 5.179 1.00 83.56 387 PHE A O 1
ATOM 3057 N N . ASN A 1 388 ? -2.568 24.509 4.060 1.00 81.06 388 ASN A N 1
ATOM 3058 C CA . ASN A 1 388 ? -3.568 25.523 4.386 1.00 81.06 388 ASN A CA 1
ATOM 3059 C C . ASN A 1 388 ? -4.825 25.396 3.506 1.00 81.06 388 ASN A C 1
ATOM 3061 O O . ASN A 1 388 ? -4.883 24.585 2.581 1.00 81.06 388 ASN A O 1
ATOM 3065 N N . VAL A 1 389 ? -5.813 26.267 3.730 1.00 83.56 389 VAL A N 1
ATOM 3066 C CA . VAL A 1 389 ? -7.059 26.346 2.936 1.00 83.56 389 VAL A CA 1
ATOM 3067 C C . VAL A 1 389 ? -6.841 26.505 1.424 1.00 83.56 389 VAL A C 1
ATOM 3069 O O . VAL A 1 389 ? -7.678 26.085 0.635 1.00 83.56 389 VAL A O 1
ATOM 3072 N N . SER A 1 390 ? -5.709 27.085 1.005 1.00 82.50 390 SER A N 1
ATOM 3073 C CA . SER A 1 390 ? -5.348 27.268 -0.410 1.00 82.50 390 SER A CA 1
ATOM 3074 C C . SER A 1 390 ? -4.581 26.081 -1.009 1.00 82.50 390 SER A C 1
ATOM 3076 O O . SER A 1 390 ? -4.155 26.139 -2.160 1.00 82.50 390 SER A O 1
ATOM 3078 N N . GLY A 1 391 ? -4.351 25.018 -0.231 1.00 79.88 391 GLY A N 1
ATOM 3079 C CA . GLY A 1 391 ? -3.606 23.833 -0.656 1.00 79.88 391 GLY A CA 1
ATOM 3080 C C . GLY A 1 391 ? -2.090 24.021 -0.733 1.00 79.88 391 GLY A C 1
ATOM 3081 O O . GLY A 1 391 ? -1.400 23.143 -1.258 1.00 79.88 391 GLY A O 1
ATOM 3082 N N . LYS A 1 392 ? -1.556 25.136 -0.214 1.00 82.62 392 LYS A N 1
ATOM 3083 C CA . LYS A 1 392 ? -0.111 25.388 -0.128 1.00 82.62 392 LYS A CA 1
ATOM 3084 C C . LYS A 1 392 ? 0.473 24.699 1.099 1.00 82.62 392 LYS A C 1
ATOM 3086 O O . LYS A 1 392 ? -0.129 24.733 2.171 1.00 82.62 392 LYS A O 1
ATOM 3091 N N . VAL A 1 393 ? 1.664 24.124 0.933 1.00 83.38 393 VAL A N 1
ATOM 3092 C CA . VAL A 1 393 ? 2.421 23.521 2.035 1.00 83.38 393 VAL A CA 1
ATOM 3093 C C . VAL A 1 393 ? 2.905 24.629 2.968 1.00 83.38 393 VAL A C 1
ATOM 3095 O O . VAL A 1 393 ? 3.646 25.510 2.537 1.00 83.38 393 VAL A O 1
ATOM 3098 N N . THR A 1 394 ? 2.489 24.592 4.231 1.00 78.44 394 THR A N 1
ATOM 3099 C CA . THR A 1 394 ? 2.907 25.554 5.267 1.00 78.44 394 THR A CA 1
ATOM 3100 C C . THR A 1 394 ? 3.987 24.994 6.183 1.00 78.44 394 THR A C 1
ATOM 3102 O O . THR A 1 394 ? 4.745 25.750 6.781 1.00 78.44 394 THR A O 1
ATOM 3105 N N . THR A 1 395 ? 4.089 23.671 6.300 1.00 74.31 395 THR A N 1
ATOM 3106 C CA . THR A 1 395 ? 5.104 22.981 7.107 1.00 74.31 395 THR A CA 1
ATOM 3107 C C . THR A 1 395 ? 5.418 21.628 6.477 1.00 74.31 395 THR A C 1
ATOM 3109 O O . THR A 1 395 ? 4.523 20.966 5.952 1.00 74.31 395 THR A O 1
ATOM 3112 N N . SER A 1 396 ? 6.689 21.218 6.506 1.00 75.31 396 SER A N 1
ATOM 3113 C CA . SER A 1 396 ? 7.149 19.931 5.976 1.00 75.31 396 SER A CA 1
ATOM 3114 C C . SER A 1 396 ? 8.262 19.369 6.853 1.00 75.31 396 SER A C 1
ATOM 3116 O O . SER A 1 396 ? 9.297 20.008 7.025 1.00 75.31 396 SER A O 1
ATOM 3118 N N . VAL A 1 397 ? 8.066 18.156 7.360 1.00 67.31 397 VAL A N 1
ATOM 3119 C CA . VAL A 1 397 ? 9.075 17.370 8.074 1.00 67.31 397 VAL A CA 1
ATOM 3120 C C . VAL A 1 397 ? 9.365 16.132 7.221 1.00 67.31 397 VAL A C 1
ATOM 3122 O O . VAL A 1 397 ? 8.469 15.309 7.035 1.00 67.31 397 VAL A O 1
ATOM 3125 N N . PRO A 1 398 ? 10.573 16.002 6.644 1.00 54.34 398 PRO A N 1
ATOM 3126 C CA . PRO A 1 398 ? 10.871 14.935 5.690 1.00 54.34 398 PRO A CA 1
ATOM 3127 C C . PRO A 1 398 ? 10.988 13.554 6.349 1.00 54.34 398 PRO A C 1
ATOM 3129 O O . PRO A 1 398 ? 10.667 12.561 5.706 1.00 54.34 398 PRO A O 1
ATOM 3132 N N . SER A 1 399 ? 11.433 13.492 7.608 1.00 64.44 399 SER A N 1
ATOM 3133 C CA . SER A 1 399 ? 11.459 12.278 8.428 1.00 64.44 399 SER A CA 1
ATOM 3134 C C . SER A 1 399 ? 11.662 12.642 9.903 1.00 64.44 399 SER A C 1
ATOM 3136 O O . SER A 1 399 ? 12.534 13.450 10.226 1.00 64.44 399 SER A O 1
ATOM 3138 N N . ALA A 1 400 ? 10.859 12.059 10.788 1.00 55.19 400 ALA A N 1
ATOM 3139 C CA . ALA A 1 400 ? 11.006 12.088 12.237 1.00 55.19 400 ALA A CA 1
ATOM 3140 C C . ALA A 1 400 ? 10.831 10.662 12.777 1.00 55.19 400 ALA A C 1
ATOM 3142 O O . ALA A 1 400 ? 9.906 9.952 12.380 1.00 55.19 400 ALA A O 1
ATOM 3143 N N . ASN A 1 401 ? 11.727 10.228 13.664 1.00 55.72 401 ASN A N 1
ATOM 3144 C CA . ASN A 1 401 ? 11.708 8.876 14.217 1.00 55.72 401 ASN A CA 1
ATOM 3145 C C . ASN A 1 401 ? 11.297 8.907 15.697 1.00 55.72 401 ASN A C 1
ATOM 3147 O O . ASN A 1 401 ? 11.811 9.730 16.453 1.00 55.72 401 ASN A O 1
ATOM 3151 N N . PHE A 1 402 ? 10.378 8.026 16.098 1.00 51.41 402 PHE A N 1
ATOM 3152 C CA . PHE A 1 402 ? 9.762 8.002 17.436 1.00 51.41 402 PHE A CA 1
ATOM 3153 C C . PHE A 1 402 ? 9.876 6.616 18.124 1.00 51.41 402 PHE A C 1
ATOM 3155 O O . PHE A 1 402 ? 9.083 6.308 19.008 1.00 51.41 402 PHE A O 1
ATOM 3162 N N . GLU A 1 403 ? 10.855 5.797 17.713 1.00 45.59 403 GLU A N 1
ATOM 3163 C CA . GLU A 1 403 ? 10.970 4.336 17.927 1.00 45.59 403 GLU A CA 1
ATOM 3164 C C . GLU A 1 403 ? 10.577 3.755 19.305 1.00 45.59 403 GLU A C 1
ATOM 3166 O O . GLU A 1 403 ? 11.094 4.166 20.345 1.00 45.59 403 GLU A O 1
ATOM 3171 N N . GLN A 1 404 ? 9.851 2.624 19.268 1.00 34.12 404 GLN A N 1
ATOM 3172 C CA . GLN A 1 404 ? 10.419 1.297 19.588 1.00 34.12 404 GLN A CA 1
ATOM 3173 C C . GLN A 1 404 ? 9.952 0.262 18.548 1.00 34.12 404 GLN A C 1
ATOM 3175 O O . GLN A 1 404 ? 8.759 0.064 18.339 1.00 34.12 404 GLN A O 1
ATOM 3180 N N . VAL A 1 405 ? 10.889 -0.441 17.907 1.00 28.78 405 VAL A N 1
ATOM 3181 C CA . VAL A 1 405 ? 10.577 -1.511 16.945 1.00 28.78 405 VAL A CA 1
ATOM 3182 C C . VAL A 1 405 ? 10.206 -2.793 17.698 1.00 28.78 405 VAL A C 1
ATOM 3184 O O . VAL A 1 405 ? 11.052 -3.389 18.365 1.00 28.78 405 VAL A O 1
ATOM 3187 N N . ARG A 1 406 ? 8.964 -3.269 17.559 1.00 28.70 406 ARG A N 1
ATOM 3188 C CA . ARG A 1 406 ? 8.585 -4.658 17.876 1.00 28.70 406 ARG A CA 1
ATOM 3189 C C . ARG A 1 406 ? 7.914 -5.288 16.666 1.00 28.70 406 ARG A C 1
ATOM 3191 O O . ARG A 1 406 ? 6.798 -4.932 16.323 1.00 28.70 406 ARG A O 1
ATOM 3198 N N . VAL A 1 407 ? 8.609 -6.216 16.017 1.00 24.02 407 VAL A N 1
ATOM 3199 C CA . VAL A 1 407 ? 8.103 -6.961 14.857 1.00 24.02 407 VAL A CA 1
ATOM 3200 C C . VAL A 1 407 ? 7.209 -8.100 15.348 1.00 24.02 407 VAL A C 1
ATOM 3202 O O . VAL A 1 407 ? 7.680 -8.913 16.137 1.00 24.02 407 VAL A O 1
ATOM 3205 N N . ASN A 1 408 ? 5.967 -8.195 14.858 1.00 25.58 408 ASN A N 1
ATOM 3206 C CA . ASN A 1 408 ? 5.180 -9.432 14.924 1.00 25.58 408 ASN A CA 1
ATOM 3207 C C . ASN A 1 408 ? 4.320 -9.645 13.655 1.00 25.58 408 ASN A C 1
ATOM 3209 O O . ASN A 1 408 ? 3.472 -8.832 13.305 1.00 25.58 408 ASN A O 1
ATOM 3213 N N . THR A 1 409 ? 4.638 -10.760 12.985 1.00 30.03 409 THR A N 1
ATOM 3214 C CA . THR A 1 409 ? 3.884 -11.669 12.088 1.00 30.03 409 THR A CA 1
ATOM 3215 C C . THR A 1 409 ? 2.794 -11.168 11.114 1.00 30.03 409 THR A C 1
ATOM 3217 O O . THR A 1 409 ? 1.690 -10.827 11.512 1.00 30.03 409 THR A O 1
ATOM 3220 N N . GLY A 1 410 ? 3.082 -11.342 9.811 1.00 29.56 410 GLY A N 1
ATOM 3221 C CA . GLY A 1 410 ? 2.390 -12.270 8.887 1.00 29.56 410 GLY A CA 1
ATOM 3222 C C . GLY A 1 410 ? 0.991 -11.928 8.343 1.00 29.56 410 GLY A C 1
ATOM 3223 O O . GLY A 1 410 ? -0.008 -12.167 9.008 1.00 29.56 410 GLY A O 1
ATOM 3224 N N . SER A 1 411 ? 0.902 -11.521 7.067 1.00 32.78 411 SER A N 1
ATOM 3225 C CA . SER A 1 411 ? -0.366 -11.447 6.309 1.00 32.78 411 SER A CA 1
ATOM 3226 C C . SER A 1 411 ? -0.612 -12.685 5.421 1.00 32.78 411 SER A C 1
ATOM 3228 O O . SER A 1 411 ? 0.352 -13.268 4.912 1.00 32.78 411 SER A O 1
ATOM 3230 N N . PRO A 1 412 ? -1.881 -13.080 5.187 1.00 34.50 412 PRO A N 1
ATOM 3231 C CA . PRO A 1 412 ? -2.246 -14.096 4.198 1.00 34.50 412 PRO A CA 1
ATOM 3232 C C . PRO A 1 412 ? -2.066 -13.577 2.760 1.00 34.50 412 PRO A C 1
ATOM 3234 O O . PRO A 1 412 ? -2.140 -12.375 2.503 1.00 34.50 412 PRO A O 1
ATOM 3237 N N . ARG A 1 413 ? -1.828 -14.489 1.807 1.00 33.00 413 ARG A N 1
ATOM 3238 C CA . ARG A 1 413 ? -1.840 -14.176 0.367 1.00 33.00 413 ARG A CA 1
ATOM 3239 C C . ARG A 1 413 ? -3.263 -13.786 -0.037 1.00 33.00 413 ARG A C 1
ATOM 3241 O O . ARG A 1 413 ? -4.173 -14.589 0.139 1.00 33.00 413 ARG A O 1
ATOM 3248 N N . ILE A 1 414 ? -3.433 -12.583 -0.578 1.00 39.44 414 ILE A N 1
ATOM 3249 C CA . ILE A 1 414 ? -4.688 -12.132 -1.185 1.00 39.44 414 ILE A CA 1
ATOM 3250 C C . ILE A 1 414 ? -4.529 -12.235 -2.707 1.00 39.44 414 ILE A C 1
ATOM 3252 O O . ILE A 1 414 ? -3.484 -11.866 -3.240 1.00 39.44 414 ILE A O 1
ATOM 3256 N N . GLU A 1 415 ? -5.539 -12.783 -3.386 1.00 40.19 415 GLU A N 1
ATOM 3257 C CA . GLU A 1 415 ? -5.528 -13.083 -4.829 1.00 40.19 415 GLU A CA 1
ATOM 3258 C C . GLU A 1 415 ? -5.498 -11.827 -5.719 1.00 40.19 415 GLU A C 1
ATOM 3260 O O . GLU A 1 415 ? -5.067 -11.899 -6.866 1.00 40.19 415 GLU A O 1
ATOM 3265 N N . ASN A 1 416 ? -5.877 -10.668 -5.171 1.00 49.75 416 ASN A N 1
ATOM 3266 C CA . ASN A 1 416 ? -5.769 -9.355 -5.807 1.00 49.75 416 ASN A CA 1
ATOM 3267 C C . ASN A 1 416 ? -4.757 -8.495 -5.032 1.00 49.75 416 ASN A C 1
ATOM 3269 O O . ASN A 1 416 ? -4.696 -8.576 -3.808 1.00 49.75 416 ASN A O 1
ATOM 3273 N N . GLU A 1 417 ? -3.940 -7.687 -5.714 1.00 56.22 417 GLU A N 1
ATOM 3274 C CA . GLU A 1 417 ? -2.909 -6.869 -5.045 1.00 56.22 417 GLU A CA 1
ATOM 3275 C C . GLU A 1 417 ? -3.443 -5.501 -4.597 1.00 56.22 417 GLU A C 1
ATOM 3277 O O . GLU A 1 417 ? -3.074 -5.025 -3.523 1.00 56.22 417 GLU A O 1
ATOM 3282 N N . LEU A 1 418 ? -4.333 -4.895 -5.394 1.00 58.09 418 LEU A N 1
ATOM 3283 C CA . LEU A 1 418 ? -4.861 -3.543 -5.200 1.00 58.09 418 LEU A CA 1
ATOM 3284 C C . LEU A 1 418 ? -6.398 -3.522 -5.172 1.00 58.09 418 LEU A C 1
ATOM 3286 O O . LEU A 1 418 ? -7.065 -4.218 -5.934 1.00 58.09 418 LEU A O 1
ATOM 3290 N N . SER A 1 419 ? -6.960 -2.655 -4.332 1.00 70.31 419 SER A N 1
ATOM 3291 C CA . SER A 1 419 ? -8.360 -2.232 -4.365 1.00 70.31 419 SER A CA 1
ATOM 3292 C C . SER A 1 419 ? -8.475 -0.942 -5.176 1.00 70.31 419 SER A C 1
ATOM 3294 O O . SER A 1 419 ? -8.086 0.134 -4.718 1.00 70.31 419 SER A O 1
ATOM 3296 N N . THR A 1 420 ? -9.033 -1.029 -6.383 1.00 63.44 420 THR A N 1
ATOM 3297 C CA . THR A 1 420 ? -9.220 0.126 -7.285 1.00 63.44 420 THR A CA 1
ATOM 3298 C C . THR A 1 420 ? -10.385 1.031 -6.849 1.00 63.44 420 THR A C 1
ATOM 3300 O O . THR A 1 420 ? -10.423 2.240 -7.129 1.00 63.44 420 THR A O 1
ATOM 3303 N N . THR A 1 421 ? -11.328 0.486 -6.081 1.00 69.31 421 THR A N 1
ATOM 3304 C CA . THR A 1 421 ? -12.390 1.235 -5.404 1.00 69.31 421 THR A CA 1
ATOM 3305 C C . THR A 1 421 ? -11.920 1.736 -4.042 1.00 69.31 421 THR A C 1
ATOM 3307 O O . THR A 1 421 ? -11.147 1.075 -3.352 1.00 69.31 421 THR A O 1
ATOM 3310 N N . SER A 1 422 ? -12.376 2.934 -3.659 1.00 71.12 422 SER A N 1
ATOM 3311 C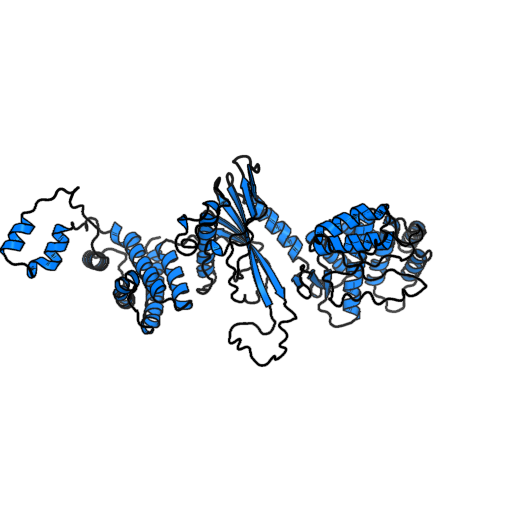 CA . SER A 1 422 ? -12.136 3.421 -2.300 1.00 71.12 422 SER A CA 1
ATOM 3312 C C . SER A 1 422 ? -13.046 2.653 -1.356 1.00 71.12 422 SER A C 1
ATOM 3314 O O . SER A 1 422 ? -14.253 2.616 -1.589 1.00 71.12 422 SER A O 1
ATOM 3316 N N . ASN A 1 423 ? -12.481 2.097 -0.293 1.00 77.50 423 ASN A N 1
ATOM 3317 C CA . ASN A 1 423 ? -13.242 1.375 0.716 1.00 77.50 423 ASN A CA 1
ATOM 3318 C C . ASN A 1 423 ? -13.713 2.378 1.766 1.00 77.50 423 ASN A C 1
ATOM 3320 O O . ASN A 1 423 ? -12.900 2.974 2.473 1.00 77.50 423 ASN A O 1
ATOM 3324 N N . VAL A 1 424 ? -15.020 2.627 1.807 1.00 79.00 424 VAL A N 1
ATOM 3325 C CA . VAL A 1 424 ? -15.639 3.493 2.813 1.00 79.00 424 VAL A CA 1
ATOM 3326 C C . VAL A 1 424 ? -16.101 2.604 3.955 1.00 79.00 424 VAL A C 1
ATOM 3328 O O . VAL A 1 424 ? -17.092 1.889 3.822 1.00 79.00 424 VAL A O 1
ATOM 3331 N N . LEU A 1 425 ? -15.360 2.645 5.058 1.00 80.81 425 LEU A N 1
ATOM 3332 C CA . LEU A 1 425 ? -15.675 1.892 6.263 1.00 80.81 425 LEU A CA 1
ATOM 3333 C C . LEU A 1 425 ? -16.791 2.616 7.012 1.00 80.81 425 LEU A C 1
ATOM 3335 O O . LEU A 1 425 ? -16.757 3.841 7.177 1.00 80.81 425 LEU A O 1
ATOM 3339 N N . LYS A 1 426 ? -17.796 1.864 7.463 1.00 74.81 426 LYS A N 1
ATOM 3340 C CA . LYS A 1 426 ? -18.889 2.448 8.243 1.00 74.81 426 LYS A CA 1
ATOM 3341 C C . LYS A 1 426 ? -18.351 2.917 9.601 1.00 74.81 426 LYS A C 1
ATOM 3343 O O . LYS A 1 426 ? -17.636 2.154 10.251 1.00 74.81 426 LYS A O 1
ATOM 3348 N N . PRO A 1 427 ? -18.700 4.133 10.057 1.00 72.69 427 PRO A N 1
ATOM 3349 C CA . PRO A 1 427 ? -18.349 4.560 11.402 1.00 72.69 427 PRO A CA 1
ATOM 3350 C C . PRO A 1 427 ? -19.020 3.633 12.420 1.00 72.69 427 PRO A C 1
ATOM 3352 O O . PRO A 1 427 ? -20.206 3.310 12.310 1.00 72.69 427 PRO A O 1
ATOM 3355 N N . LEU A 1 428 ? -18.243 3.197 13.405 1.00 78.69 428 LEU A N 1
ATOM 3356 C CA . LEU A 1 428 ? -18.734 2.389 14.512 1.00 78.69 428 LEU A CA 1
ATOM 3357 C C . LEU A 1 428 ? -19.306 3.309 15.588 1.00 78.69 428 LEU A C 1
ATOM 3359 O O . LEU A 1 428 ? -18.746 4.358 15.900 1.00 78.69 428 LEU A O 1
ATOM 3363 N N . SER A 1 429 ? -20.421 2.909 16.193 1.00 85.31 429 SER A N 1
ATOM 3364 C CA . SER A 1 429 ? -20.884 3.571 17.415 1.00 85.31 429 SER A CA 1
ATOM 3365 C C . SER A 1 429 ? -19.887 3.304 18.549 1.00 85.31 429 SER A C 1
ATOM 3367 O O . SER A 1 429 ? -19.348 2.204 18.620 1.00 85.31 429 SER A O 1
ATOM 3369 N N . PHE A 1 430 ? -19.707 4.239 19.484 1.00 85.88 430 PHE A N 1
ATOM 3370 C CA . PHE A 1 430 ? -18.780 4.067 20.616 1.00 85.88 430 PHE A CA 1
ATOM 3371 C C . PHE A 1 430 ? -18.916 2.725 21.388 1.00 85.88 430 PHE A C 1
ATOM 3373 O O . PHE A 1 430 ? -17.890 2.119 21.696 1.00 85.88 430 PHE A O 1
ATOM 3380 N N . PRO A 1 431 ? -20.127 2.180 21.647 1.00 89.50 431 PRO A N 1
ATOM 3381 C CA . PRO A 1 431 ? -20.276 0.852 22.249 1.00 89.50 431 PRO A CA 1
ATOM 3382 C C . PRO A 1 431 ? -19.656 -0.270 21.405 1.00 89.50 431 PRO A C 1
ATOM 3384 O O . PRO A 1 431 ? -19.090 -1.210 21.950 1.00 89.50 431 PRO A O 1
ATOM 3387 N N . GLN A 1 432 ? -19.734 -0.162 20.079 1.00 87.62 432 GLN A N 1
ATOM 3388 C CA . GLN A 1 432 ? -19.138 -1.135 19.165 1.00 87.62 432 GLN A CA 1
ATOM 3389 C C . GLN A 1 432 ? -17.627 -0.992 19.060 1.00 87.62 432 GLN A C 1
ATOM 3391 O O . GLN A 1 432 ? -16.947 -2.006 18.996 1.00 87.62 432 GLN A O 1
ATOM 3396 N N . GLU A 1 433 ? -17.089 0.232 19.084 1.00 86.19 433 GLU A N 1
ATOM 3397 C CA . GLU A 1 433 ? -15.633 0.433 19.142 1.00 86.19 433 GLU A CA 1
ATOM 3398 C C . GLU A 1 433 ? -15.032 -0.308 20.349 1.00 86.19 433 GLU A C 1
ATOM 3400 O O . GLU A 1 433 ? -14.040 -1.024 20.219 1.00 86.19 433 GLU A O 1
ATOM 3405 N N . LEU A 1 434 ? -15.682 -0.197 21.515 1.00 88.44 434 LEU A N 1
ATOM 3406 C CA . LEU A 1 434 ? -15.279 -0.901 22.734 1.00 88.44 434 LEU A CA 1
ATOM 3407 C C . LEU A 1 434 ? -15.470 -2.422 22.629 1.00 88.44 434 LEU A C 1
ATOM 3409 O O . LEU A 1 434 ? -14.614 -3.172 23.094 1.00 88.44 434 LEU A O 1
ATOM 3413 N N . LEU A 1 435 ? -16.549 -2.891 21.995 1.00 90.81 435 LEU A N 1
ATOM 3414 C CA . LEU A 1 435 ? -16.790 -4.323 21.800 1.00 90.81 435 LEU A CA 1
ATOM 3415 C C . LEU A 1 435 ? -15.740 -4.962 20.875 1.00 90.81 435 LEU A C 1
ATOM 3417 O O . LEU A 1 435 ? -15.205 -6.021 21.194 1.00 90.81 435 LEU A O 1
ATOM 3421 N N . GLU A 1 436 ? -15.387 -4.300 19.772 1.00 83.88 436 GLU A N 1
ATOM 3422 C CA . GLU A 1 436 ? -14.331 -4.753 18.857 1.00 83.88 436 GLU A CA 1
ATOM 3423 C C . GLU A 1 436 ? -12.934 -4.692 19.496 1.00 83.88 436 GLU A C 1
ATOM 3425 O O . GLU A 1 436 ? -12.077 -5.536 19.216 1.00 83.88 436 GLU A O 1
ATOM 3430 N N . SER A 1 437 ? -12.689 -3.734 20.397 1.00 83.19 437 SER A N 1
ATOM 3431 C CA . SER A 1 437 ? -11.477 -3.717 21.228 1.00 83.19 437 SER A CA 1
ATOM 3432 C C . SER A 1 437 ? -11.460 -4.890 22.221 1.00 83.19 437 SER A C 1
ATOM 3434 O O . SER A 1 437 ? -10.440 -5.567 22.366 1.00 83.19 437 SER A O 1
ATOM 3436 N N . ALA A 1 438 ? -12.599 -5.224 22.838 1.00 85.25 438 ALA A N 1
ATOM 3437 C CA . ALA A 1 438 ? -12.712 -6.383 23.723 1.00 85.25 438 ALA A CA 1
ATOM 3438 C C . ALA A 1 438 ? -12.422 -7.705 22.989 1.00 85.25 438 ALA A C 1
ATOM 3440 O O . ALA A 1 438 ? -11.625 -8.503 23.482 1.00 85.25 438 ALA A O 1
ATOM 3441 N N . LYS A 1 439 ? -12.987 -7.909 21.787 1.00 84.44 439 LYS A N 1
ATOM 3442 C CA . LYS A 1 439 ? -12.724 -9.087 20.931 1.00 84.44 439 LYS A CA 1
ATOM 3443 C C . LYS A 1 439 ? -11.231 -9.251 20.613 1.00 84.44 439 LYS A C 1
ATOM 3445 O O . LYS A 1 439 ? -10.692 -10.362 20.673 1.00 84.44 439 LYS A O 1
ATOM 3450 N N . PHE A 1 440 ? -10.539 -8.146 20.334 1.00 75.50 440 PHE A N 1
ATOM 3451 C CA . PHE A 1 440 ? -9.086 -8.155 20.159 1.00 75.50 440 PHE A CA 1
ATOM 3452 C C . PHE A 1 440 ? -8.355 -8.569 21.439 1.00 75.50 440 PHE A C 1
ATOM 3454 O O . PHE A 1 440 ? -7.514 -9.466 21.409 1.00 75.50 440 PHE A O 1
ATOM 3461 N N . HIS A 1 441 ? -8.694 -7.975 22.584 1.00 78.12 441 HIS A N 1
ATOM 3462 C CA . HIS A 1 441 ? -8.031 -8.292 23.848 1.00 78.12 441 HIS A CA 1
ATOM 3463 C C . HIS A 1 441 ? -8.293 -9.724 24.337 1.00 78.12 441 HIS A C 1
ATOM 3465 O O . HIS A 1 441 ? -7.412 -10.299 24.977 1.00 78.12 441 HIS A O 1
ATOM 3471 N N . ILE A 1 442 ? -9.435 -10.326 23.989 1.00 77.19 442 ILE A N 1
ATOM 3472 C CA . ILE A 1 442 ? -9.682 -11.768 24.158 1.00 77.19 442 ILE A CA 1
ATOM 3473 C C . ILE A 1 442 ? -8.685 -12.567 23.311 1.00 77.19 442 ILE A C 1
ATOM 3475 O O . ILE A 1 442 ? -7.977 -13.421 23.841 1.00 77.19 442 ILE A O 1
ATOM 3479 N N . SER A 1 443 ? -8.568 -12.234 22.021 1.00 70.31 443 SER A N 1
ATOM 3480 C CA . SER A 1 443 ? -7.655 -12.904 21.078 1.00 70.31 443 SER A CA 1
ATOM 3481 C C . SER A 1 443 ? -6.179 -12.769 21.495 1.00 70.31 443 SER A C 1
ATOM 3483 O O . SER A 1 443 ? -5.371 -13.665 21.266 1.00 70.31 443 SER A O 1
ATOM 3485 N N . ALA A 1 444 ? -5.830 -11.662 22.154 1.00 68.19 444 ALA A N 1
ATOM 3486 C CA . ALA A 1 444 ? -4.502 -11.392 22.700 1.00 68.19 444 ALA A CA 1
ATOM 3487 C C . ALA A 1 444 ? -4.279 -11.949 24.123 1.00 68.19 444 ALA A C 1
ATOM 3489 O O . ALA A 1 444 ? -3.249 -11.653 24.731 1.00 68.19 444 ALA A O 1
ATOM 3490 N N . TYR A 1 445 ? -5.230 -12.709 24.685 1.00 74.56 445 TYR A N 1
ATOM 3491 C CA . TYR A 1 445 ? -5.196 -13.234 26.059 1.00 74.56 445 TYR A CA 1
ATOM 3492 C C . TYR A 1 445 ? -5.009 -12.155 27.149 1.00 74.56 445 TYR A C 1
ATOM 3494 O O . TYR A 1 445 ? -4.548 -12.430 28.259 1.00 74.56 445 TYR A O 1
ATOM 3502 N N . ASN A 1 446 ? -5.408 -10.910 26.872 1.00 79.56 446 ASN A N 1
ATOM 3503 C CA . ASN A 1 446 ? -5.376 -9.798 27.821 1.00 79.56 446 ASN A CA 1
ATOM 3504 C C . ASN A 1 446 ? -6.730 -9.651 28.531 1.00 79.56 446 ASN A C 1
ATOM 3506 O O . ASN A 1 446 ? -7.483 -8.701 28.306 1.00 79.56 446 ASN A O 1
ATOM 3510 N N . ILE A 1 447 ? -7.019 -10.602 29.421 1.00 81.50 447 ILE A N 1
ATOM 3511 C CA . ILE A 1 447 ? -8.310 -10.748 30.118 1.00 81.50 447 ILE A CA 1
ATOM 3512 C C . ILE A 1 447 ? -8.726 -9.465 30.828 1.00 81.50 447 ILE A C 1
ATOM 3514 O O . ILE A 1 447 ? -9.854 -9.004 30.688 1.00 81.50 447 ILE A O 1
ATOM 3518 N N . ARG A 1 448 ? -7.802 -8.847 31.571 1.00 84.50 448 ARG A N 1
ATOM 3519 C CA . ARG A 1 448 ? -8.095 -7.623 32.322 1.00 84.50 448 ARG A CA 1
ATOM 3520 C C . ARG A 1 448 ? -8.608 -6.520 31.404 1.00 84.50 448 ARG A C 1
ATOM 3522 O O . ARG A 1 448 ? -9.573 -5.839 31.747 1.00 84.50 448 ARG A O 1
ATOM 3529 N N . ARG A 1 449 ? -7.944 -6.318 30.264 1.00 83.19 449 ARG A N 1
ATOM 3530 C CA . ARG A 1 449 ? -8.338 -5.278 29.320 1.00 83.19 449 ARG A CA 1
ATOM 3531 C C . ARG A 1 449 ? -9.628 -5.652 28.589 1.00 83.19 449 ARG A C 1
ATOM 3533 O O . ARG A 1 449 ? -10.512 -4.808 28.514 1.00 83.19 449 ARG A O 1
ATOM 3540 N N . ALA A 1 450 ? -9.780 -6.917 28.198 1.00 84.50 450 ALA A N 1
ATOM 3541 C CA . ALA A 1 450 ? -11.012 -7.440 27.613 1.00 84.50 450 ALA A CA 1
ATOM 3542 C C . ALA A 1 450 ? -12.237 -7.208 28.513 1.00 84.50 450 ALA A C 1
ATOM 3544 O O . ALA A 1 450 ? -13.245 -6.703 28.032 1.00 84.50 450 ALA A O 1
ATOM 3545 N N . VAL A 1 451 ? -12.142 -7.483 29.822 1.00 90.88 451 VAL A N 1
ATOM 3546 C CA . VAL A 1 451 ? -13.225 -7.217 30.789 1.00 90.88 451 VAL A CA 1
ATOM 3547 C C . VAL A 1 451 ? -13.569 -5.730 30.852 1.00 90.88 451 VAL A C 1
ATOM 3549 O O . VAL A 1 451 ? -14.749 -5.381 30.900 1.00 90.88 451 VAL A O 1
ATOM 3552 N N . LEU A 1 452 ? -12.567 -4.845 30.864 1.00 89.94 452 LEU A N 1
ATOM 3553 C CA . LEU A 1 452 ? -12.790 -3.397 30.922 1.00 89.94 452 LEU A CA 1
ATOM 3554 C C . LEU A 1 452 ? -13.462 -2.868 29.655 1.00 89.94 452 LEU A C 1
ATOM 3556 O O . LEU A 1 452 ? -14.430 -2.116 29.765 1.00 89.94 452 LEU A O 1
ATOM 3560 N N . ASP A 1 453 ? -12.974 -3.275 28.485 1.00 89.31 453 ASP A N 1
ATOM 3561 C CA . ASP A 1 453 ? -13.522 -2.844 27.200 1.00 89.31 453 ASP A CA 1
ATOM 3562 C C . ASP A 1 453 ? -14.924 -3.426 26.981 1.00 89.31 453 ASP A C 1
ATOM 3564 O O . ASP A 1 453 ? -15.840 -2.679 26.648 1.00 89.31 453 ASP A O 1
ATOM 3568 N N . PHE A 1 454 ? -15.143 -4.712 27.285 1.00 95.00 454 PHE A N 1
ATOM 3569 C CA . PHE A 1 454 ? -16.467 -5.340 27.229 1.00 95.00 454 PHE A CA 1
ATOM 3570 C C . PHE A 1 454 ? -17.458 -4.658 28.172 1.00 95.00 454 PHE A C 1
ATOM 3572 O O . PHE A 1 454 ? -18.566 -4.302 27.769 1.00 95.00 454 PHE A O 1
ATOM 3579 N N . SER A 1 455 ? -17.055 -4.448 29.431 1.00 93.38 455 SER A N 1
ATOM 3580 C CA . SER A 1 455 ? -17.916 -3.784 30.406 1.00 93.38 455 SER A CA 1
ATOM 3581 C C . SER A 1 455 ? -18.273 -2.400 29.894 1.00 93.38 455 SER A C 1
ATOM 3583 O O . SER A 1 455 ? -19.454 -2.086 29.796 1.00 93.38 455 SER A O 1
ATOM 3585 N N . GLY A 1 456 ? -17.267 -1.615 29.487 1.00 91.88 456 GLY A N 1
ATOM 3586 C CA . GLY A 1 456 ? -17.440 -0.288 28.907 1.00 91.88 456 GLY A CA 1
ATOM 3587 C C . GLY A 1 456 ? -18.365 -0.277 27.689 1.00 91.88 456 GLY A C 1
ATOM 3588 O O . GLY A 1 456 ? -19.207 0.614 27.594 1.00 91.88 456 GLY A O 1
ATOM 3589 N N . ALA A 1 457 ? -18.267 -1.272 26.802 1.00 93.19 457 ALA A N 1
ATOM 3590 C CA . ALA A 1 457 ? -19.161 -1.438 25.658 1.00 93.19 457 ALA A CA 1
ATOM 3591 C C . ALA A 1 457 ? -20.618 -1.574 26.109 1.00 93.19 457 ALA A C 1
ATOM 3593 O O . ALA A 1 457 ? -21.497 -0.871 25.606 1.00 93.19 457 ALA A O 1
ATOM 3594 N N . PHE A 1 458 ? -20.875 -2.423 27.106 1.00 95.06 458 PHE A N 1
ATOM 3595 C CA . PHE A 1 458 ? -22.211 -2.585 27.665 1.00 95.06 458 PHE A CA 1
ATOM 3596 C C . PHE A 1 458 ? -22.701 -1.308 28.362 1.00 95.06 458 PHE A C 1
ATOM 3598 O O . PHE A 1 458 ? -23.829 -0.877 28.132 1.00 95.06 458 PHE A O 1
ATOM 3605 N N . GLU A 1 459 ? -21.858 -0.641 29.157 1.00 92.38 459 GLU A N 1
ATOM 3606 C CA . GLU A 1 459 ? -22.218 0.621 29.823 1.00 92.38 459 GLU A CA 1
ATOM 3607 C C . GLU A 1 459 ? -22.576 1.714 28.815 1.00 92.38 459 GLU A C 1
ATOM 3609 O O . GLU A 1 459 ? -23.579 2.412 28.980 1.00 92.38 459 GLU A O 1
ATOM 3614 N N . ALA A 1 460 ? -21.775 1.842 27.756 1.00 90.62 460 ALA A N 1
ATOM 3615 C CA . ALA A 1 460 ? -21.996 2.794 26.683 1.00 90.62 460 ALA A CA 1
ATOM 3616 C C . ALA A 1 460 ? -23.292 2.482 25.924 1.00 90.62 460 ALA A C 1
ATOM 3618 O O . ALA A 1 460 ? -24.065 3.399 25.651 1.00 90.62 460 ALA A O 1
ATOM 3619 N N . PHE A 1 461 ? -23.568 1.205 25.639 1.00 93.69 461 PHE A N 1
ATOM 3620 C CA . PHE A 1 461 ? -24.816 0.783 25.005 1.00 93.69 461 PHE A CA 1
ATOM 3621 C C . PHE A 1 461 ? -26.036 1.190 25.837 1.00 93.69 461 PHE A C 1
ATOM 3623 O O . PHE A 1 461 ? -26.959 1.806 25.302 1.00 93.69 461 PHE A O 1
ATOM 3630 N N . ILE A 1 462 ? -26.021 0.916 27.145 1.00 91.75 462 ILE A N 1
ATOM 3631 C CA . ILE A 1 462 ? -27.105 1.304 28.058 1.00 91.75 462 ILE A CA 1
ATOM 3632 C C . ILE A 1 462 ? -27.244 2.825 28.121 1.00 91.75 462 ILE A C 1
ATOM 3634 O O . ILE A 1 462 ? -28.350 3.338 27.965 1.00 91.75 462 ILE A O 1
ATOM 3638 N N . SER A 1 463 ? -26.133 3.544 28.278 1.00 87.56 463 SER A N 1
ATOM 3639 C CA . SER A 1 463 ? -26.110 5.010 28.329 1.00 87.56 463 SER A CA 1
ATOM 3640 C C . SER A 1 463 ? -26.717 5.658 27.081 1.00 87.56 463 SER A C 1
ATOM 3642 O O . SER A 1 463 ? -27.431 6.652 27.181 1.00 87.56 463 SER A O 1
ATOM 3644 N N . GLN A 1 464 ? -26.464 5.085 25.902 1.00 89.19 464 GLN A N 1
ATOM 3645 C CA . GLN A 1 464 ? -26.947 5.625 24.630 1.00 89.19 464 GLN A CA 1
ATOM 3646 C C . GLN A 1 464 ? -28.390 5.234 24.311 1.00 89.19 464 GLN A C 1
ATOM 3648 O O . GLN A 1 464 ? -29.119 6.037 23.740 1.00 89.19 464 GLN A O 1
ATOM 3653 N N . ASN A 1 465 ? -28.807 4.018 24.666 1.00 89.00 465 ASN A N 1
ATOM 3654 C CA . ASN A 1 465 ? -30.055 3.448 24.156 1.00 89.00 465 ASN A CA 1
ATOM 3655 C C . ASN A 1 465 ? -31.148 3.296 25.215 1.00 89.00 465 ASN A C 1
ATOM 3657 O O . ASN A 1 465 ? -32.329 3.398 24.898 1.00 89.00 465 ASN A O 1
ATOM 3661 N N . VAL A 1 466 ? -30.768 3.065 26.472 1.00 88.50 466 VAL A N 1
ATOM 3662 C CA . VAL A 1 466 ? -31.685 2.723 27.569 1.00 88.50 466 VAL A CA 1
ATOM 3663 C C . VAL A 1 466 ? -31.882 3.910 28.504 1.00 88.50 466 VAL A C 1
ATOM 3665 O O . VAL A 1 466 ? -33.015 4.300 28.780 1.00 88.50 466 VAL A O 1
ATOM 3668 N N . THR A 1 467 ? -30.791 4.518 28.973 1.00 86.50 467 THR A N 1
ATOM 3669 C CA . THR A 1 467 ? -30.819 5.648 29.913 1.00 86.50 467 THR A CA 1
ATOM 3670 C C . THR A 1 467 ? -31.669 6.828 29.424 1.00 86.50 467 THR A C 1
ATOM 3672 O O . THR A 1 467 ? -32.448 7.334 30.231 1.00 86.50 467 THR A O 1
ATOM 3675 N N . PRO A 1 468 ? -31.619 7.253 28.142 1.00 86.12 468 PRO A N 1
ATOM 3676 C CA . PRO A 1 468 ? -32.402 8.397 27.670 1.00 86.12 468 PRO A CA 1
ATOM 3677 C C . PRO A 1 468 ? -33.916 8.162 27.706 1.00 86.12 468 PRO A C 1
ATOM 3679 O O . PRO A 1 468 ? -34.683 9.113 27.812 1.00 86.12 468 PRO A O 1
ATOM 3682 N N . GLN A 1 469 ? -34.359 6.902 27.663 1.00 85.44 469 GLN A N 1
ATOM 3683 C CA . GLN A 1 469 ? -35.781 6.545 27.727 1.00 85.44 469 GLN A CA 1
ATOM 3684 C C . GLN A 1 469 ? -36.335 6.572 29.161 1.00 85.44 469 GLN A C 1
ATOM 3686 O O . GLN A 1 469 ? -37.533 6.413 29.396 1.00 85.44 469 GLN A O 1
ATOM 3691 N N . LEU A 1 470 ? -35.464 6.753 30.152 1.00 82.81 470 LEU A N 1
ATOM 3692 C CA . LEU A 1 470 ? -35.808 6.695 31.560 1.00 82.81 470 LEU A CA 1
ATOM 3693 C C . LEU A 1 470 ? -35.848 8.120 32.121 1.00 82.81 470 LEU A C 1
ATOM 3695 O O . LEU A 1 470 ? -34.879 8.609 32.694 1.00 82.81 470 LEU A O 1
ATOM 3699 N N . LEU A 1 471 ? -37.010 8.760 31.959 1.00 70.06 471 LEU A N 1
ATOM 3700 C CA . LEU A 1 471 ? -37.258 10.198 32.157 1.00 70.06 471 LEU A CA 1
ATOM 3701 C C . LEU A 1 471 ? -36.795 10.787 33.510 1.00 70.06 471 LEU A C 1
ATOM 3703 O O . LEU A 1 471 ? -36.504 11.974 33.572 1.00 70.06 471 LEU A O 1
ATOM 3707 N N . GLU A 1 472 ? -36.655 9.985 34.574 1.00 66.75 472 GLU A N 1
ATOM 3708 C CA . GLU A 1 472 ? -36.073 10.417 35.857 1.00 66.75 472 GLU A CA 1
ATOM 3709 C C . GLU A 1 472 ? -35.420 9.242 36.599 1.00 66.75 472 GLU A C 1
ATOM 3711 O O . GLU A 1 472 ? -36.124 8.415 37.176 1.00 66.75 472 GLU A O 1
ATOM 3716 N N . ILE A 1 473 ? -34.090 9.116 36.637 1.00 69.38 473 ILE A N 1
ATOM 3717 C CA . ILE A 1 473 ? -33.432 8.095 37.493 1.00 69.38 473 ILE A CA 1
ATOM 3718 C C . ILE A 1 473 ? -32.336 8.643 38.401 1.00 69.38 473 ILE A C 1
ATOM 3720 O O . ILE A 1 473 ? -31.684 7.871 39.093 1.00 69.38 473 ILE A O 1
ATOM 3724 N N . GLY A 1 474 ? -32.116 9.953 38.417 1.00 72.12 474 GLY A N 1
ATOM 3725 C CA . GLY A 1 474 ? -31.065 10.538 39.236 1.00 72.12 474 GLY A CA 1
ATOM 3726 C C . GLY A 1 474 ? -31.263 10.249 40.731 1.00 72.12 474 GLY A C 1
ATOM 3727 O O . GLY A 1 474 ? -32.276 10.645 41.303 1.00 72.12 474 GLY A O 1
ATOM 3728 N N . GLU A 1 475 ? -30.294 9.587 41.362 1.00 78.25 475 GLU A N 1
ATOM 3729 C CA . GLU A 1 475 ? -30.208 9.434 42.819 1.00 78.25 475 GLU A CA 1
ATOM 3730 C C . GLU A 1 475 ? -29.053 10.309 43.317 1.00 78.25 475 GLU A C 1
ATOM 3732 O O . GLU A 1 475 ? -27.956 10.266 42.758 1.00 78.25 475 GLU A O 1
ATOM 3737 N N . ASN A 1 476 ? -29.281 11.105 44.358 1.00 83.31 476 ASN A N 1
ATOM 3738 C CA . ASN A 1 476 ? -28.198 11.828 45.021 1.00 83.31 476 ASN A CA 1
ATOM 3739 C C . ASN A 1 476 ? -27.426 10.898 45.981 1.00 83.31 476 ASN A C 1
ATOM 3741 O O . ASN A 1 476 ? -27.878 9.788 46.302 1.00 83.31 476 ASN A O 1
ATOM 3745 N N . THR A 1 477 ? -26.235 11.312 46.404 1.00 81.25 477 THR A N 1
ATOM 3746 C CA . THR A 1 477 ? -25.317 10.516 47.232 1.00 81.25 477 THR A CA 1
ATOM 3747 C C . THR A 1 477 ? -25.960 10.150 48.566 1.00 81.25 477 THR A C 1
ATOM 3749 O O . THR A 1 477 ? -25.848 8.999 49.000 1.00 81.25 477 THR A O 1
ATOM 3752 N N . ARG A 1 478 ? -26.713 11.076 49.179 1.00 84.31 478 ARG A N 1
ATOM 3753 C CA . ARG A 1 478 ? -27.474 10.824 50.414 1.00 84.31 478 ARG A CA 1
ATOM 3754 C C . ARG A 1 478 ? -28.471 9.680 50.232 1.00 84.31 478 ARG A C 1
ATOM 3756 O O . ARG A 1 478 ? -28.504 8.744 51.030 1.00 84.31 478 ARG A O 1
ATOM 3763 N N . THR A 1 479 ? -29.257 9.720 49.158 1.00 80.81 479 THR A N 1
ATOM 3764 C CA . THR A 1 479 ? -30.261 8.693 48.839 1.00 80.81 479 THR A CA 1
ATOM 3765 C C . THR A 1 479 ? -29.601 7.350 48.536 1.00 80.81 479 THR A C 1
ATOM 3767 O O . THR A 1 479 ? -30.073 6.316 49.007 1.00 80.81 479 THR A O 1
ATOM 3770 N N . GLN A 1 480 ? -28.478 7.336 47.809 1.00 78.88 480 GLN A N 1
ATOM 3771 C CA . GLN A 1 480 ? -27.712 6.105 47.582 1.00 78.88 480 GLN A CA 1
ATOM 3772 C C . GLN A 1 480 ? -27.195 5.493 48.885 1.00 78.88 480 GLN A C 1
ATOM 3774 O O . GLN A 1 480 ? -27.300 4.278 49.071 1.00 78.88 480 GLN A O 1
ATOM 3779 N N . PHE A 1 481 ? -26.649 6.317 49.780 1.00 83.12 481 PHE A N 1
ATOM 3780 C CA . PHE A 1 481 ? -26.129 5.868 51.065 1.00 83.12 481 PHE A CA 1
ATOM 3781 C C . PHE A 1 481 ? -27.238 5.272 51.938 1.00 83.12 481 PHE A C 1
ATOM 3783 O O . PHE A 1 481 ? -27.111 4.134 52.393 1.00 83.12 481 PHE A O 1
ATOM 3790 N N . LEU A 1 482 ? -28.352 5.993 52.103 1.00 83.88 482 LEU A N 1
ATOM 3791 C CA . LEU A 1 482 ? -29.502 5.537 52.887 1.00 83.88 482 LEU A CA 1
ATOM 3792 C C . LEU A 1 482 ? -30.105 4.247 52.319 1.00 83.88 482 LEU A C 1
ATOM 3794 O O . LEU A 1 482 ? -30.371 3.319 53.072 1.00 83.88 482 LEU A O 1
ATOM 3798 N N . ASN A 1 483 ? -30.218 4.116 50.997 1.00 79.38 483 ASN A N 1
ATOM 3799 C CA . ASN A 1 483 ? -30.715 2.885 50.377 1.00 79.38 483 ASN A CA 1
ATOM 3800 C C . ASN A 1 483 ? -29.778 1.680 50.568 1.00 79.38 483 ASN A C 1
ATOM 3802 O O . ASN A 1 483 ? -30.232 0.538 50.541 1.00 79.38 483 ASN A O 1
ATOM 3806 N N . ARG A 1 484 ? -28.462 1.902 50.691 1.00 80.31 484 ARG A N 1
ATOM 3807 C CA . ARG A 1 484 ? -27.466 0.819 50.779 1.00 80.31 484 ARG A CA 1
ATOM 3808 C C . ARG A 1 484 ? -27.155 0.403 52.212 1.00 80.31 484 ARG A C 1
ATOM 3810 O O . ARG A 1 484 ? -26.842 -0.765 52.458 1.00 80.31 484 ARG A O 1
ATOM 3817 N N . TYR A 1 485 ? -27.189 1.360 53.130 1.00 82.88 485 TYR A N 1
ATOM 3818 C CA . TYR A 1 485 ? -26.748 1.177 54.507 1.00 82.88 485 TYR A CA 1
ATOM 3819 C C . TYR A 1 485 ? -27.830 1.485 55.534 1.00 82.88 485 TYR A C 1
ATOM 3821 O O . TYR A 1 485 ? -27.629 1.111 56.678 1.00 82.88 485 TYR A O 1
ATOM 3829 N N . GLY A 1 486 ? -28.957 2.097 55.157 1.00 85.00 486 GLY A N 1
ATOM 3830 C CA . GLY A 1 486 ? -30.010 2.536 56.080 1.00 85.00 486 GLY A CA 1
ATOM 3831 C C . GLY A 1 486 ? -30.464 1.446 57.044 1.00 85.00 486 GLY A C 1
ATOM 3832 O O . GLY A 1 486 ? -30.456 1.656 58.252 1.00 85.00 486 GLY A O 1
ATOM 3833 N N . ASP A 1 487 ? -30.710 0.244 56.528 1.00 87.38 487 ASP A N 1
ATOM 3834 C CA . ASP A 1 487 ? -31.130 -0.918 57.325 1.00 87.38 487 ASP A CA 1
ATOM 3835 C C . ASP A 1 487 ? -30.037 -1.443 58.279 1.00 87.38 487 ASP A C 1
ATOM 3837 O O . ASP A 1 487 ? -30.302 -2.262 59.156 1.00 87.38 487 ASP A O 1
ATOM 3841 N N . LYS A 1 488 ? -28.789 -0.995 58.096 1.00 89.00 488 LYS A N 1
ATOM 3842 C CA . LYS A 1 488 ? -27.618 -1.329 58.922 1.00 89.00 488 LYS A CA 1
ATOM 3843 C C . LYS A 1 488 ? -27.255 -0.213 59.906 1.00 89.00 488 LYS A C 1
ATOM 3845 O O . LYS A 1 488 ? -26.333 -0.395 60.700 1.00 89.00 488 LYS A O 1
ATOM 3850 N N . LEU A 1 489 ? -27.923 0.939 59.836 1.00 87.38 489 LEU A N 1
ATOM 3851 C CA . LEU A 1 489 ? -27.692 2.068 60.732 1.00 87.38 489 LEU A CA 1
ATOM 3852 C C . LEU A 1 489 ? -28.517 1.920 62.012 1.00 87.38 489 LEU A C 1
ATOM 3854 O O . LEU A 1 489 ? -29.590 1.319 62.031 1.00 87.38 489 LEU A O 1
ATOM 3858 N N . SER A 1 490 ? -28.031 2.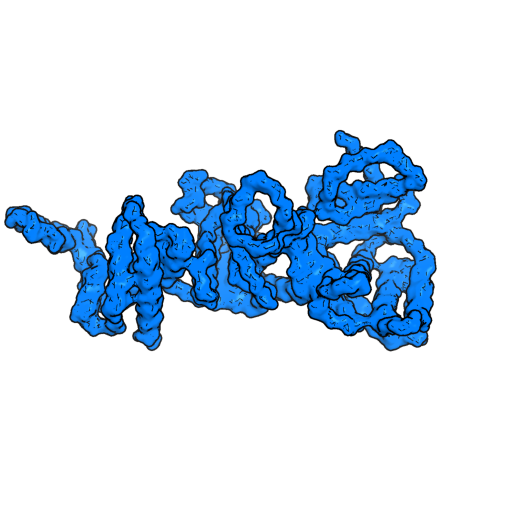515 63.101 1.00 90.62 490 SER A N 1
ATOM 3859 C CA . SER A 1 490 ? -28.858 2.719 64.290 1.00 90.62 490 SER A CA 1
ATOM 3860 C C . SER A 1 490 ? -29.973 3.729 63.984 1.00 90.62 490 SER A C 1
ATOM 3862 O O . SER A 1 490 ? -29.807 4.602 63.131 1.00 90.62 490 SER A O 1
ATOM 3864 N N . LYS A 1 491 ? -31.100 3.653 64.708 1.00 89.25 491 LYS A N 1
ATOM 3865 C CA . LYS A 1 491 ? -32.221 4.602 64.543 1.00 89.25 491 LYS A CA 1
ATOM 3866 C C . LYS A 1 491 ? -31.774 6.067 64.612 1.00 89.25 491 LYS A C 1
ATOM 3868 O O . LYS A 1 491 ? -32.159 6.849 63.755 1.00 89.25 491 LYS A O 1
ATOM 3873 N N . ALA A 1 492 ? -30.915 6.400 65.577 1.00 87.50 492 ALA A N 1
ATOM 3874 C CA . ALA A 1 492 ? -30.400 7.757 65.750 1.00 87.50 492 ALA A CA 1
ATOM 3875 C C . ALA A 1 492 ? -29.575 8.232 64.538 1.00 87.50 492 ALA A C 1
ATOM 3877 O O . ALA A 1 492 ? -29.792 9.334 64.049 1.00 87.50 492 ALA A O 1
ATOM 3878 N N . ALA A 1 493 ? -28.688 7.385 64.002 1.00 86.12 493 ALA A N 1
ATOM 3879 C CA . ALA A 1 493 ? -27.880 7.730 62.830 1.00 86.12 493 ALA A CA 1
ATOM 3880 C C . ALA A 1 493 ? -28.727 7.843 61.550 1.00 86.12 493 ALA A C 1
ATOM 3882 O O . ALA A 1 493 ? -28.454 8.678 60.689 1.00 86.12 493 ALA A O 1
ATOM 3883 N N . LEU A 1 494 ? -29.766 7.014 61.416 1.00 89.12 494 LEU A N 1
ATOM 3884 C CA . LEU A 1 494 ? -30.698 7.088 60.293 1.00 89.12 494 LEU A CA 1
ATOM 3885 C C . LEU A 1 494 ? -31.496 8.401 60.309 1.00 89.12 494 LEU A C 1
ATOM 3887 O O . LEU A 1 494 ? -31.635 9.038 59.264 1.00 89.12 494 LEU A O 1
ATOM 3891 N N . GLU A 1 495 ? -32.001 8.806 61.477 1.00 87.31 495 GLU A N 1
ATOM 3892 C CA . GLU A 1 495 ? -32.729 10.067 61.670 1.00 87.31 495 GLU A CA 1
ATOM 3893 C C . GLU A 1 495 ? -31.831 11.280 61.397 1.00 87.31 495 GLU A C 1
ATOM 3895 O O . GLU A 1 495 ? -32.231 12.177 60.654 1.00 87.31 495 GLU A O 1
ATOM 3900 N N . GLU A 1 496 ? -30.597 11.266 61.907 1.00 87.56 496 GLU A N 1
ATOM 3901 C CA . GLU A 1 496 ? -29.611 12.328 61.693 1.00 87.56 496 GLU A CA 1
ATOM 3902 C C . GLU A 1 496 ? -29.288 12.507 60.203 1.00 87.56 496 GLU A C 1
ATOM 3904 O O . GLU A 1 496 ? -29.447 13.600 59.664 1.00 87.56 496 GLU A O 1
ATOM 3909 N N . ILE A 1 497 ? -28.931 11.428 59.498 1.00 83.50 497 ILE A N 1
ATOM 3910 C CA . ILE A 1 497 ? -28.560 11.486 58.074 1.00 83.50 497 ILE A CA 1
ATOM 3911 C C . ILE A 1 497 ? -29.763 11.841 57.188 1.00 83.50 497 ILE A C 1
ATOM 3913 O O . ILE A 1 497 ? -29.613 12.549 56.190 1.00 83.50 497 ILE A O 1
ATOM 3917 N N . SER A 1 498 ? -30.969 11.390 57.546 1.00 82.69 498 SER A N 1
ATOM 3918 C CA . SER A 1 498 ? -32.194 11.735 56.808 1.00 82.69 498 SER A CA 1
ATOM 3919 C C . SER A 1 498 ? -32.554 13.219 56.936 1.00 82.69 498 SER A C 1
ATOM 3921 O O . SER A 1 498 ? -33.122 13.793 55.999 1.00 82.69 498 SER A O 1
ATOM 3923 N N . ALA A 1 499 ? -32.200 13.845 58.063 1.00 85.31 499 ALA A N 1
ATOM 3924 C CA . ALA A 1 499 ? -32.440 15.259 58.334 1.00 85.31 499 ALA A CA 1
ATOM 3925 C C . ALA A 1 499 ? -31.435 16.204 57.644 1.00 85.31 499 ALA A C 1
ATOM 3927 O O . ALA A 1 499 ? -31.742 17.385 57.488 1.00 85.31 499 ALA A O 1
ATOM 3928 N N . ILE A 1 500 ? -30.275 15.711 57.181 1.00 84.25 500 ILE A N 1
ATOM 3929 C CA . ILE A 1 500 ? -29.277 16.521 56.458 1.00 84.25 500 ILE A CA 1
ATOM 3930 C C . ILE A 1 500 ? -29.858 16.989 55.118 1.00 84.25 500 ILE A C 1
ATOM 3932 O O . ILE A 1 500 ? -29.917 16.213 54.165 1.00 84.25 500 ILE A O 1
ATOM 3936 N N . GLN A 1 501 ? -30.264 18.253 55.009 1.00 76.62 501 GLN A N 1
ATOM 3937 C CA . GLN A 1 501 ? -30.618 18.861 53.724 1.00 76.62 501 GLN A CA 1
ATOM 3938 C C . GLN A 1 501 ? -29.353 19.361 53.023 1.00 76.62 501 GLN A C 1
ATOM 3940 O O . GLN A 1 501 ? -28.660 20.234 53.537 1.00 76.62 501 GLN A O 1
ATOM 3945 N N . MET A 1 502 ? -29.063 18.798 51.852 1.00 78.69 502 MET A N 1
ATOM 3946 C CA . MET A 1 502 ? -28.016 19.276 50.948 1.00 78.69 502 MET A CA 1
ATOM 3947 C C . MET A 1 502 ? -28.680 19.937 49.746 1.00 78.69 502 MET A C 1
ATOM 3949 O O . MET A 1 502 ? -29.735 19.477 49.300 1.00 78.69 502 MET A O 1
ATOM 3953 N N . SER A 1 503 ? -28.083 21.019 49.252 1.00 80.19 503 SER A N 1
ATOM 3954 C CA . SER A 1 503 ? -28.516 21.636 48.000 1.00 80.19 503 SER A CA 1
ATOM 3955 C C . SER A 1 503 ? -28.221 20.701 46.818 1.00 80.19 503 SER A C 1
ATOM 3957 O O . SER A 1 503 ? -27.353 19.831 46.914 1.00 80.19 503 SER A O 1
ATOM 3959 N N . ASP A 1 504 ? -28.918 20.881 45.692 1.00 77.81 504 ASP A N 1
ATOM 3960 C CA . ASP A 1 504 ? -28.630 20.120 44.466 1.00 77.81 504 ASP A CA 1
ATOM 3961 C C . ASP A 1 504 ? -27.212 20.405 43.920 1.00 77.81 504 ASP A C 1
ATOM 3963 O O . ASP A 1 504 ? -26.663 19.571 43.199 1.00 77.81 504 ASP A O 1
ATOM 3967 N N . ASP A 1 505 ? -26.599 21.535 44.296 1.00 80.00 505 ASP A N 1
ATOM 3968 C CA . ASP A 1 505 ? -25.209 21.868 43.957 1.00 80.00 505 ASP A CA 1
ATOM 3969 C C . ASP A 1 505 ? -24.203 21.061 44.801 1.00 80.00 505 ASP A C 1
ATOM 3971 O O . ASP A 1 505 ? -23.165 20.632 44.291 1.00 80.00 505 ASP A O 1
ATOM 3975 N N . ASP A 1 506 ? -24.522 20.806 46.076 1.00 81.62 506 ASP A N 1
ATOM 3976 C CA . ASP A 1 506 ? -23.660 20.063 47.006 1.00 81.62 506 ASP A CA 1
ATOM 3977 C C . ASP A 1 506 ? -23.823 18.536 46.887 1.00 81.62 506 ASP A C 1
ATOM 3979 O O . ASP A 1 506 ? -22.874 17.787 47.134 1.00 81.62 506 ASP A O 1
ATOM 3983 N N . ASP A 1 507 ? -25.014 18.054 46.510 1.00 81.06 507 ASP A N 1
ATOM 3984 C CA . ASP A 1 507 ? -25.292 16.633 46.266 1.00 81.06 507 ASP A CA 1
ATOM 3985 C C . ASP A 1 507 ? -26.079 16.413 44.959 1.00 81.06 507 ASP A C 1
ATOM 3987 O O . ASP A 1 507 ? -27.269 16.067 44.982 1.00 81.06 507 ASP A O 1
ATOM 3991 N N . PRO A 1 508 ? -25.427 16.591 43.794 1.00 80.44 508 PRO A N 1
ATOM 3992 C CA . PRO A 1 508 ? -26.097 16.482 42.511 1.00 80.44 508 PRO A CA 1
ATOM 3993 C C . PRO A 1 508 ? -26.582 15.056 42.266 1.00 80.44 508 PRO A C 1
ATOM 3995 O O . PRO A 1 508 ? -25.898 14.064 42.545 1.00 80.44 508 PRO A O 1
ATOM 3998 N N . LYS A 1 509 ? -27.763 14.942 41.658 1.00 81.31 509 LYS A N 1
ATOM 3999 C CA . LYS A 1 509 ? -28.317 13.657 41.232 1.00 81.31 509 LYS A CA 1
ATOM 4000 C C . LYS A 1 509 ? -27.390 12.985 40.215 1.00 81.31 509 LYS A C 1
ATOM 4002 O O . LYS A 1 509 ? -27.098 13.541 39.159 1.00 81.31 509 LYS A O 1
ATOM 4007 N N . ARG A 1 510 ? -26.973 11.751 40.503 1.00 76.62 510 ARG A N 1
ATOM 4008 C CA . ARG A 1 510 ? -26.155 10.920 39.608 1.00 76.62 510 ARG A CA 1
ATOM 4009 C C . ARG A 1 510 ? -26.977 9.772 39.048 1.00 76.62 510 ARG A C 1
ATOM 4011 O O . ARG A 1 510 ? -27.905 9.278 39.691 1.00 76.62 510 ARG A O 1
ATOM 4018 N N . PHE A 1 511 ? -26.609 9.307 37.857 1.00 77.25 511 PHE A N 1
ATOM 4019 C CA . PHE A 1 511 ? -27.200 8.088 37.322 1.00 77.25 511 PHE A CA 1
ATOM 4020 C C . PHE A 1 511 ? -26.870 6.897 38.236 1.00 77.25 511 PHE A C 1
ATOM 4022 O O . PHE A 1 511 ? -25.725 6.745 38.673 1.00 77.25 511 PHE A O 1
ATOM 4029 N N . PRO A 1 512 ? -27.854 6.042 38.549 1.00 77.25 512 PRO A N 1
ATOM 4030 C CA . PRO A 1 512 ? -27.627 4.873 39.374 1.00 77.25 512 PRO A CA 1
ATOM 4031 C C . PRO A 1 512 ? -26.886 3.805 38.568 1.00 77.25 512 PRO A C 1
ATOM 4033 O O . PRO A 1 512 ? -26.767 3.890 37.347 1.00 77.25 512 PRO A O 1
ATOM 4036 N N . SER A 1 513 ? -26.417 2.756 39.246 1.00 80.25 513 SER A N 1
ATOM 4037 C CA . SER A 1 513 ? -25.761 1.615 38.593 1.00 80.25 513 SER A CA 1
ATOM 4038 C C . SER A 1 513 ? -26.574 1.087 37.406 1.00 80.25 513 SER A C 1
ATOM 4040 O O . SER A 1 513 ? -27.800 1.000 37.508 1.00 80.25 513 SER A O 1
ATOM 4042 N N . ILE A 1 514 ? -25.906 0.624 36.351 1.00 85.06 514 ILE A N 1
ATOM 4043 C CA . ILE A 1 514 ? -26.542 0.053 35.150 1.00 85.06 514 ILE A CA 1
ATOM 4044 C C . ILE A 1 514 ? -27.588 -1.013 35.487 1.00 85.06 514 ILE A C 1
ATOM 4046 O O . ILE A 1 514 ? -28.689 -0.978 34.950 1.00 85.06 514 ILE A O 1
ATOM 4050 N N . PHE A 1 515 ? -27.322 -1.886 36.463 1.00 84.12 515 PHE A N 1
ATOM 4051 C CA . PHE A 1 515 ? -28.290 -2.891 36.917 1.00 84.12 515 PHE A CA 1
ATOM 4052 C C . PHE A 1 515 ? -29.612 -2.291 37.426 1.00 84.12 515 PHE A C 1
ATOM 4054 O O . PHE A 1 515 ? -30.681 -2.855 37.198 1.00 84.12 515 PHE A O 1
ATOM 4061 N N . LYS A 1 516 ? -29.567 -1.139 38.110 1.00 83.38 516 LYS A N 1
ATOM 4062 C CA . LYS A 1 516 ? -30.773 -0.409 38.537 1.00 83.38 516 LYS A CA 1
ATOM 4063 C C . LYS A 1 516 ? -31.489 0.212 37.339 1.00 83.38 516 LYS A C 1
ATOM 4065 O O . LYS A 1 516 ? -32.715 0.149 37.287 1.00 83.38 516 LYS A O 1
ATOM 4070 N N . GLN A 1 517 ? -30.740 0.778 36.391 1.00 87.38 517 GLN A N 1
ATOM 4071 C CA . GLN A 1 517 ? -31.306 1.354 35.169 1.00 87.38 517 GLN A CA 1
ATOM 4072 C C . GLN A 1 517 ? -32.036 0.282 34.350 1.00 87.38 517 GLN A C 1
ATOM 4074 O O . GLN A 1 517 ? -33.207 0.458 34.034 1.00 87.38 517 GLN A O 1
ATOM 4079 N N . LEU A 1 518 ? -31.403 -0.875 34.135 1.00 88.00 518 LEU A N 1
ATOM 4080 C CA . LEU A 1 518 ? -31.982 -2.036 33.455 1.00 88.00 518 LEU A CA 1
ATOM 4081 C C . LEU A 1 518 ? -33.230 -2.572 34.160 1.00 88.00 518 LEU A C 1
ATOM 4083 O O . LEU A 1 518 ? -34.263 -2.754 33.526 1.00 88.00 518 LEU A O 1
ATOM 4087 N N . ARG A 1 519 ? -33.189 -2.752 35.488 1.00 87.06 519 ARG A N 1
ATOM 4088 C CA . ARG A 1 519 ? -34.377 -3.171 36.257 1.00 87.06 519 ARG A CA 1
ATOM 4089 C C . ARG A 1 519 ? -35.526 -2.176 36.132 1.00 87.06 519 ARG A C 1
ATOM 4091 O O . ARG A 1 519 ? -36.684 -2.586 36.110 1.00 87.06 519 ARG A O 1
ATOM 4098 N N . LYS A 1 520 ? -35.230 -0.873 36.110 1.00 86.25 520 LYS A N 1
ATOM 4099 C CA . LYS A 1 520 ? -36.252 0.158 35.913 1.00 86.25 520 LYS A CA 1
ATOM 4100 C C . LYS A 1 520 ? -36.807 0.097 34.492 1.00 86.25 520 LYS A C 1
ATOM 4102 O O . LYS A 1 520 ? -38.020 0.115 34.346 1.00 86.25 520 LYS A O 1
ATOM 4107 N N . TYR A 1 521 ? -35.946 -0.051 33.490 1.00 87.19 521 TYR A N 1
ATOM 4108 C CA . TYR A 1 521 ? -36.332 -0.219 32.090 1.00 87.19 521 TYR A CA 1
ATOM 4109 C C . TYR A 1 521 ? -37.280 -1.406 31.887 1.00 87.19 521 TYR A C 1
ATOM 4111 O O . TYR A 1 521 ? -38.383 -1.228 31.377 1.00 87.19 521 TYR A O 1
ATOM 4119 N N . GLU A 1 522 ? -36.920 -2.584 32.409 1.00 86.44 522 GLU A N 1
ATOM 4120 C CA . GLU A 1 522 ? -37.772 -3.780 32.373 1.00 86.44 522 GLU A CA 1
ATOM 4121 C C . GLU A 1 522 ? -39.123 -3.556 33.073 1.00 86.44 522 GLU A C 1
ATOM 4123 O O . GLU A 1 522 ? -40.168 -3.960 32.562 1.00 86.44 522 GLU A O 1
ATOM 4128 N N . LYS A 1 523 ? -39.129 -2.897 34.243 1.00 87.19 523 LYS A N 1
ATOM 4129 C CA . LYS A 1 523 ? -40.369 -2.580 34.974 1.00 87.19 523 LYS A CA 1
ATOM 4130 C C . LYS A 1 523 ? -41.261 -1.596 34.222 1.00 87.19 523 LYS A C 1
ATOM 4132 O O . LYS A 1 523 ? -42.481 -1.708 34.317 1.00 87.19 523 LYS A O 1
ATOM 4137 N N . SER A 1 524 ? -40.662 -0.653 33.502 1.00 85.06 524 SER A N 1
ATOM 4138 C CA . SER A 1 524 ? -41.373 0.357 32.722 1.00 85.06 524 SER A CA 1
ATOM 4139 C C . SER A 1 524 ? -41.976 -0.189 31.424 1.00 85.06 524 SER A C 1
ATOM 4141 O O . SER A 1 524 ? -42.753 0.529 30.805 1.00 85.06 524 SER A O 1
ATOM 4143 N N . LYS A 1 525 ? -41.667 -1.438 31.027 1.00 85.25 525 LYS A N 1
ATOM 4144 C CA . LYS A 1 525 ? -42.170 -2.083 29.794 1.00 85.25 525 LYS A CA 1
ATOM 4145 C C . LYS A 1 525 ? -41.966 -1.213 28.542 1.00 85.25 525 LYS A C 1
ATOM 4147 O O . LYS A 1 525 ? -42.867 -1.082 27.719 1.00 85.25 525 LYS A O 1
ATOM 4152 N N . LEU A 1 526 ? -40.801 -0.574 28.461 1.00 84.69 526 LEU A N 1
ATOM 4153 C CA . LEU A 1 526 ? -40.400 0.244 27.319 1.00 84.69 526 LEU A CA 1
ATOM 4154 C C . LEU A 1 526 ? -39.932 -0.653 26.165 1.00 84.69 526 LEU A C 1
ATOM 4156 O O . LEU A 1 526 ? -39.440 -1.757 26.407 1.00 84.69 526 LEU A O 1
ATOM 4160 N N . GLU A 1 527 ? -40.088 -0.163 24.935 1.00 81.19 527 GLU A N 1
ATOM 4161 C CA . GLU A 1 527 ? -39.642 -0.840 23.715 1.00 81.19 527 GLU A CA 1
ATOM 4162 C C . GLU A 1 527 ? -38.435 -0.111 23.093 1.00 81.19 527 GLU A C 1
ATOM 4164 O O . GLU A 1 527 ? -38.395 1.124 23.127 1.00 81.19 527 GLU A O 1
ATOM 4169 N N . PRO A 1 528 ? -37.477 -0.840 22.492 1.00 84.94 528 PRO A N 1
ATOM 4170 C CA . PRO A 1 528 ? -37.437 -2.301 22.384 1.00 84.94 528 PRO A CA 1
ATOM 4171 C C . PRO A 1 528 ? -37.067 -3.000 23.705 1.00 84.94 528 PRO A C 1
ATOM 4173 O O . PRO A 1 528 ? -36.199 -2.557 24.456 1.00 84.94 528 PRO A O 1
ATOM 4176 N N . SER A 1 529 ? -37.723 -4.124 24.007 1.00 85.12 529 SER A N 1
ATOM 4177 C CA . SER A 1 529 ? -37.392 -4.908 25.206 1.00 85.12 529 SER A CA 1
ATOM 4178 C C . SER A 1 529 ? -36.030 -5.620 25.091 1.00 85.12 529 SER A C 1
ATOM 4180 O O . SER A 1 529 ? -35.685 -6.179 24.052 1.00 85.12 529 SER A O 1
ATOM 4182 N N . ILE A 1 530 ? -35.250 -5.662 26.180 1.00 86.19 530 ILE A N 1
ATOM 4183 C CA . ILE A 1 530 ? -33.984 -6.416 26.215 1.00 86.19 530 ILE A CA 1
ATOM 4184 C C . ILE A 1 530 ? -34.277 -7.879 26.548 1.00 86.19 530 ILE A C 1
ATOM 4186 O O . ILE A 1 530 ? -34.734 -8.205 27.649 1.00 86.19 530 ILE A O 1
ATOM 4190 N N . ALA A 1 531 ? -33.970 -8.792 25.626 1.00 86.19 531 ALA A N 1
ATOM 4191 C CA . ALA A 1 531 ? -34.195 -10.211 25.857 1.00 86.19 531 ALA A CA 1
ATOM 4192 C C . ALA A 1 531 ? -33.324 -10.741 27.015 1.00 86.19 531 ALA A C 1
ATOM 4194 O O . ALA A 1 531 ? -32.092 -10.685 26.988 1.00 86.19 531 ALA A O 1
ATOM 4195 N N . LYS A 1 532 ? -33.966 -11.358 28.020 1.00 87.94 532 LYS A N 1
ATOM 4196 C CA . LYS A 1 532 ? -33.301 -11.903 29.225 1.00 87.94 532 LYS A CA 1
ATOM 4197 C C . LYS A 1 532 ? -32.188 -12.909 28.925 1.00 87.94 532 LYS A C 1
ATOM 4199 O O . LYS A 1 532 ? -31.310 -13.100 29.763 1.00 87.94 532 LYS A O 1
ATOM 4204 N N . ARG A 1 533 ? -32.229 -13.562 27.756 1.00 91.12 533 ARG A N 1
ATOM 4205 C CA . ARG A 1 533 ? -31.177 -14.481 27.299 1.00 91.12 533 ARG A CA 1
ATOM 4206 C C . ARG A 1 533 ? -29.818 -13.785 27.200 1.00 91.12 533 ARG A C 1
ATOM 4208 O O . ARG A 1 533 ? -28.849 -14.352 27.678 1.00 91.12 533 ARG A O 1
ATOM 4215 N N . TYR A 1 534 ? -29.762 -12.549 26.697 1.00 91.38 534 TYR A N 1
ATOM 4216 C CA . TYR A 1 534 ? -28.505 -11.807 26.563 1.00 91.38 534 TYR A CA 1
ATOM 4217 C C . TYR A 1 534 ? -27.979 -11.354 27.920 1.00 91.38 534 TYR A C 1
ATOM 4219 O O . TYR A 1 534 ? -26.812 -11.561 28.232 1.00 91.38 534 TYR A O 1
ATOM 4227 N N . LEU A 1 535 ? -28.856 -10.830 28.782 1.00 91.00 535 LEU A N 1
ATOM 4228 C CA . LEU A 1 535 ? -28.468 -10.389 30.127 1.00 91.00 535 LEU A CA 1
ATOM 4229 C C . LEU A 1 535 ? -27.885 -11.528 30.977 1.00 91.00 535 LEU A C 1
ATOM 4231 O O . LEU A 1 535 ? -26.948 -11.300 31.736 1.00 91.00 535 LEU A O 1
ATOM 4235 N N . ARG A 1 536 ? -28.398 -12.759 30.825 1.00 92.19 536 ARG A N 1
ATOM 4236 C CA . ARG A 1 536 ? -27.853 -13.950 31.503 1.00 92.19 536 ARG A CA 1
ATOM 4237 C C . ARG A 1 536 ? -26.409 -14.261 31.108 1.00 92.19 536 ARG A C 1
ATOM 4239 O O . ARG A 1 536 ? -25.688 -14.790 31.942 1.00 92.19 536 ARG A O 1
ATOM 4246 N N . LEU A 1 537 ? -26.018 -13.943 29.876 1.00 93.94 537 LEU A N 1
ATOM 4247 C CA . LEU A 1 537 ? -24.667 -14.168 29.360 1.00 93.94 537 LEU A CA 1
ATOM 4248 C C . LEU A 1 537 ? -23.736 -12.983 29.669 1.00 93.94 537 LEU A C 1
ATOM 4250 O O . LEU A 1 537 ? -22.560 -13.179 29.935 1.00 93.94 537 LEU A O 1
ATOM 4254 N N . ILE A 1 538 ? -24.266 -11.755 29.701 1.00 93.94 538 ILE A N 1
ATOM 4255 C CA . ILE A 1 538 ? -23.493 -10.521 29.931 1.00 93.94 538 ILE A CA 1
ATOM 4256 C C . ILE A 1 538 ? -23.151 -10.303 31.415 1.00 93.94 538 ILE A C 1
ATOM 4258 O O . ILE A 1 538 ? -22.049 -9.866 31.747 1.00 93.94 538 ILE A O 1
ATOM 4262 N N . TYR A 1 539 ? -24.094 -10.561 32.327 1.00 91.56 539 TYR A N 1
ATOM 4263 C CA . TYR A 1 539 ? -23.929 -10.221 33.745 1.00 91.56 539 TYR A CA 1
ATOM 4264 C C . TYR A 1 539 ? -22.763 -10.907 34.468 1.00 91.56 539 TYR A C 1
ATOM 4266 O O . TYR A 1 539 ? -22.115 -10.197 35.236 1.00 91.56 539 TYR A O 1
ATOM 4274 N N . PRO A 1 540 ? -22.448 -12.197 34.236 1.00 91.69 540 PRO A N 1
ATOM 4275 C CA . PRO A 1 540 ? -21.302 -12.838 34.882 1.00 91.69 540 PRO A CA 1
ATOM 4276 C C . PRO A 1 540 ? -19.989 -12.074 34.657 1.00 91.69 540 PRO A C 1
ATOM 4278 O O . PRO A 1 540 ? -19.248 -11.810 35.599 1.00 91.69 540 PRO A O 1
ATOM 4281 N N . VAL A 1 541 ? -19.742 -11.599 33.432 1.00 92.00 541 VAL A N 1
ATOM 4282 C CA . VAL A 1 541 ? -18.519 -10.849 33.102 1.00 92.00 541 VAL A CA 1
ATOM 4283 C C . VAL A 1 541 ? -18.474 -9.480 33.796 1.00 92.00 541 VAL A C 1
ATOM 4285 O O . VAL A 1 541 ? -17.408 -9.023 34.214 1.00 92.00 541 VAL A O 1
ATOM 4288 N N . MET A 1 542 ? -19.629 -8.830 33.985 1.00 91.44 542 MET A N 1
ATOM 4289 C CA . MET A 1 542 ? -19.718 -7.527 34.660 1.00 91.44 542 MET A CA 1
ATOM 4290 C C . MET A 1 542 ? -19.289 -7.578 36.134 1.00 91.44 542 MET A C 1
ATOM 4292 O O . MET A 1 542 ? -18.909 -6.543 36.689 1.00 91.44 542 MET A O 1
ATOM 4296 N N . GLU A 1 543 ? -19.322 -8.749 36.777 1.00 89.88 543 GLU A N 1
ATOM 4297 C CA . GLU A 1 543 ? -18.864 -8.918 38.162 1.00 89.88 543 GLU A CA 1
ATOM 4298 C C . GLU A 1 543 ? -17.350 -8.683 38.289 1.00 89.88 543 GLU A C 1
ATOM 4300 O O . GLU A 1 543 ? -16.895 -8.063 39.254 1.00 89.88 543 GLU A O 1
ATOM 4305 N N . TYR A 1 544 ? -16.581 -9.042 37.256 1.00 91.88 544 TYR A N 1
ATOM 4306 C CA . TYR A 1 544 ? -15.127 -8.866 37.213 1.00 91.88 544 TYR A CA 1
ATOM 4307 C C . TYR A 1 544 ? -14.683 -7.430 36.900 1.00 91.88 544 TYR A C 1
ATOM 4309 O O . TYR A 1 544 ? -13.500 -7.109 37.032 1.00 91.88 544 TYR A O 1
ATOM 4317 N N . ARG A 1 545 ? -15.598 -6.525 36.518 1.00 90.31 545 ARG A N 1
ATOM 4318 C CA . ARG A 1 545 ? -15.275 -5.136 36.131 1.00 90.31 545 ARG A CA 1
ATOM 4319 C C . ARG A 1 545 ? -14.482 -4.392 37.204 1.00 90.31 545 ARG A C 1
ATOM 4321 O O . ARG A 1 545 ? -13.501 -3.714 36.897 1.00 90.31 545 ARG A O 1
ATOM 4328 N N . ASN A 1 546 ? -14.912 -4.486 38.462 1.00 87.00 546 ASN A N 1
ATOM 4329 C CA . ASN A 1 546 ? -14.246 -3.786 39.564 1.00 87.00 546 ASN A CA 1
ATOM 4330 C C . ASN A 1 546 ? -12.861 -4.370 39.842 1.00 87.00 546 ASN A C 1
ATOM 4332 O O . ASN A 1 546 ? -11.913 -3.617 40.070 1.00 87.00 546 ASN A O 1
ATOM 4336 N N . ASP A 1 547 ? -12.726 -5.692 39.780 1.00 86.69 547 ASP A N 1
ATOM 4337 C CA . ASP A 1 547 ? -11.438 -6.351 39.961 1.00 86.69 547 ASP A CA 1
ATOM 4338 C C . ASP A 1 547 ? -10.470 -5.972 38.833 1.00 86.69 547 ASP A C 1
ATOM 4340 O O . ASP A 1 547 ? -9.334 -5.570 39.104 1.00 86.69 547 ASP A O 1
ATOM 4344 N N . ALA A 1 548 ? -10.954 -5.925 37.588 1.00 85.56 548 ALA A N 1
ATOM 4345 C CA . ALA A 1 548 ? -10.197 -5.437 36.441 1.00 85.56 548 ALA A CA 1
ATOM 4346 C C . ALA A 1 548 ? -9.761 -3.969 36.605 1.00 85.56 548 ALA A C 1
ATOM 4348 O O . ALA A 1 548 ? -8.599 -3.626 36.361 1.00 85.56 548 ALA A O 1
ATOM 4349 N N . ALA A 1 549 ? -10.656 -3.090 37.063 1.00 79.44 549 ALA A N 1
ATOM 4350 C CA . ALA A 1 549 ? -10.357 -1.671 37.264 1.00 79.44 549 ALA A CA 1
ATOM 4351 C C . ALA A 1 549 ? -9.279 -1.459 38.340 1.00 79.44 549 ALA A C 1
ATOM 4353 O O . ALA A 1 549 ? -8.352 -0.670 38.144 1.00 79.44 549 ALA A O 1
ATOM 4354 N N . HIS A 1 550 ? -9.338 -2.223 39.433 1.00 81.81 550 HIS A N 1
ATOM 4355 C CA . HIS A 1 550 ? -8.382 -2.141 40.540 1.00 81.81 550 HIS A CA 1
ATOM 4356 C C . HIS A 1 550 ? -7.114 -2.987 40.348 1.00 81.81 550 HIS A C 1
ATOM 4358 O O . HIS A 1 550 ? -6.228 -2.954 41.199 1.00 81.81 550 HIS A O 1
ATOM 4364 N N . GLY A 1 551 ? -6.995 -3.716 39.235 1.00 78.88 551 GLY A N 1
ATOM 4365 C CA . GLY A 1 551 ? -5.821 -4.538 38.931 1.00 78.88 551 GLY A CA 1
ATOM 4366 C C . GLY A 1 551 ? -5.686 -5.776 39.803 1.00 78.88 551 GLY A C 1
ATOM 4367 O O . GLY A 1 551 ? -4.574 -6.254 40.013 1.00 78.88 551 GLY A O 1
ATOM 4368 N N . ARG A 1 552 ? -6.810 -6.284 40.308 1.00 82.44 552 ARG A N 1
ATOM 4369 C CA . ARG A 1 552 ? -6.860 -7.565 41.007 1.00 82.44 552 ARG A CA 1
ATOM 4370 C C . ARG A 1 552 ? -6.783 -8.716 39.993 1.00 82.44 552 ARG A C 1
ATOM 4372 O O . ARG A 1 552 ? -7.154 -8.518 38.833 1.00 82.44 552 ARG A O 1
ATOM 4379 N N . PRO A 1 553 ? -6.276 -9.893 40.399 1.00 83.31 553 PRO A N 1
ATOM 4380 C CA . PRO A 1 553 ? -6.208 -11.060 39.526 1.00 83.31 553 PRO A CA 1
ATOM 4381 C C . PRO A 1 553 ? -7.594 -11.469 39.021 1.00 83.31 553 PRO A C 1
ATOM 4383 O O . PRO A 1 553 ? -8.556 -11.448 39.784 1.00 83.31 553 PRO A O 1
ATOM 4386 N N . ILE A 1 554 ? -7.670 -11.863 37.750 1.00 86.38 554 ILE A N 1
ATOM 4387 C CA . ILE A 1 554 ? -8.856 -12.457 37.126 1.00 86.38 554 ILE A CA 1
ATOM 4388 C C . ILE A 1 554 ? -8.426 -13.819 36.595 1.00 86.38 554 ILE A C 1
ATOM 4390 O O . ILE A 1 554 ? -7.381 -13.927 35.949 1.00 86.38 554 ILE A O 1
ATOM 4394 N N . GLU A 1 555 ? -9.195 -14.851 36.919 1.00 84.56 555 GLU A N 1
ATOM 4395 C CA . GLU A 1 555 ? -8.914 -16.218 36.494 1.00 84.56 555 GLU A CA 1
ATOM 4396 C C . GLU A 1 555 ? -9.069 -16.381 34.972 1.00 84.56 555 GLU A C 1
ATOM 4398 O O . GLU A 1 555 ? -9.814 -15.656 34.312 1.00 84.56 555 GLU A O 1
ATOM 4403 N N . THR A 1 556 ? -8.339 -17.334 34.388 1.00 79.38 556 THR A N 1
ATOM 4404 C CA . THR A 1 556 ? -8.321 -17.547 32.931 1.00 79.38 556 THR A CA 1
ATOM 4405 C C . THR A 1 556 ? -9.590 -18.187 32.380 1.00 79.38 556 THR A C 1
ATOM 4407 O O . THR A 1 556 ? -9.878 -18.019 31.200 1.00 79.38 556 THR A O 1
ATOM 4410 N N . ASN A 1 557 ? -10.366 -18.870 33.222 1.00 82.94 557 ASN A N 1
ATOM 4411 C CA . ASN A 1 557 ? -11.691 -19.414 32.892 1.00 82.94 557 ASN A CA 1
ATOM 4412 C C . ASN A 1 557 ? -12.692 -18.331 32.442 1.00 82.94 557 ASN A C 1
ATOM 4414 O O . ASN A 1 557 ? -13.592 -18.632 31.668 1.00 82.94 557 ASN A O 1
ATOM 4418 N N . VAL A 1 558 ? -12.489 -17.069 32.838 1.00 88.31 558 VAL A N 1
ATOM 4419 C CA . VAL A 1 558 ? -13.321 -15.929 32.419 1.00 88.31 558 VAL A CA 1
ATOM 4420 C C . VAL A 1 558 ? -13.236 -15.670 30.906 1.00 88.31 558 VAL A C 1
ATOM 4422 O O . VAL A 1 558 ? -14.100 -14.993 30.359 1.00 88.31 558 VAL A O 1
ATOM 4425 N N . LEU A 1 559 ? -12.229 -16.202 30.198 1.00 84.88 559 LEU A N 1
ATOM 4426 C CA . LEU A 1 559 ? -12.122 -16.069 28.738 1.00 84.88 559 LEU A CA 1
ATOM 4427 C C . LEU A 1 559 ? -13.314 -16.683 27.997 1.00 84.88 559 LEU A C 1
ATOM 4429 O O . LEU A 1 559 ? -13.825 -16.050 27.075 1.00 84.88 559 LEU A O 1
ATOM 4433 N N . ASP A 1 560 ? -13.771 -17.868 28.405 1.00 87.06 560 ASP A N 1
ATOM 4434 C CA . ASP A 1 560 ? -14.899 -18.540 27.750 1.00 87.06 560 ASP A CA 1
ATOM 4435 C C . ASP A 1 560 ? -16.196 -17.745 27.973 1.00 87.06 560 ASP A C 1
ATOM 4437 O O . ASP A 1 560 ? -16.953 -17.494 27.033 1.00 87.06 560 ASP A O 1
ATOM 4441 N N . ASP A 1 561 ? -16.397 -17.249 29.198 1.00 90.81 561 ASP A N 1
ATOM 4442 C CA . ASP A 1 561 ? -17.520 -16.372 29.539 1.00 90.81 561 ASP A CA 1
ATOM 4443 C C . ASP A 1 561 ? -17.467 -15.052 28.756 1.00 90.81 561 ASP A C 1
ATOM 4445 O O . ASP A 1 561 ? -18.495 -14.570 28.283 1.00 90.81 561 ASP A O 1
ATOM 4449 N N . LEU A 1 562 ? -16.274 -14.475 28.574 1.00 91.75 562 LEU A N 1
ATOM 4450 C CA . LEU A 1 562 ? -16.054 -13.272 27.770 1.00 91.75 562 LEU A CA 1
ATOM 4451 C C . LEU A 1 562 ? -16.429 -13.484 26.304 1.00 91.75 562 LEU A C 1
ATOM 4453 O O . LEU A 1 562 ? -17.114 -12.630 25.747 1.00 91.75 562 LEU A O 1
ATOM 4457 N N . VAL A 1 563 ? -16.024 -14.600 25.687 1.00 90.62 563 VAL A N 1
ATOM 4458 C CA . VAL A 1 563 ? -16.385 -14.921 24.295 1.00 90.62 563 VAL A CA 1
ATOM 4459 C C . VAL A 1 563 ? -17.906 -14.962 24.154 1.00 90.62 563 VAL A C 1
ATOM 4461 O O . VAL A 1 563 ? -18.476 -14.198 23.371 1.00 90.62 563 VAL A O 1
ATOM 4464 N N . VAL A 1 564 ? -18.580 -15.748 24.995 1.00 93.19 564 VAL A N 1
ATOM 4465 C CA . VAL A 1 564 ? -20.043 -15.894 24.957 1.00 93.19 564 VAL A CA 1
ATOM 4466 C C . VAL A 1 564 ? -20.754 -14.565 25.243 1.00 93.19 564 VAL A C 1
ATOM 4468 O O . VAL A 1 564 ? -21.741 -14.221 24.588 1.00 93.19 564 VAL A O 1
ATOM 4471 N N . ALA A 1 565 ? -20.257 -13.780 26.199 1.00 94.69 565 ALA A N 1
ATOM 4472 C CA . ALA A 1 565 ? -20.822 -12.480 26.536 1.00 94.69 565 ALA A CA 1
ATOM 4473 C C . ALA A 1 565 ? -20.632 -11.452 25.410 1.00 94.69 565 ALA A C 1
ATOM 4475 O O . ALA A 1 565 ? -21.547 -10.667 25.147 1.00 94.69 565 ALA A O 1
ATOM 4476 N N . THR A 1 566 ? -19.482 -11.459 24.721 1.00 93.00 566 THR A N 1
ATOM 4477 C CA . THR A 1 566 ? -19.244 -10.583 23.565 1.00 93.00 566 THR A CA 1
ATOM 4478 C C . THR A 1 566 ? -20.182 -10.901 22.408 1.00 93.00 566 THR A C 1
ATOM 4480 O O . THR A 1 566 ? -20.785 -9.975 21.873 1.00 93.00 566 THR A O 1
ATOM 4483 N N . GLU A 1 567 ? -20.389 -12.179 22.077 1.00 92.19 567 GLU A N 1
ATOM 4484 C CA . GLU A 1 567 ? -21.363 -12.600 21.058 1.00 92.19 567 GLU A CA 1
ATOM 4485 C C . GLU A 1 567 ? -22.794 -12.200 21.441 1.00 92.19 567 GLU A C 1
ATOM 4487 O O . GLU A 1 567 ? -23.557 -11.698 20.612 1.00 92.19 567 GLU A O 1
ATOM 4492 N N . ALA A 1 568 ? -23.156 -12.367 22.717 1.00 94.62 568 ALA A N 1
ATOM 4493 C CA . ALA A 1 568 ? -24.461 -11.977 23.235 1.00 94.62 568 ALA A CA 1
ATOM 4494 C C . ALA A 1 568 ? -24.704 -10.464 23.126 1.00 94.62 568 ALA A C 1
ATOM 4496 O O . ALA A 1 568 ? -25.802 -10.043 22.755 1.00 94.62 568 ALA A O 1
ATOM 4497 N N . LEU A 1 569 ? -23.697 -9.648 23.445 1.00 94.88 569 LEU A N 1
ATOM 4498 C CA . LEU A 1 569 ? -23.787 -8.197 23.322 1.00 94.88 569 LEU A CA 1
ATOM 4499 C C . LEU A 1 569 ? -23.826 -7.756 21.853 1.00 94.88 569 LEU A C 1
ATOM 4501 O O . LEU A 1 569 ? -24.587 -6.850 21.527 1.00 94.88 569 LEU A O 1
ATOM 4505 N N . ASP A 1 570 ? -23.077 -8.414 20.969 1.00 91.62 570 ASP A N 1
ATOM 4506 C CA . ASP A 1 570 ? -23.107 -8.135 19.529 1.00 91.62 570 ASP A CA 1
ATOM 4507 C C . ASP A 1 570 ? -24.507 -8.395 18.947 1.00 91.62 570 ASP A C 1
ATOM 4509 O O . ASP A 1 570 ? -25.109 -7.514 18.332 1.00 91.62 570 ASP A O 1
ATOM 4513 N N . CYS A 1 571 ? -25.097 -9.555 19.266 1.00 91.88 571 CYS A N 1
ATOM 4514 C CA . CYS A 1 571 ? -26.473 -9.887 18.889 1.00 91.88 571 CYS A CA 1
ATOM 4515 C C . CYS A 1 571 ? -27.482 -8.868 19.435 1.00 91.88 571 CYS A C 1
ATOM 4517 O O . CYS A 1 571 ? -28.373 -8.434 18.709 1.00 91.88 571 CYS A O 1
ATOM 4519 N N . LEU A 1 572 ? -27.336 -8.463 20.703 1.00 91.75 572 LEU A N 1
ATOM 4520 C CA . LEU A 1 572 ? -28.204 -7.457 21.314 1.00 91.75 572 LEU A CA 1
ATOM 4521 C C . LEU A 1 572 ? -28.104 -6.107 20.588 1.00 91.75 572 LEU A C 1
ATOM 4523 O O . LEU A 1 572 ? -29.125 -5.469 20.345 1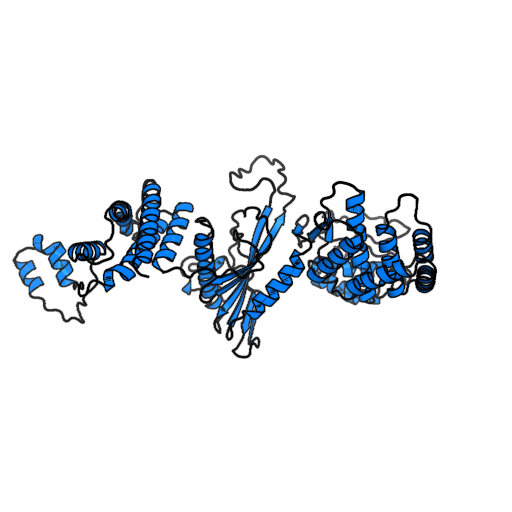.00 91.75 572 LEU A O 1
ATOM 4527 N N . MET A 1 573 ? -26.894 -5.666 20.231 1.00 91.19 573 MET A N 1
ATOM 4528 C CA . MET A 1 573 ? -26.695 -4.422 19.483 1.00 91.19 573 MET A CA 1
ATOM 4529 C C . MET A 1 573 ? -27.275 -4.498 18.065 1.00 91.19 573 MET A C 1
ATOM 4531 O O . MET A 1 573 ? -27.786 -3.489 17.576 1.00 91.19 573 MET A O 1
ATOM 4535 N N . MET A 1 574 ? -27.212 -5.663 17.410 1.00 86.31 574 MET A N 1
ATOM 4536 C CA . MET A 1 574 ? -27.842 -5.889 16.103 1.00 86.31 574 MET A CA 1
ATOM 4537 C C . MET A 1 574 ? -29.369 -5.823 16.195 1.00 86.31 574 MET A C 1
ATOM 4539 O O . MET A 1 574 ? -29.971 -5.011 15.498 1.00 86.31 574 MET A O 1
ATOM 4543 N N . GLU A 1 575 ? -29.987 -6.580 17.110 1.00 87.06 575 GLU A N 1
ATOM 4544 C CA . GLU A 1 575 ? -31.446 -6.551 17.312 1.00 87.06 575 GLU A CA 1
ATOM 4545 C C . GLU A 1 575 ? -31.947 -5.136 17.634 1.00 87.06 575 GLU A C 1
ATOM 4547 O O . GLU A 1 575 ? -32.990 -4.703 17.147 1.00 87.06 575 GLU A O 1
ATOM 4552 N N . TRP A 1 576 ? -31.184 -4.375 18.424 1.00 86.81 576 TRP A N 1
ATOM 4553 C CA . TRP A 1 576 ? -31.557 -3.008 18.778 1.00 86.81 576 TRP A CA 1
ATOM 4554 C C . TRP A 1 576 ? -31.588 -2.060 17.574 1.00 86.81 576 TRP A C 1
ATOM 4556 O O . TRP A 1 576 ? -32.440 -1.174 17.508 1.00 86.81 576 TRP A O 1
ATOM 4566 N N . ARG A 1 577 ? -30.670 -2.234 16.614 1.00 81.25 577 ARG A N 1
ATOM 4567 C CA . ARG A 1 577 ? -30.640 -1.430 15.380 1.00 81.25 577 ARG A CA 1
ATOM 4568 C C . ARG A 1 577 ? -31.850 -1.694 14.506 1.00 81.25 577 ARG A C 1
ATOM 4570 O O . ARG A 1 577 ? -32.420 -0.743 13.983 1.00 81.25 577 ARG A O 1
ATOM 4577 N N . ASP A 1 578 ? -32.257 -2.952 14.402 1.00 76.62 578 ASP A N 1
ATOM 4578 C CA . ASP A 1 578 ? -33.400 -3.358 13.582 1.00 76.62 578 ASP A CA 1
ATOM 4579 C C . ASP A 1 578 ? -34.736 -2.827 14.135 1.00 76.62 578 ASP A C 1
ATOM 4581 O O . ASP A 1 578 ? -35.704 -2.676 13.393 1.00 76.62 578 ASP A O 1
ATOM 4585 N N . HIS A 1 579 ? -34.786 -2.481 15.426 1.00 69.50 579 HIS A N 1
ATOM 4586 C CA . HIS A 1 579 ? -35.943 -1.856 16.073 1.00 69.50 579 HIS A CA 1
ATOM 4587 C C . HIS A 1 579 ? -35.924 -0.316 16.080 1.00 69.50 579 HIS A C 1
ATOM 4589 O O . HIS A 1 579 ? -36.910 0.294 16.496 1.00 69.50 579 HIS A O 1
ATOM 4595 N N . GLY A 1 580 ? -34.826 0.313 15.648 1.00 56.31 580 GLY A N 1
ATOM 4596 C CA . GLY A 1 580 ? -34.605 1.762 15.714 1.00 56.31 580 GLY A CA 1
ATOM 4597 C C . GLY A 1 580 ? -34.439 2.470 14.363 1.00 56.31 580 GLY A C 1
ATOM 4598 O O . GLY A 1 580 ? -33.945 3.599 14.362 1.00 56.31 580 GLY A O 1
ATOM 4599 N N . ALA A 1 581 ? -34.804 1.826 13.246 1.00 39.34 581 ALA A N 1
ATOM 4600 C CA . ALA A 1 581 ? -34.784 2.393 11.890 1.00 39.34 581 ALA A CA 1
ATOM 4601 C C . ALA A 1 581 ? -36.168 2.872 11.426 1.00 39.34 581 ALA A C 1
ATOM 4603 O O . ALA A 1 581 ? -37.143 2.098 11.572 1.00 39.34 581 ALA A O 1
#

pLDDT: mean 75.82, std 18.32, range [23.06, 96.56]